Protein AF-0000000068983545 (afdb_homodimer)

Solvent-accessible surface area (backbone atoms only — not comparable to full-atom values): 36526 Å² total; per-residue (Å²): 129,88,73,66,53,85,77,29,48,27,36,32,33,24,54,62,22,40,26,53,46,62,66,61,53,50,48,46,52,51,36,38,73,74,39,61,88,53,20,64,62,54,41,47,52,56,40,59,76,41,30,84,49,82,64,51,75,20,60,44,31,59,41,52,52,15,48,52,49,57,41,72,75,52,76,88,57,71,78,86,77,64,56,52,56,44,44,44,33,41,38,34,57,45,46,62,81,61,39,44,25,58,54,44,35,37,57,75,68,63,49,90,61,84,44,73,45,60,49,59,64,56,70,58,44,64,53,44,53,75,66,64,33,35,34,39,39,25,57,46,62,67,55,39,44,49,26,38,59,63,66,60,41,24,45,27,33,43,51,88,45,85,49,80,60,82,76,56,63,56,78,37,34,33,41,32,32,29,39,66,54,29,37,29,30,50,62,65,52,49,40,29,75,73,61,30,65,68,53,30,37,51,51,30,48,76,37,32,88,50,63,68,56,69,17,64,32,31,65,41,50,41,54,50,40,55,53,48,71,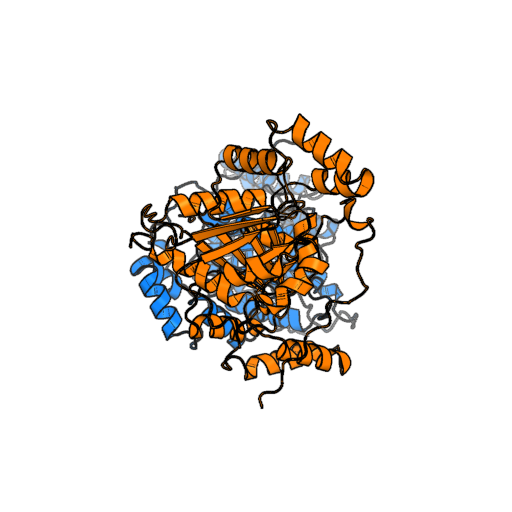73,42,77,74,47,80,94,43,46,76,68,24,48,60,41,39,33,41,49,27,56,47,20,56,56,33,45,54,19,53,48,50,28,36,47,74,66,69,35,81,53,39,26,36,36,25,44,54,42,50,75,63,46,50,56,43,48,68,70,53,32,46,33,33,41,33,55,47,67,69,58,41,65,58,28,25,70,64,31,42,35,27,42,33,69,69,42,83,83,40,71,67,78,75,46,84,58,90,55,74,79,70,63,87,65,77,73,76,77,76,73,75,128,124,70,63,65,54,86,79,28,50,27,37,32,35,26,53,61,20,39,25,52,48,62,67,61,53,51,47,48,52,52,36,37,73,74,38,63,88,52,22,61,62,54,44,47,52,55,43,58,78,42,29,84,49,83,63,51,73,19,60,44,32,56,39,52,52,15,48,50,49,57,42,71,78,50,74,88,56,68,80,88,78,59,56,51,59,44,44,45,32,41,39,35,60,44,35,48,76,61,40,44,26,58,54,44,37,38,55,76,69,65,49,89,58,36,30,41,36,17,44,30,65,50,67,59,43,66,53,45,56,52,66,64,34,37,34,38,40,25,58,48,62,66,53,36,41,48,24,36,58,64,66,61,41,24,44,26,33,44,51,90,46,84,50,80,60,84,77,57,60,55,77,37,33,34,41,33,32,28,37,65,54,28,36,28,29,50,62,64,53,48,41,30,74,74,61,30,66,66,51,32,38,51,51,30,48,75,36,33,89,51,63,68,56,70,18,64,34,31,66,40,49,41,54,49,38,54,52,50,70,72,40,79,74,47,82,94,44,55,90,70,24,48,60,42,38,33,41,50,28,53,47,28,87,55,33,45,55,18,55,54,47,27,35,49,74,64,68,35,80,68,74,40,75,42,65,44,57,70,53,78,63,45,64,60,45,48,72,69,53,30,47,32,34,41,34,55,45,65,70,59,41,66,59,28,27,73,66,32,43,36,26,40,34,68,69,42,83,83,39,72,68,78,76,45,84,59,89,54,71,81,70,64,87,65,78,77,74,77,79,73,76,129

Organism: NCBI:txid743974

Sequence (684 aa):
MAVDFSQTLIVAISATALFDLSEAEAKLIELTKKDEETAAKKFREYMHLRENESLNQGTGYPLIKALLNLNRYQDDKEYHDESPFVEVVIVSKSTPDMGIQVLNAIRTHELGITRSAFISGASVADYIKDFDVDLFLTTNREDAQKVADANICACAILDATPIDTSELDTEQLRIAFDGDAVLFDEAGELVFKQQGLQAFHHHEDEMADLPMEKGPYADFLIKLSKLQNKLPNETEDAVHNPIRIALVTARNAPADMRAIKTLREWGVSVDVAFFLGGLNKTKVLQTFAPHIFFDDSIKHIDAARNVVPSALVPYHSTSLLNDMPQHLDEQVFKPIKKRKKPMAVDFSQTLIVAISATALFDLSEAEAKLIELTKKDEETAAKKFREYMHLRENESLNQGTGYPLIKALLNLNRYQDDKEYHDESPFVEVVIVSKSTPDMGIQVLNAIRTHELGITRSAFISGASVADYIKDFDVDLFLTTNREDAQKVADANICACAILDATPIDTSELDTEQLRIAFDGDAVLFDEAGELVFKQQGLQAFHHHEDEMADLPMEKGPYADFLIKLSKLQNKLPNETEDAVHNPIRIALVTARNAPADMRAIKTLREWGVSVDVAFFLGGLNKTKVLQTFAPHIFFDDSIKHIDAARNVVPSALVPYHSTSLLNDMPQHLDEQVFKPIKKRKKP

Nearest PDB structures (foldseek):
  4xrp-assembly1_D  TM=3.306E-01  e=1.352E-02  Capnocytophaga gingivalis ATCC 33624
  3c1o-assembly1_A  TM=2.022E-01  e=6.470E+00  Clarkia breweri
  4xrp-assembly1_D  TM=3.207E-01  e=1.389E-02  Capnocytophaga gingivalis ATCC 33624
  1i9g-assembly1_A  TM=5.491E-01  e=2.578E+00  Mycobacterium tuberculosis
  5lw6-assembly1_A  TM=4.358E-01  e=5.394E+00  Dictyostelium discoideum

Radius of gyration: 29.24 Å; Cα contacts (8 Å, |Δi|>4): 1271; chains: 2; bounding box: 53×93×73 Å

InterPro domains:
  IPR010394 5-nucleotidase [PF06189] (1-318)
  IPR010394 5-nucleotidase [PTHR31367] (6-316)

Foldseek 3Di:
DPADCVLAAEEEEELVQFFPCVVLVVQLVVLCVVPVVCSLVVSLVVLLVCLQPETHGHLCNLQQLLQQLLQVQPPPDPVPHHHGNYAYEYEYLDDPSSCSSSVNNCVVVVRPHDHYYHNVRDQPLVVCLVVQHAEYEYQDPVNQQVNQQVLRHFYWHFAGFLDDCVPDDSQAAEEEEEQALTQFDPVLVCCCLPPNDVSSQVVLVVCLQPAGHGHRNNVVQLSVQVSQVVGDADPVPNVNRRYAYEYEYLADPPNVRNRCNNCVVSVHDHPYYDHDNPPQRQVVCLVSAHSEYEDQQPVNQVSNSNRHGYIHGHHNPPDPVVVRPSVPPPPPPPRPPRPPDD/DPADCPLAAEEEEELVQFFPCVVLVVQLVVLCVVPVVCSVVVSLVVLLVCLQPETHGHLCNLQQLLQQLLQVQDDPPDPPHHDGNYAYEYEYLQDPSSCSSSVNNCVVVVRPHDHYYHNNNDQPLVVCLVVQHAEYEYQDPVNQQVNQQVLRHFYWHFAGFPDDCPPDDSQAAEEEEEQALTQFDPVLVCCCLPPHDVSSQVVLVVCLQPAGHGHRNNVVQLSVQVSLVVGDADPVPNVNRRYAYEYEYLADPPNVSNRCNNCVVSVGDHRYYDHDNPDQRQVVCLVSQHSEYEDQQPVNQVSNSNRHGYIHGHHRPPDPVVVRPSVPPPPPPPRPDDPPDD

Structure (mmCIF, N/CA/C/O backbone):
data_AF-0000000068983545-model_v1
#
loop_
_entity.id
_entity.type
_entity.pdbx_description
1 polymer "5'-nucleotidase"
#
loop_
_atom_site.group_PDB
_atom_site.id
_atom_site.type_symbol
_atom_site.label_atom_id
_atom_site.label_alt_id
_atom_site.label_comp_id
_atom_site.label_asym_id
_atom_site.label_entity_id
_atom_site.label_seq_id
_atom_site.pdbx_PDB_ins_code
_atom_site.Cartn_x
_atom_site.Cartn_y
_atom_site.Cartn_z
_atom_site.occupancy
_atom_site.B_iso_or_equiv
_atom_site.auth_seq_id
_atom_site.auth_comp_id
_atom_site.auth_asym_id
_atom_site.auth_atom_id
_atom_site.pdbx_PDB_model_num
ATOM 1 N N . MET A 1 1 ? -18.078 30.234 30.547 1 37.91 1 MET A N 1
ATOM 2 C CA . MET A 1 1 ? -17.359 29.094 31.094 1 37.91 1 MET A CA 1
ATOM 3 C C . MET A 1 1 ? -16.25 28.641 30.141 1 37.91 1 MET A C 1
ATOM 5 O O . MET A 1 1 ? -16.375 28.797 28.922 1 37.91 1 MET A O 1
ATOM 9 N N . ALA A 1 2 ? -15.023 28.562 30.594 1 51.94 2 ALA A N 1
ATOM 10 C CA . ALA A 1 2 ? -13.852 28.203 29.812 1 51.94 2 ALA A CA 1
ATOM 11 C C . ALA A 1 2 ? -14.086 26.891 29.047 1 51.94 2 ALA A C 1
ATOM 13 O O . ALA A 1 2 ? -14.523 25.906 29.625 1 51.94 2 ALA A O 1
ATOM 14 N N . VAL A 1 3 ? -14.273 26.922 27.719 1 61.88 3 VAL A N 1
ATOM 15 C CA . VAL A 1 3 ? -14.469 25.75 26.875 1 61.88 3 VAL A CA 1
ATOM 16 C C . VAL A 1 3 ? -13.281 24.812 27 1 61.88 3 VAL A C 1
ATOM 18 O O . VAL A 1 3 ? -12.125 25.25 27.031 1 61.88 3 VAL A O 1
ATOM 21 N N . ASP A 1 4 ? -13.422 23.609 27.516 1 73.5 4 ASP A N 1
ATOM 22 C CA . ASP A 1 4 ? -12.391 22.594 27.625 1 73.5 4 ASP A CA 1
ATOM 23 C C . ASP A 1 4 ? -12.086 21.969 26.25 1 73.5 4 ASP A C 1
ATOM 25 O O . ASP A 1 4 ? -12.875 21.172 25.75 1 73.5 4 ASP A O 1
ATOM 29 N N . PHE A 1 5 ? -10.891 22.375 25.656 1 76.19 5 PHE A N 1
ATOM 30 C CA . PHE A 1 5 ? -10.516 21.906 24.328 1 76.19 5 PHE A CA 1
ATOM 31 C C . PHE A 1 5 ? -9.578 20.719 24.422 1 76.19 5 PHE A C 1
ATOM 33 O O . PHE A 1 5 ? -8.945 20.328 23.438 1 76.19 5 PHE A O 1
ATOM 40 N N . SER A 1 6 ? -9.555 20.094 25.562 1 79 6 SER A N 1
ATOM 41 C CA . SER A 1 6 ? -8.578 19.031 25.781 1 79 6 SER A CA 1
ATOM 42 C C . SER A 1 6 ? -8.789 17.875 24.812 1 79 6 SER A C 1
ATOM 44 O O . SER A 1 6 ? -7.836 17.203 24.406 1 79 6 SER A O 1
ATOM 46 N N . GLN A 1 7 ? -9.945 17.766 24.375 1 83.94 7 GLN A N 1
ATOM 47 C CA . GLN A 1 7 ? -10.234 16.641 23.5 1 83.94 7 GLN A CA 1
ATOM 48 C C . GLN A 1 7 ? -10.398 17.094 22.047 1 83.94 7 GLN A C 1
ATOM 50 O O . GLN A 1 7 ? -10.625 16.281 21.156 1 83.94 7 GLN A O 1
ATOM 55 N N . THR A 1 8 ? -10.359 18.406 21.906 1 93 8 THR A N 1
ATOM 56 C CA . THR A 1 8 ? -10.508 18.984 20.578 1 93 8 THR A CA 1
ATOM 57 C C . THR A 1 8 ? -9.188 18.922 19.812 1 93 8 THR A C 1
ATOM 59 O O . THR A 1 8 ? -8.133 19.219 20.375 1 93 8 THR A O 1
ATOM 62 N N . LEU A 1 9 ? -9.242 18.422 18.609 1 95.81 9 LEU A N 1
ATOM 63 C CA . LEU A 1 9 ? -8.094 18.531 17.719 1 95.81 9 LEU A CA 1
ATOM 64 C C . LEU A 1 9 ? -7.953 19.953 17.172 1 95.81 9 LEU A C 1
ATOM 66 O O . LEU A 1 9 ? -8.828 20.438 16.453 1 95.81 9 LEU A O 1
ATOM 70 N N . ILE A 1 10 ? -6.906 20.625 17.516 1 95.75 10 ILE A N 1
ATOM 71 C CA . ILE A 1 10 ? -6.723 22.031 17.125 1 95.75 10 ILE A CA 1
ATOM 72 C C . ILE A 1 10 ? -5.652 22.125 16.047 1 95.75 10 ILE A C 1
ATOM 74 O O . ILE A 1 10 ? -4.504 21.734 16.266 1 95.75 10 ILE A O 1
ATOM 78 N N . VAL A 1 11 ? -6.012 22.641 14.922 1 97.31 11 VAL A N 1
ATOM 79 C CA . VAL A 1 11 ? -5.105 22.812 13.789 1 97.31 11 VAL A CA 1
ATOM 80 C C . VAL A 1 11 ? -4.957 24.312 13.477 1 97.31 11 VAL A C 1
ATOM 82 O O . VAL A 1 11 ? -5.953 25.016 13.344 1 97.31 11 VAL A O 1
ATOM 85 N N . ALA A 1 12 ? -3.734 24.781 13.469 1 97 12 ALA A N 1
ATOM 86 C CA . ALA A 1 12 ? -3.455 26.141 13.023 1 97 12 ALA A CA 1
ATOM 87 C C . ALA A 1 12 ? -2.918 26.156 11.594 1 97 12 ALA A C 1
ATOM 89 O O . ALA A 1 12 ? -2.129 25.281 11.211 1 97 12 ALA A O 1
ATOM 90 N N . ILE A 1 13 ? -3.318 27.125 10.852 1 96.5 13 ILE A N 1
ATOM 91 C CA . ILE A 1 13 ? -2.879 27.219 9.469 1 96.5 13 ILE A CA 1
ATOM 92 C C . ILE A 1 13 ? -2.633 28.672 9.102 1 96.5 13 ILE A C 1
ATOM 94 O O . ILE A 1 13 ? -3.389 29.562 9.516 1 96.5 13 ILE A O 1
ATOM 98 N N . SER A 1 14 ? -1.564 28.922 8.422 1 95.06 14 SER A N 1
ATOM 99 C CA . SER A 1 14 ? -1.306 30.281 7.941 1 95.06 14 SER A CA 1
ATOM 100 C C . SER A 1 14 ? -2.256 30.656 6.812 1 95.06 14 SER A C 1
ATOM 102 O O . SER A 1 14 ? -2.732 29.797 6.078 1 95.06 14 SER A O 1
ATOM 104 N N . ALA A 1 15 ? -2.484 31.906 6.656 1 93.62 15 ALA A N 1
ATOM 105 C CA . ALA A 1 15 ? -3.371 32.406 5.609 1 93.62 15 ALA A CA 1
ATOM 106 C C . ALA A 1 15 ? -2.898 31.953 4.227 1 93.62 15 ALA A C 1
ATOM 108 O O . ALA A 1 15 ? -3.705 31.547 3.391 1 93.62 15 ALA A O 1
ATOM 109 N N . THR A 1 16 ? -1.625 31.938 3.975 1 92.31 16 THR A N 1
ATOM 110 C CA . THR A 1 16 ? -1.048 31.609 2.676 1 92.31 16 THR A CA 1
ATOM 111 C C . THR A 1 16 ? -1.151 30.109 2.4 1 92.31 16 THR A C 1
ATOM 113 O O . THR A 1 16 ? -1.031 29.672 1.253 1 92.31 16 THR A O 1
ATOM 116 N N . ALA A 1 17 ? -1.31 29.312 3.434 1 94.06 17 ALA A N 1
ATOM 117 C CA . ALA A 1 17 ? -1.498 27.875 3.246 1 94.06 17 ALA A CA 1
ATOM 118 C C . ALA A 1 17 ? -2.955 27.547 2.934 1 94.06 17 ALA A C 1
ATOM 120 O O . ALA A 1 17 ? -3.242 26.578 2.225 1 94.06 17 ALA A O 1
ATOM 121 N N . LEU A 1 18 ? -3.85 28.344 3.459 1 95 18 LEU A N 1
ATOM 122 C CA . LEU A 1 18 ? -5.277 28.109 3.293 1 95 18 LEU A CA 1
ATOM 123 C C . LEU A 1 18 ? -5.77 28.641 1.956 1 95 18 LEU A C 1
ATOM 125 O O . LEU A 1 18 ? -6.613 28.031 1.304 1 95 18 LEU A O 1
ATOM 129 N N . PHE A 1 19 ? -5.254 29.828 1.582 1 93.75 19 PHE A N 1
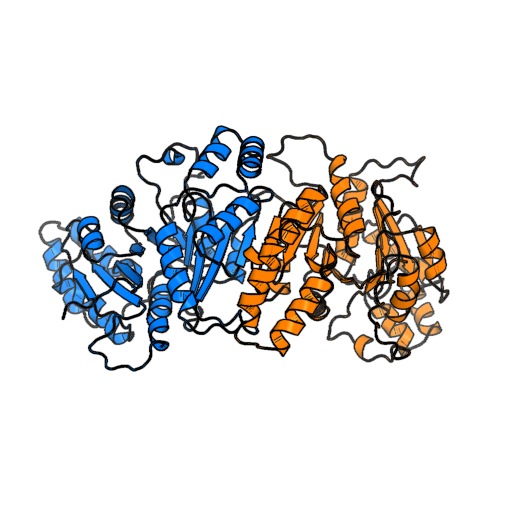ATOM 130 C CA . PHE A 1 19 ? -5.668 30.469 0.339 1 93.75 19 PHE A CA 1
ATOM 131 C C . PHE A 1 19 ? -4.453 30.859 -0.5 1 93.75 19 PHE A C 1
ATOM 133 O O . PHE A 1 19 ? -3.357 31.031 0.032 1 93.75 19 PHE A O 1
ATOM 140 N N . ASP A 1 20 ? -4.707 30.969 -1.796 1 91.75 20 ASP A N 1
ATOM 141 C CA . ASP A 1 20 ? -3.654 31.422 -2.699 1 91.75 20 ASP A CA 1
ATOM 142 C C . ASP A 1 20 ? -3.49 32.938 -2.625 1 91.75 20 ASP A C 1
ATOM 144 O O . ASP A 1 20 ? -4.246 33.688 -3.258 1 91.75 20 ASP A O 1
ATOM 148 N N . LEU A 1 21 ? -2.426 33.375 -1.979 1 91.88 21 LEU A N 1
ATOM 149 C CA . LEU A 1 21 ? -2.152 34.812 -1.837 1 91.88 21 LEU A CA 1
ATOM 150 C C . LEU A 1 21 ? -0.9 35.219 -2.613 1 91.88 21 LEU A C 1
ATOM 152 O O . LEU A 1 21 ? -0.225 36.188 -2.264 1 91.88 21 LEU A O 1
ATOM 156 N N . SER A 1 22 ? -0.613 34.438 -3.604 1 89.56 22 SER A N 1
ATOM 157 C CA . SER A 1 22 ? 0.61 34.656 -4.367 1 89.56 22 SER A CA 1
ATOM 158 C C . SER A 1 22 ? 0.619 36.031 -5.012 1 89.56 22 SER A C 1
ATOM 160 O O . SER A 1 22 ? 1.661 36.688 -5.074 1 89.56 22 SER A O 1
ATOM 162 N N . GLU A 1 23 ? -0.521 36.5 -5.48 1 91.25 23 GLU A N 1
ATOM 163 C CA . GLU A 1 23 ? -0.613 37.812 -6.098 1 91.25 23 GLU A CA 1
ATOM 164 C C . GLU A 1 23 ? -0.339 38.906 -5.082 1 91.25 23 GLU A C 1
ATOM 166 O O . GLU A 1 23 ? 0.363 39.875 -5.383 1 91.25 23 GLU A O 1
ATOM 171 N N . ALA A 1 24 ? -0.995 38.781 -3.963 1 90.81 24 ALA A N 1
ATOM 172 C CA . ALA A 1 24 ? -0.771 39.75 -2.904 1 90.81 24 ALA A CA 1
ATOM 173 C C . ALA A 1 24 ? 0.695 39.781 -2.482 1 90.81 24 ALA A C 1
ATOM 175 O O . ALA A 1 24 ? 1.271 40.844 -2.277 1 90.81 24 ALA A O 1
ATOM 176 N N . GLU A 1 25 ? 1.274 38.625 -2.348 1 88.5 25 GLU A N 1
ATOM 177 C CA . GLU A 1 25 ? 2.682 38.531 -1.968 1 88.5 25 GLU A CA 1
ATOM 178 C C . GLU A 1 25 ? 3.582 39.188 -3.016 1 88.5 25 GLU A C 1
ATOM 180 O O . GLU A 1 25 ? 4.531 39.906 -2.674 1 88.5 25 GLU A O 1
ATOM 185 N N . ALA A 1 26 ? 3.277 38.938 -4.211 1 92.12 26 ALA A N 1
ATOM 186 C CA . ALA A 1 26 ? 4.039 39.531 -5.305 1 92.12 26 ALA A CA 1
ATOM 187 C C . ALA A 1 26 ? 3.924 41.031 -5.289 1 92.12 26 ALA A C 1
ATOM 189 O O . ALA A 1 26 ? 4.902 41.75 -5.535 1 92.12 26 ALA A O 1
ATOM 190 N N . LYS A 1 27 ? 2.744 41.5 -5.098 1 93.81 27 LYS A N 1
ATOM 191 C CA . LYS A 1 27 ? 2.52 42.938 -5.043 1 93.81 27 LYS A CA 1
ATOM 192 C C . LYS A 1 27 ? 3.312 43.594 -3.906 1 93.81 27 LYS A C 1
ATOM 194 O O . LYS A 1 27 ? 3.875 44.656 -4.066 1 93.81 27 LYS A O 1
ATOM 199 N N . LEU A 1 28 ? 3.305 42.969 -2.773 1 90.75 28 LEU A N 1
ATOM 200 C CA . LEU A 1 28 ? 4.066 43.5 -1.639 1 90.75 28 LEU A CA 1
ATOM 201 C C . LEU A 1 28 ? 5.551 43.594 -1.98 1 90.75 28 LEU A C 1
ATOM 203 O O . LEU A 1 28 ? 6.203 44.562 -1.645 1 90.75 28 LEU A O 1
ATOM 207 N N . ILE A 1 29 ? 6.043 42.562 -2.592 1 91.38 29 ILE A N 1
ATOM 208 C CA . ILE A 1 29 ? 7.445 42.562 -2.984 1 91.38 29 ILE A CA 1
ATOM 209 C C . ILE A 1 29 ? 7.73 43.688 -3.953 1 91.38 29 ILE A C 1
ATOM 211 O O . ILE A 1 29 ? 8.734 44.406 -3.816 1 91.38 29 ILE A O 1
ATOM 215 N N . GLU A 1 30 ? 6.883 43.844 -4.887 1 95.38 30 GLU A N 1
ATOM 216 C CA . GLU A 1 30 ? 7.008 44.906 -5.879 1 95.38 30 GLU A CA 1
ATOM 217 C C . GLU A 1 30 ? 7.016 46.281 -5.219 1 95.38 30 GLU A C 1
ATOM 219 O O . GLU A 1 30 ? 7.859 47.125 -5.535 1 95.38 30 GLU A O 1
ATOM 224 N N . LEU A 1 31 ? 6.051 46.5 -4.352 1 94.5 31 LEU A N 1
ATOM 225 C CA . LEU A 1 31 ? 5.93 47.781 -3.672 1 94.5 31 LEU A CA 1
ATOM 226 C C . LEU A 1 31 ? 7.148 48.031 -2.795 1 94.5 31 LEU A C 1
ATOM 228 O O . LEU A 1 31 ? 7.609 49.188 -2.695 1 94.5 31 LEU A O 1
ATOM 232 N N . THR A 1 32 ? 7.652 47.031 -2.156 1 93.25 32 THR A N 1
ATOM 233 C CA . THR A 1 32 ? 8.812 47.188 -1.284 1 93.25 32 THR A CA 1
ATOM 234 C C . THR A 1 32 ? 10.062 47.531 -2.094 1 93.25 32 THR A C 1
ATOM 236 O O . THR A 1 32 ? 10.883 48.344 -1.67 1 93.25 32 THR A O 1
ATOM 239 N N . LYS A 1 33 ? 10.219 46.906 -3.234 1 94.94 33 LYS A N 1
ATOM 240 C CA . LYS A 1 33 ? 11.344 47.156 -4.125 1 94.94 33 LYS A CA 1
ATOM 241 C C . LYS A 1 33 ? 11.297 48.594 -4.656 1 94.94 33 LYS A C 1
ATOM 243 O O . LYS A 1 33 ? 12.336 49.219 -4.855 1 94.94 33 LYS A O 1
ATOM 248 N N . LYS A 1 34 ? 10.141 49.031 -4.949 1 94.62 34 LYS A N 1
ATOM 249 C CA . LYS A 1 34 ? 9.961 50.375 -5.496 1 94.62 34 LYS A CA 1
ATOM 250 C C . LYS A 1 34 ? 10.258 51.438 -4.449 1 94.62 34 LYS A C 1
ATOM 252 O O . LYS A 1 34 ? 10.977 52.406 -4.723 1 94.62 34 LYS A O 1
ATOM 257 N N . ASP A 1 35 ? 9.609 51.312 -3.258 1 94.44 35 ASP A N 1
ATOM 258 C CA . ASP A 1 35 ? 9.805 52.25 -2.162 1 94.44 35 ASP A CA 1
ATOM 259 C C . ASP A 1 35 ? 9.484 51.594 -0.815 1 94.44 35 ASP A C 1
ATOM 261 O O . ASP A 1 35 ? 8.32 51.531 -0.413 1 94.44 35 ASP A O 1
ATOM 265 N N . GLU A 1 36 ? 10.391 51.344 -0.046 1 91 36 GLU A N 1
ATOM 266 C CA . GLU A 1 36 ? 10.234 50.625 1.217 1 91 36 GLU A CA 1
ATOM 267 C C . GLU A 1 36 ? 9.445 51.438 2.227 1 91 36 GLU A C 1
ATOM 269 O O . GLU A 1 36 ? 8.68 50.906 3.023 1 91 36 GLU A O 1
ATOM 274 N N . GLU A 1 37 ? 9.625 52.688 2.209 1 91.62 37 GLU A N 1
ATOM 275 C CA . GLU A 1 37 ? 9.016 53.594 3.199 1 91.62 37 GLU A CA 1
ATOM 276 C C . GLU A 1 37 ? 7.504 53.656 3.01 1 91.62 37 GLU A C 1
ATOM 278 O O . GLU A 1 37 ? 6.754 53.75 3.984 1 91.62 37 GLU A O 1
ATOM 283 N N . THR A 1 38 ? 7.062 53.625 1.784 1 93.06 38 THR A N 1
ATOM 284 C CA . THR A 1 38 ? 5.637 53.781 1.521 1 93.06 38 THR A CA 1
ATOM 285 C C . THR A 1 38 ? 4.977 52.438 1.223 1 93.06 38 THR A C 1
ATOM 287 O O . THR A 1 38 ? 3.758 52.375 1.062 1 93.06 38 THR A O 1
ATOM 290 N N . ALA A 1 39 ? 5.758 51.469 1.126 1 92.12 39 ALA A N 1
ATOM 291 C CA . ALA A 1 39 ? 5.289 50.156 0.682 1 92.12 39 ALA A CA 1
ATOM 292 C C . ALA A 1 39 ? 4.141 49.656 1.552 1 92.12 39 ALA A C 1
ATOM 294 O O . ALA A 1 39 ? 3.125 49.188 1.037 1 92.12 39 ALA A O 1
ATOM 295 N N . ALA A 1 40 ? 4.227 49.75 2.814 1 87.69 40 ALA A N 1
ATOM 296 C CA . ALA A 1 40 ? 3.217 49.25 3.742 1 87.69 40 ALA A CA 1
ATOM 297 C C . ALA A 1 40 ? 1.877 49.969 3.525 1 87.69 40 ALA A C 1
ATOM 299 O O . ALA A 1 40 ? 0.832 49.312 3.48 1 87.69 40 ALA A O 1
ATOM 300 N N . LYS A 1 41 ? 1.976 51.219 3.438 1 91.75 41 LYS A N 1
ATOM 301 C CA . LYS A 1 41 ? 0.759 52 3.238 1 91.75 41 LYS A CA 1
ATOM 302 C C . LYS A 1 41 ? 0.102 51.688 1.902 1 91.75 41 LYS A C 1
ATOM 304 O O . LYS A 1 41 ? -1.114 51.5 1.833 1 91.75 41 LYS A O 1
ATOM 309 N N . LYS A 1 42 ? 0.854 51.625 0.891 1 94.19 42 LYS A N 1
ATOM 310 C CA . LYS A 1 42 ? 0.336 51.312 -0.439 1 94.19 42 LYS A CA 1
ATOM 311 C C . LYS A 1 42 ? -0.238 49.906 -0.493 1 94.19 42 LYS A C 1
ATOM 313 O O . LYS A 1 42 ? -1.237 49.656 -1.172 1 94.19 42 LYS A O 1
ATOM 318 N N . PHE A 1 43 ? 0.428 49.062 0.178 1 93 43 PHE A N 1
ATOM 319 C CA . PHE A 1 43 ? -0.061 47.688 0.216 1 93 43 PHE A CA 1
ATOM 320 C C . PHE A 1 43 ? -1.39 47.594 0.959 1 93 43 PHE A C 1
ATOM 322 O O . PHE A 1 43 ? -2.291 46.875 0.552 1 93 43 PHE A O 1
ATOM 329 N N . ARG A 1 44 ? -1.481 48.281 2.018 1 91.81 44 ARG A N 1
ATOM 330 C CA . ARG A 1 44 ? -2.74 48.344 2.756 1 91.81 44 ARG A CA 1
ATOM 331 C C . ARG A 1 44 ? -3.883 48.812 1.855 1 91.81 44 ARG A C 1
ATOM 333 O O . ARG A 1 44 ? -4.977 48.25 1.9 1 91.81 44 ARG A O 1
ATOM 340 N N . GLU A 1 45 ? -3.637 49.812 1.078 1 94 45 GLU A N 1
ATOM 341 C CA . GLU A 1 45 ? -4.633 50.312 0.133 1 94 45 GLU A CA 1
ATOM 342 C C . GLU A 1 45 ? -4.973 49.25 -0.914 1 94 45 GLU A C 1
ATOM 344 O O . GLU A 1 45 ? -6.141 49.062 -1.272 1 94 45 GLU A O 1
ATOM 349 N N . TYR A 1 46 ? -3.977 48.656 -1.364 1 94.44 46 TYR A N 1
ATOM 350 C CA . TYR A 1 46 ? -4.141 47.562 -2.34 1 94.44 46 TYR A CA 1
ATOM 351 C C . TYR A 1 46 ? -5.059 46.5 -1.803 1 94.44 46 TYR A C 1
ATOM 353 O O . TYR A 1 46 ? -5.977 46.031 -2.498 1 94.44 46 TYR A O 1
ATOM 361 N N . MET A 1 47 ? -4.785 46.094 -0.574 1 93.62 47 MET A N 1
ATOM 362 C CA . MET A 1 47 ? -5.566 45 0.053 1 93.62 47 MET A CA 1
ATOM 363 C C . MET A 1 47 ? -6.988 45.469 0.34 1 93.62 47 MET A C 1
ATOM 365 O O . MET A 1 47 ? -7.941 44.719 0.2 1 93.62 47 MET A O 1
ATOM 369 N N . HIS A 1 48 ? -7.117 46.719 0.724 1 93.12 48 HIS A N 1
ATOM 370 C CA . HIS A 1 48 ? -8.43 47.281 1.021 1 93.12 48 HIS A CA 1
ATOM 371 C C . HIS A 1 48 ? -9.336 47.25 -0.204 1 93.12 48 HIS A C 1
ATOM 373 O O . HIS A 1 48 ? -10.523 46.938 -0.096 1 93.12 48 HIS A O 1
ATOM 379 N N . LEU A 1 49 ? -8.797 47.531 -1.307 1 94.19 49 LEU A N 1
ATOM 380 C CA . LEU A 1 49 ? -9.562 47.594 -2.549 1 94.19 49 LEU A CA 1
ATOM 381 C C . LEU A 1 49 ? -10 46.219 -2.986 1 94.19 49 LEU A C 1
ATOM 383 O O . LEU A 1 49 ? -10.969 46.062 -3.742 1 94.19 49 LEU A O 1
ATOM 387 N N . ARG A 1 50 ? -9.367 45.219 -2.439 1 93.75 50 ARG A N 1
ATOM 388 C CA . ARG A 1 50 ? -9.602 43.875 -2.916 1 93.75 50 ARG A CA 1
ATOM 389 C C . ARG A 1 50 ? -10.227 43 -1.826 1 93.75 50 ARG A C 1
ATOM 391 O O . ARG A 1 50 ? -10.242 41.781 -1.929 1 93.75 50 ARG A O 1
ATOM 398 N N . GLU A 1 51 ? -10.734 43.562 -0.766 1 93.5 51 GLU A N 1
ATOM 399 C CA . GLU A 1 51 ? -11.211 42.844 0.412 1 93.5 51 GLU A CA 1
ATOM 400 C C . GLU A 1 51 ? -12.352 41.906 0.055 1 93.5 51 GLU A C 1
ATOM 402 O O . GLU A 1 51 ? -12.539 40.875 0.704 1 93.5 51 GLU A O 1
ATOM 407 N N . ASN A 1 52 ? -13.078 42.188 -1.021 1 93.31 52 ASN A N 1
ATOM 408 C CA . ASN A 1 52 ? -14.25 41.406 -1.363 1 93.31 52 ASN A CA 1
ATOM 409 C C . ASN A 1 52 ? -13.984 40.5 -2.564 1 93.31 52 ASN A C 1
ATOM 411 O O . ASN A 1 52 ? -14.883 39.781 -3.014 1 93.31 52 ASN A O 1
ATOM 415 N N . GLU A 1 53 ? -12.781 40.562 -3.045 1 94.19 53 GLU A N 1
ATOM 416 C CA . GLU A 1 53 ? -12.422 39.656 -4.137 1 94.19 53 GLU A CA 1
ATOM 417 C C . GLU A 1 53 ? -12.242 38.219 -3.629 1 94.19 53 GLU A C 1
ATOM 419 O O . GLU A 1 53 ? -11.695 38 -2.543 1 94.19 53 GLU A O 1
ATOM 424 N N . SER A 1 54 ? -12.672 37.344 -4.402 1 93.44 54 SER A N 1
ATOM 425 C CA . SER A 1 54 ? -12.57 35.938 -4.035 1 93.44 54 SER A CA 1
ATOM 426 C C . SER A 1 54 ? -11.117 35.469 -4.035 1 93.44 54 SER A C 1
ATOM 428 O O . SER A 1 54 ? -10.281 36 -4.75 1 93.44 54 SER A O 1
ATOM 430 N N . LEU A 1 55 ? -10.852 34.5 -3.209 1 93.75 55 LEU A N 1
ATOM 431 C CA . LEU A 1 55 ? -9.531 33.875 -3.15 1 93.75 55 LEU A CA 1
ATOM 432 C C . LEU A 1 55 ? -9.602 32.406 -3.566 1 93.75 55 LEU A C 1
ATOM 434 O O . LEU A 1 55 ? -10.547 31.703 -3.201 1 93.75 55 LEU A O 1
ATOM 438 N N . ASN A 1 56 ? -8.617 32.062 -4.34 1 91.44 56 ASN A N 1
ATOM 439 C CA . ASN A 1 56 ? -8.508 30.656 -4.703 1 91.44 56 ASN A CA 1
ATOM 440 C C . ASN A 1 56 ? -8.016 29.812 -3.533 1 91.44 56 ASN A C 1
ATOM 442 O O . ASN A 1 56 ? -7.375 30.328 -2.617 1 91.44 56 ASN A O 1
ATOM 446 N N . GLN A 1 57 ? -8.305 28.547 -3.631 1 91.62 57 GLN A N 1
ATOM 447 C CA . GLN A 1 57 ? -7.91 27.609 -2.592 1 91.62 57 GLN A CA 1
ATOM 448 C C . GLN A 1 57 ? -6.395 27.406 -2.572 1 91.62 57 GLN A C 1
ATOM 450 O O . GLN A 1 57 ? -5.758 27.359 -3.625 1 91.62 57 GLN A O 1
ATOM 455 N N . GLY A 1 58 ? -5.902 27.406 -1.388 1 91.25 58 GLY A N 1
ATOM 456 C CA . GLY A 1 58 ? -4.516 27 -1.216 1 91.25 58 GLY A CA 1
ATOM 457 C C . GLY A 1 58 ? -4.344 25.5 -1.047 1 91.25 58 GLY A C 1
ATOM 458 O O . GLY A 1 58 ? -5.324 24.75 -1.076 1 91.25 58 GLY A O 1
ATOM 459 N N . THR A 1 59 ? -3.104 25.047 -0.873 1 89.12 59 THR A N 1
ATOM 460 C CA . THR A 1 59 ? -2.76 23.641 -0.79 1 89.12 59 THR A CA 1
ATOM 461 C C . THR A 1 59 ? -3.385 23 0.449 1 89.12 59 THR A C 1
ATOM 463 O O . THR A 1 59 ? -3.732 21.812 0.438 1 89.12 59 THR A O 1
ATOM 466 N N . GLY A 1 60 ? -3.506 23.797 1.49 1 93.56 60 GLY A N 1
ATOM 467 C CA . GLY A 1 60 ? -4.016 23.25 2.74 1 93.56 60 GLY A CA 1
ATOM 468 C C . GLY A 1 60 ? -5.531 23.25 2.812 1 93.56 60 GLY A C 1
ATOM 469 O O . GLY A 1 60 ? -6.109 22.641 3.717 1 93.56 60 GLY A O 1
ATOM 470 N N . TYR A 1 61 ? -6.25 23.828 1.85 1 93.38 61 TYR A N 1
ATOM 471 C CA . TYR A 1 61 ? -7.688 24.062 1.895 1 93.38 61 TYR A CA 1
ATOM 472 C C . TYR A 1 61 ? -8.453 22.734 1.979 1 93.38 61 TYR A C 1
ATOM 474 O O . TYR A 1 61 ? -9.305 22.562 2.854 1 93.38 61 TYR A O 1
ATOM 482 N N . PRO A 1 62 ? -8.102 21.781 1.152 1 92.5 62 PRO A N 1
ATOM 483 C CA . PRO A 1 62 ? -8.867 20.531 1.204 1 92.5 62 PRO A CA 1
ATOM 484 C C . PRO A 1 62 ? -8.75 19.812 2.549 1 92.5 62 PRO A C 1
ATOM 486 O O . PRO A 1 62 ? -9.727 19.25 3.041 1 92.5 62 PRO A O 1
ATOM 489 N N . LEU A 1 63 ? -7.594 19.797 3.082 1 94.94 63 LEU A N 1
ATOM 490 C CA . LEU A 1 63 ? -7.398 19.172 4.391 1 94.94 63 LEU A CA 1
ATOM 491 C C . LEU A 1 63 ? -8.258 19.859 5.449 1 94.94 63 LEU A C 1
ATOM 493 O O . LEU A 1 63 ? -8.93 19.188 6.234 1 94.94 63 LEU A O 1
ATOM 497 N N . ILE A 1 64 ? -8.234 21.172 5.484 1 95.69 64 ILE A N 1
ATOM 498 C CA . ILE A 1 64 ? -8.961 21.953 6.48 1 95.69 64 ILE A CA 1
ATOM 499 C C . ILE A 1 64 ? -10.461 21.719 6.336 1 95.69 64 ILE A C 1
ATOM 501 O O . ILE A 1 64 ? -11.164 21.516 7.328 1 95.69 64 ILE A O 1
ATOM 505 N N . LYS A 1 65 ? -10.891 21.766 5.117 1 95.06 65 LYS A N 1
ATOM 506 C CA . LYS A 1 65 ? -12.305 21.516 4.875 1 95.06 65 LYS A CA 1
ATOM 507 C C . LYS A 1 65 ? -12.719 20.125 5.375 1 95.06 65 LYS A C 1
ATOM 509 O O . LYS A 1 65 ? -13.734 19.984 6.059 1 95.06 65 LYS A O 1
ATOM 514 N N . ALA A 1 66 ? -11.945 19.125 5.055 1 95.5 66 ALA A N 1
ATOM 515 C CA . ALA A 1 66 ? -12.234 17.766 5.492 1 95.5 66 ALA A CA 1
ATOM 516 C C . ALA A 1 66 ? -12.211 17.656 7.016 1 95.5 66 ALA A C 1
ATOM 518 O O . ALA A 1 66 ? -13.055 16.984 7.609 1 95.5 66 ALA A O 1
ATOM 519 N N . LEU A 1 67 ? -11.266 18.281 7.664 1 96.56 67 LEU A N 1
ATOM 520 C CA . LEU A 1 67 ? -11.156 18.297 9.117 1 96.56 67 LEU A CA 1
ATOM 521 C C . LEU A 1 67 ? -12.391 18.922 9.758 1 96.56 67 LEU A C 1
ATOM 523 O O . LEU A 1 67 ? -12.984 18.344 10.672 1 96.56 67 LEU A O 1
ATOM 527 N N . LEU A 1 68 ? -12.766 20.031 9.273 1 95.81 68 LEU A N 1
ATOM 528 C CA . LEU A 1 68 ? -13.906 20.75 9.828 1 95.81 68 LEU A CA 1
ATOM 529 C C . LEU A 1 68 ? -15.195 19.984 9.633 1 95.81 68 LEU A C 1
ATOM 531 O O . LEU A 1 68 ? -16.094 20.031 10.477 1 95.81 68 LEU A O 1
ATOM 535 N N . ASN A 1 69 ? -15.312 19.234 8.578 1 94.75 69 ASN A N 1
ATOM 536 C CA . ASN A 1 69 ? -16.5 18.453 8.281 1 94.75 69 ASN A CA 1
ATOM 537 C C . ASN A 1 69 ? -16.703 17.328 9.297 1 94.75 69 ASN A C 1
ATOM 539 O O . ASN A 1 69 ? -17.797 16.797 9.43 1 94.75 69 ASN A O 1
ATOM 543 N N . LEU A 1 70 ? -15.68 16.984 9.977 1 94.62 70 LEU A N 1
ATOM 544 C CA . LEU A 1 70 ? -15.797 15.945 11 1 94.62 70 LEU A CA 1
ATOM 545 C C . LEU A 1 70 ? -16.734 16.391 12.117 1 94.62 70 LEU A C 1
ATOM 547 O O . LEU A 1 70 ? -17.281 15.562 12.852 1 94.62 70 LEU A O 1
ATOM 551 N N . ASN A 1 71 ? -16.922 17.672 12.281 1 93.5 71 ASN A N 1
ATOM 552 C CA . ASN A 1 71 ? -17.766 18.219 13.344 1 93.5 71 ASN A CA 1
ATOM 553 C C . ASN A 1 71 ? -19.234 17.875 13.125 1 93.5 71 ASN A C 1
ATOM 555 O O . ASN A 1 71 ? -20.047 17.969 14.047 1 93.5 71 ASN A O 1
ATOM 559 N N . ARG A 1 72 ? -19.562 17.438 11.93 1 92.19 72 ARG A N 1
ATOM 560 C CA . ARG A 1 72 ? -20.938 17.078 11.625 1 92.19 72 ARG A CA 1
ATOM 561 C C . ARG A 1 72 ? -21.375 15.859 12.422 1 92.19 72 ARG A C 1
ATOM 563 O O . ARG A 1 72 ? -22.578 15.617 12.586 1 92.19 72 ARG A O 1
ATOM 570 N N . TYR A 1 73 ? -20.453 15.102 12.859 1 90.75 73 TYR A N 1
ATOM 571 C CA . TYR A 1 73 ? -20.766 13.875 13.586 1 90.75 73 TYR A CA 1
ATOM 572 C C . TYR A 1 73 ? -21.047 14.172 15.047 1 90.75 73 TYR A C 1
ATOM 574 O O . TYR A 1 73 ? -21.438 13.273 15.805 1 90.75 73 TYR A O 1
ATOM 582 N N . GLN A 1 74 ? -20.844 15.328 15.43 1 87.38 74 GLN A N 1
ATOM 583 C CA . GLN A 1 74 ? -21.125 15.711 16.812 1 87.38 74 GLN A CA 1
ATOM 584 C C . GLN A 1 74 ? -22.625 15.938 17.016 1 87.38 74 GLN A C 1
ATOM 586 O O . GLN A 1 74 ? -23.297 16.484 16.141 1 87.38 74 GLN A O 1
ATOM 591 N N . ASP A 1 75 ? -23.266 15.266 18.109 1 76.19 75 ASP A N 1
ATOM 592 C CA . ASP A 1 75 ? -24.672 15.453 18.453 1 76.19 75 ASP A CA 1
ATOM 593 C C . ASP A 1 75 ? -25 16.938 18.594 1 76.19 75 ASP A C 1
ATOM 595 O O . ASP A 1 75 ? -24.156 17.734 19.016 1 76.19 75 ASP A O 1
ATOM 599 N N . ASP A 1 76 ? -26.125 17.391 17.875 1 62.28 76 ASP A N 1
ATOM 600 C CA . ASP A 1 76 ? -26.609 18.766 17.969 1 62.28 76 ASP A CA 1
ATOM 601 C C . ASP A 1 76 ? -26.688 19.234 19.422 1 62.28 76 ASP A C 1
ATOM 603 O O . ASP A 1 76 ? -27.781 19.266 20 1 62.28 76 ASP A O 1
ATOM 607 N N . LYS A 1 77 ? -26.016 18.625 20.281 1 53.5 77 LYS A N 1
ATOM 608 C CA . LYS A 1 77 ? -26.312 19.188 21.594 1 53.5 77 LYS A CA 1
ATOM 609 C C . LYS A 1 77 ? -26.109 20.703 21.594 1 53.5 77 LYS A C 1
ATOM 611 O O . LYS A 1 77 ? -25.406 21.234 20.719 1 53.5 77 LYS A O 1
ATOM 616 N N . GLU A 1 78 ? -26.719 21.375 22.422 1 47.62 78 GLU A N 1
ATOM 617 C CA . GLU A 1 78 ? -26.781 22.828 22.562 1 47.62 78 GLU A CA 1
ATOM 618 C C . GLU A 1 78 ? -25.391 23.453 22.406 1 47.62 78 GLU A C 1
ATOM 620 O O . GLU A 1 78 ? -24.406 22.953 22.953 1 47.62 78 GLU A O 1
ATOM 625 N N . TYR A 1 79 ? -25.109 24.109 21.391 1 45.09 79 TYR A N 1
ATOM 626 C CA . TYR A 1 79 ? -23.953 24.891 20.938 1 45.09 79 TYR A CA 1
ATOM 627 C C . TYR A 1 79 ? -23.047 25.25 22.109 1 45.09 79 TYR A C 1
ATOM 629 O O . TYR A 1 79 ? -21.828 25.344 21.953 1 45.09 79 TYR A O 1
ATOM 637 N N . HIS A 1 80 ? -23.703 25.594 23.188 1 48.62 80 HIS A N 1
ATOM 638 C CA . HIS A 1 80 ? -23 26.453 24.141 1 48.62 80 HIS A CA 1
ATOM 639 C C . HIS A 1 80 ? -21.938 25.688 24.906 1 48.62 80 HIS A C 1
ATOM 641 O O . HIS A 1 80 ? -21.016 26.281 25.484 1 48.62 80 HIS A O 1
ATOM 647 N N . ASP A 1 81 ? -22.125 24.312 25.141 1 52.38 81 ASP A N 1
ATOM 648 C CA . ASP A 1 81 ? -21.281 23.812 26.219 1 52.38 81 ASP A CA 1
ATOM 649 C C . ASP A 1 81 ? -20.25 22.812 25.672 1 52.38 81 ASP A C 1
ATOM 651 O O . ASP A 1 81 ? -19.328 22.422 26.391 1 52.38 81 ASP A O 1
ATOM 655 N N . GLU A 1 82 ? -20.188 22.328 24.312 1 63.34 82 GLU A N 1
ATOM 656 C CA . GLU A 1 82 ? -19.203 21.281 24.094 1 63.34 82 GLU A CA 1
ATOM 657 C C . GLU A 1 82 ? -18.219 21.656 22.984 1 63.34 82 GLU A C 1
ATOM 659 O O . GLU A 1 82 ? -18.609 22.297 22 1 63.34 82 GLU A O 1
ATOM 664 N N . SER A 1 83 ? -16.922 21.547 23.312 1 83.94 83 SER A N 1
ATOM 665 C CA . SER A 1 83 ? -15.812 21.766 22.391 1 83.94 83 SER A CA 1
ATOM 666 C C . SER A 1 83 ? -15.938 20.891 21.156 1 83.94 83 SER A C 1
ATOM 668 O O . SER A 1 83 ? -16.328 19.719 21.25 1 83.94 83 SER A O 1
ATOM 670 N N . PRO A 1 84 ? -15.828 21.547 20.031 1 91.12 84 PRO A N 1
ATOM 671 C CA . PRO A 1 84 ? -15.906 20.781 18.797 1 91.12 84 PRO A CA 1
ATOM 672 C C . PRO A 1 84 ? -14.844 19.688 18.719 1 91.12 84 PRO A C 1
ATOM 674 O O . PRO A 1 84 ? -13.859 19.719 19.469 1 91.12 84 PRO A O 1
ATOM 677 N N . PHE A 1 85 ? -15.102 18.719 17.859 1 93.56 85 PHE A N 1
ATOM 678 C CA . PHE A 1 85 ? -14.094 17.703 17.625 1 93.56 85 PHE A CA 1
ATOM 679 C C . PHE A 1 85 ? -12.828 18.312 17.047 1 93.56 85 PHE A C 1
ATOM 681 O O . PHE A 1 85 ? -11.719 17.938 17.422 1 93.56 85 PHE A O 1
ATOM 688 N N . VAL A 1 86 ? -13.117 19.312 16.141 1 95.38 86 VAL A N 1
ATOM 689 C CA . VAL A 1 86 ? -12.008 19.938 15.445 1 95.38 86 VAL A CA 1
ATOM 690 C C . VAL A 1 86 ? -12.156 21.453 15.484 1 95.38 86 VAL A C 1
ATOM 692 O O . VAL A 1 86 ? -13.25 21.984 15.297 1 95.38 86 VAL A O 1
ATOM 695 N N . GLU A 1 87 ? -11.133 22.078 15.781 1 94.81 87 GLU A N 1
ATOM 696 C CA . GLU A 1 87 ? -11.031 23.531 15.727 1 94.81 87 GLU A CA 1
ATOM 697 C C . GLU A 1 87 ? -9.859 23.969 14.852 1 94.81 87 GLU A C 1
ATOM 699 O O . GLU A 1 87 ? -8.773 23.391 14.922 1 94.81 87 GLU A O 1
ATOM 704 N N . VAL A 1 88 ? -10.125 24.922 13.992 1 95.81 88 VAL A N 1
ATOM 705 C CA . VAL A 1 88 ? -9.078 25.469 13.125 1 95.81 88 VAL A CA 1
ATOM 706 C C . VAL A 1 88 ? -8.852 26.938 13.453 1 95.81 88 VAL A C 1
ATOM 708 O O . VAL A 1 88 ? -9.805 27.703 13.609 1 95.81 88 VAL A O 1
ATOM 711 N N . VAL A 1 89 ? -7.59 27.297 13.586 1 94.44 89 VAL A N 1
ATOM 712 C CA . VAL A 1 89 ? -7.199 28.672 13.844 1 94.44 89 VAL A CA 1
ATOM 713 C C . VAL A 1 89 ? -6.387 29.203 12.664 1 94.44 89 VAL A C 1
ATOM 715 O O . VAL A 1 89 ? -5.395 28.594 12.258 1 94.44 89 VAL A O 1
ATOM 718 N N . ILE A 1 90 ? -6.812 30.297 12.148 1 94.5 90 ILE A N 1
ATOM 719 C CA . ILE A 1 90 ? -6.02 30.953 11.102 1 94.5 90 ILE A CA 1
ATOM 720 C C . ILE A 1 90 ? -5.008 31.906 11.742 1 94.5 90 ILE A C 1
ATOM 722 O O . ILE A 1 90 ? -5.352 32.656 12.641 1 94.5 90 ILE A O 1
ATOM 726 N N . VAL A 1 91 ? -3.812 31.734 11.305 1 92.25 91 VAL A N 1
ATOM 727 C CA . VAL A 1 91 ? -2.744 32.594 11.797 1 92.25 91 VAL A CA 1
ATOM 728 C C . VAL A 1 91 ? -2.16 33.406 10.633 1 92.25 91 VAL A C 1
ATOM 730 O O . VAL A 1 91 ? -1.742 32.812 9.625 1 92.25 91 VAL A O 1
ATOM 733 N N . SER A 1 92 ? -2.154 34.688 10.805 1 90.5 92 SER A N 1
ATOM 734 C CA . SER A 1 92 ? -1.628 35.594 9.773 1 90.5 92 SER A CA 1
ATOM 735 C C . SER A 1 92 ? -0.599 36.562 10.344 1 90.5 92 SER A C 1
ATOM 737 O O . SER A 1 92 ? -0.784 37.094 11.445 1 90.5 92 SER A O 1
ATOM 739 N N . LYS A 1 93 ? 0.418 36.688 9.617 1 86.44 93 LYS A N 1
ATOM 740 C CA . LYS A 1 93 ? 1.458 37.625 10.039 1 86.44 93 LYS A CA 1
ATOM 741 C C . LYS A 1 93 ? 1.123 39.062 9.602 1 86.44 93 LYS A C 1
ATOM 743 O O . LYS A 1 93 ? 1.857 40 9.914 1 86.44 93 LYS A O 1
ATOM 748 N N . SER A 1 94 ? 0.048 39.188 8.922 1 82.56 94 SER A N 1
ATOM 749 C CA . SER A 1 94 ? -0.372 40.5 8.484 1 82.56 94 SER A CA 1
ATOM 750 C C . SER A 1 94 ? -1.136 41.25 9.578 1 82.56 94 SER A C 1
ATOM 752 O O . SER A 1 94 ? -1.49 40.656 10.602 1 82.56 94 SER A O 1
ATOM 754 N N . THR A 1 95 ? -1.356 42.531 9.32 1 83.81 95 THR A N 1
ATOM 755 C CA . THR A 1 95 ? -2.234 43.312 10.203 1 83.81 95 THR A CA 1
ATOM 756 C C . THR A 1 95 ? -3.691 42.906 9.992 1 83.81 95 THR A C 1
ATOM 758 O O . THR A 1 95 ? -4.055 42.375 8.938 1 83.81 95 THR A O 1
ATOM 761 N N . PRO A 1 96 ? -4.492 43.094 11.055 1 84.88 96 PRO A N 1
ATOM 762 C CA . PRO A 1 96 ? -5.902 42.719 10.945 1 84.88 96 PRO A CA 1
ATOM 763 C C . PRO A 1 96 ? -6.602 43.344 9.75 1 84.88 96 PRO A C 1
ATOM 765 O O . PRO A 1 96 ? -7.395 42.688 9.07 1 84.88 96 PRO A O 1
ATOM 768 N N . ASP A 1 97 ? -6.324 44.562 9.492 1 85.06 97 ASP A N 1
ATOM 769 C CA . ASP A 1 97 ? -6.992 45.281 8.406 1 85.06 97 ASP A CA 1
ATOM 770 C C . ASP A 1 97 ? -6.691 44.625 7.055 1 85.06 97 ASP A C 1
ATOM 772 O O . ASP A 1 97 ? -7.539 44.656 6.16 1 85.06 97 ASP A O 1
ATOM 776 N N . MET A 1 98 ? -5.52 43.969 6.922 1 82.38 98 MET A N 1
ATOM 777 C CA . MET A 1 98 ? -5.121 43.344 5.676 1 82.38 98 MET A CA 1
ATOM 778 C C . MET A 1 98 ? -5.668 41.906 5.609 1 82.38 98 MET A C 1
ATOM 780 O O . MET A 1 98 ? -5.645 41.281 4.551 1 82.38 98 MET A O 1
ATOM 784 N N . GLY A 1 99 ? -6.16 41.531 6.727 1 89.06 99 GLY A N 1
ATOM 785 C CA . GLY A 1 99 ? -6.633 40.156 6.809 1 89.06 99 GLY A CA 1
ATOM 786 C C . GLY A 1 99 ? -8.102 40 6.445 1 89.06 99 GLY A C 1
ATOM 787 O O . GLY A 1 99 ? -8.617 38.875 6.379 1 89.06 99 GLY A O 1
ATOM 788 N N . ILE A 1 100 ? -8.773 41.125 6.148 1 91.56 100 ILE A N 1
ATOM 789 C CA . ILE A 1 100 ? -10.211 41.094 5.91 1 91.56 100 ILE A CA 1
ATOM 790 C C . ILE A 1 100 ? -10.539 40.25 4.695 1 91.56 100 ILE A C 1
ATOM 792 O O . ILE A 1 100 ? -11.539 39.531 4.688 1 91.56 100 ILE A O 1
ATOM 796 N N . GLN A 1 101 ? -9.695 40.344 3.689 1 93.88 101 GLN A N 1
ATOM 797 C CA . GLN A 1 101 ? -9.93 39.531 2.502 1 93.88 101 GLN A CA 1
ATOM 798 C C . GLN A 1 101 ? -9.969 38.031 2.85 1 93.88 101 GLN A C 1
ATOM 800 O O . GLN A 1 101 ? -10.82 37.312 2.344 1 93.88 101 GLN A O 1
ATOM 805 N N . VAL A 1 102 ? -9.07 37.625 3.654 1 94.25 102 VAL A N 1
ATOM 806 C CA . VAL A 1 102 ? -8.992 36.219 4.086 1 94.25 102 VAL A CA 1
ATOM 807 C C . VAL A 1 102 ? -10.242 35.875 4.887 1 94.25 102 VAL A C 1
ATOM 809 O O . VAL A 1 102 ? -10.828 34.812 4.68 1 94.25 102 VAL A O 1
ATOM 812 N N . LEU A 1 103 ? -10.641 36.719 5.809 1 94 103 LEU A N 1
ATOM 813 C CA . LEU A 1 103 ? -11.828 36.469 6.617 1 94 103 LEU A CA 1
ATOM 814 C C . LEU A 1 103 ? -13.07 36.406 5.742 1 94 103 LEU A C 1
ATOM 816 O O . LEU A 1 103 ? -13.938 35.531 5.957 1 94 103 LEU A O 1
ATOM 820 N N . ASN A 1 104 ? -13.141 37.281 4.758 1 94.56 104 ASN A N 1
ATOM 821 C CA . ASN A 1 104 ? -14.25 37.219 3.807 1 94.56 104 ASN A CA 1
ATOM 822 C C . ASN A 1 104 ? -14.25 35.938 3.027 1 94.56 104 ASN A C 1
ATOM 824 O O . ASN A 1 104 ? -15.312 35.344 2.773 1 94.56 104 ASN A O 1
ATOM 828 N N . ALA A 1 105 ? -13.078 35.531 2.631 1 94.62 105 ALA A N 1
ATOM 829 C CA . ALA A 1 105 ? -12.953 34.281 1.889 1 94.62 105 ALA A CA 1
ATOM 830 C C . ALA A 1 105 ? -13.445 33.094 2.723 1 94.62 105 ALA A C 1
ATOM 832 O O . ALA A 1 105 ? -14.133 32.219 2.211 1 94.62 105 ALA A O 1
ATOM 833 N N . ILE A 1 106 ? -13.102 33.031 3.98 1 95.06 106 ILE A N 1
ATOM 834 C CA . ILE A 1 106 ? -13.523 31.984 4.891 1 95.06 106 ILE A CA 1
ATOM 835 C C . ILE A 1 106 ? -15.055 31.938 4.938 1 95.06 106 ILE A C 1
ATOM 837 O O . ILE A 1 106 ? -15.641 30.844 4.875 1 95.06 106 ILE A O 1
ATOM 841 N N . ARG A 1 107 ? -15.664 33.094 5.008 1 93.62 107 ARG A N 1
ATOM 842 C CA . ARG A 1 107 ? -17.109 33.188 5.059 1 93.62 107 ARG A CA 1
ATOM 843 C C . ARG A 1 107 ? -17.734 32.75 3.738 1 93.62 107 ARG A C 1
ATOM 845 O O . ARG A 1 107 ? -18.703 31.984 3.727 1 93.62 107 ARG A O 1
ATOM 852 N N . THR A 1 108 ? -17.188 33.25 2.684 1 94.12 108 THR A N 1
ATOM 853 C CA . THR A 1 108 ? -17.734 32.969 1.362 1 94.12 108 THR A CA 1
ATOM 854 C C . THR A 1 108 ? -17.641 31.453 1.067 1 94.12 108 THR A C 1
ATOM 856 O O . THR A 1 108 ? -18.531 30.891 0.426 1 94.12 108 THR A O 1
ATOM 859 N N . HIS A 1 109 ? -16.578 30.844 1.511 1 93.62 109 HIS A N 1
ATOM 860 C CA . HIS A 1 109 ? -16.391 29.422 1.3 1 93.62 109 HIS A CA 1
ATOM 861 C C . HIS A 1 109 ? -17.141 28.594 2.348 1 93.62 109 HIS A C 1
ATOM 863 O O . HIS A 1 109 ? -17.062 27.375 2.348 1 93.62 109 HIS A O 1
ATOM 869 N N . GLU A 1 110 ? -17.672 29.25 3.348 1 93.44 110 GLU A N 1
ATOM 870 C CA . GLU A 1 110 ? -18.453 28.625 4.41 1 93.44 110 GLU A CA 1
ATOM 871 C C . GLU A 1 110 ? -17.609 27.656 5.23 1 93.44 110 GLU A C 1
ATOM 873 O O . GLU A 1 110 ? -18.031 26.531 5.504 1 93.44 110 GLU A O 1
ATOM 878 N N . LEU A 1 111 ? -16.422 28.062 5.41 1 94.19 111 LEU A N 1
ATOM 879 C CA . LEU A 1 111 ? -15.562 27.281 6.293 1 94.19 111 LEU A CA 1
ATOM 880 C C . LEU A 1 111 ? -15.875 27.562 7.754 1 94.19 111 LEU A C 1
ATOM 882 O O . LEU A 1 111 ? -15.977 28.734 8.156 1 94.19 111 LEU A O 1
ATOM 886 N N . GLY A 1 112 ? -16.047 26.594 8.578 1 92.69 112 GLY A N 1
ATOM 887 C CA . GLY A 1 112 ? -16.375 26.734 9.992 1 92.69 112 GLY A CA 1
ATOM 888 C C . GLY A 1 112 ? -15.18 27.141 10.836 1 92.69 112 GLY A C 1
ATOM 889 O O . GLY A 1 112 ? -14.953 26.578 11.906 1 92.69 112 GLY A O 1
ATOM 890 N N . ILE A 1 113 ? -14.391 28.016 10.32 1 93.31 113 ILE A N 1
ATOM 891 C CA . ILE A 1 113 ? -13.273 28.547 11.086 1 93.31 113 ILE A CA 1
ATOM 892 C C . ILE A 1 113 ? -13.742 29.734 11.93 1 93.31 113 ILE A C 1
ATOM 894 O O . ILE A 1 113 ? -14.203 30.75 11.391 1 93.31 113 ILE A O 1
ATOM 898 N N . THR A 1 114 ? -13.555 29.656 13.273 1 85.25 114 THR A N 1
ATOM 899 C CA . THR A 1 114 ? -14.141 30.688 14.141 1 85.25 114 THR A CA 1
ATOM 900 C C . THR A 1 114 ? -13.055 31.406 14.93 1 85.25 114 THR A C 1
ATOM 902 O O . THR A 1 114 ? -13.336 32.375 15.648 1 85.25 114 THR A O 1
ATOM 905 N N . ARG A 1 115 ? -11.867 30.969 14.82 1 88.12 115 ARG A N 1
ATOM 906 C CA . ARG A 1 115 ? -10.766 31.578 15.555 1 88.12 115 ARG A CA 1
ATOM 907 C C . ARG A 1 115 ? -9.656 32.031 14.609 1 88.12 115 ARG A C 1
ATOM 909 O O . ARG A 1 115 ? -9.359 31.344 13.633 1 88.12 115 ARG A O 1
ATOM 916 N N . SER A 1 116 ? -9.125 33.188 14.875 1 90.94 116 SER A N 1
ATOM 917 C CA . SER A 1 116 ? -8.055 33.75 14.062 1 90.94 116 SER A CA 1
ATOM 918 C C . SER A 1 116 ? -7.074 34.562 14.914 1 90.94 116 SER A C 1
ATOM 920 O O . SER A 1 116 ? -7.434 35.031 15.984 1 90.94 116 SER A O 1
ATOM 922 N N . ALA A 1 117 ? -5.898 34.594 14.461 1 89.38 117 ALA A N 1
ATOM 923 C CA . ALA A 1 117 ? -4.848 35.375 15.078 1 89.38 117 ALA A CA 1
ATOM 924 C C . ALA A 1 117 ? -4.086 36.188 14.023 1 89.38 117 ALA A C 1
ATOM 926 O O . ALA A 1 117 ? -3.477 35.625 13.117 1 89.38 117 ALA A O 1
ATOM 927 N N . PHE A 1 118 ? -4.203 37.469 14.031 1 89.69 118 PHE A N 1
ATOM 928 C CA . PHE A 1 118 ? -3.383 38.375 13.25 1 89.69 118 PHE A CA 1
ATOM 929 C C . PHE A 1 118 ? -2.275 39 14.102 1 89.69 118 PHE A C 1
ATOM 931 O O . PHE A 1 118 ? -2.543 39.812 14.992 1 89.69 118 PHE A O 1
ATOM 938 N N . ILE A 1 119 ? -1.044 38.688 13.805 1 86.56 119 ILE A N 1
ATOM 939 C CA . ILE A 1 119 ? -0.018 38.906 14.812 1 86.56 119 ILE A CA 1
ATOM 940 C C . ILE A 1 119 ? 0.969 39.969 14.328 1 86.56 119 ILE A C 1
ATOM 942 O O . ILE A 1 119 ? 1.968 40.25 14.992 1 86.56 119 ILE A O 1
ATOM 946 N N . SER A 1 120 ? 0.732 40.656 13.234 1 82.31 120 SER A N 1
ATOM 947 C CA . SER A 1 120 ? 1.45 41.812 12.695 1 82.31 120 SER A CA 1
ATOM 948 C C . SER A 1 120 ? 2.959 41.625 12.789 1 82.31 120 SER A C 1
ATOM 950 O O . SER A 1 120 ? 3.67 42.469 13.328 1 82.31 120 SER A O 1
ATOM 952 N N . GLY A 1 121 ? 3.445 40.469 12.422 1 77.62 121 GLY A N 1
ATOM 953 C CA . GLY A 1 121 ? 4.879 40.219 12.32 1 77.62 121 GLY A CA 1
ATOM 954 C C . GLY A 1 121 ? 5.477 39.625 13.57 1 77.62 121 GLY A C 1
ATOM 955 O O . GLY A 1 121 ? 6.648 39.25 13.578 1 77.62 121 GLY A O 1
ATOM 956 N N . ALA A 1 122 ? 4.75 39.438 14.648 1 83.19 122 ALA A N 1
ATOM 957 C CA . ALA A 1 122 ? 5.246 38.781 15.867 1 83.19 122 ALA A CA 1
ATOM 958 C C . ALA A 1 122 ? 5.613 37.344 15.617 1 83.19 122 ALA A C 1
ATOM 960 O O . ALA A 1 122 ? 5.449 36.812 14.508 1 83.19 122 ALA A O 1
ATOM 961 N N . SER A 1 123 ? 6.254 36.781 16.656 1 86.5 123 SER A N 1
ATOM 962 C CA . SER A 1 123 ? 6.703 35.406 16.531 1 86.5 123 SER A CA 1
ATOM 963 C C . SER A 1 123 ? 5.523 34.438 16.484 1 86.5 123 SER A C 1
ATOM 965 O O . SER A 1 123 ? 4.754 34.344 17.438 1 86.5 123 SER A O 1
ATOM 967 N N . VAL A 1 124 ? 5.406 33.688 15.461 1 88.69 124 VAL A N 1
ATOM 968 C CA . VAL A 1 124 ? 4.316 32.75 15.234 1 88.69 124 VAL A CA 1
ATOM 969 C C . VAL A 1 124 ? 4.359 31.625 16.281 1 88.69 124 VAL A C 1
ATOM 971 O O . VAL A 1 124 ? 3.324 31.234 16.828 1 88.69 124 VAL A O 1
ATOM 974 N N . ALA A 1 125 ? 5.531 31.156 16.656 1 90.44 125 ALA A N 1
ATOM 975 C CA . ALA A 1 125 ? 5.723 30.031 17.562 1 90.44 125 ALA A CA 1
ATOM 976 C C . ALA A 1 125 ? 5.078 30.312 18.922 1 90.44 125 ALA A C 1
ATOM 978 O O . ALA A 1 125 ? 4.445 29.438 19.5 1 90.44 125 ALA A O 1
ATOM 979 N N . ASP A 1 126 ? 5.207 31.531 19.406 1 87.44 126 ASP A N 1
ATOM 980 C CA . ASP A 1 126 ? 4.668 31.891 20.719 1 87.44 126 ASP A CA 1
ATOM 981 C C . ASP A 1 126 ? 3.143 31.797 20.734 1 87.44 126 ASP A C 1
ATOM 983 O O . ASP A 1 126 ? 2.559 31.297 21.688 1 87.44 126 ASP A O 1
ATOM 987 N N . TYR A 1 127 ? 2.578 32.156 19.703 1 85.25 127 TYR A N 1
ATOM 988 C CA . TYR A 1 127 ? 1.121 32.156 19.656 1 85.25 127 TYR A CA 1
ATOM 989 C C . TYR A 1 127 ? 0.574 30.766 19.375 1 85.25 127 TYR A C 1
ATOM 991 O O . TYR A 1 127 ? -0.507 30.422 19.859 1 85.25 127 TYR A O 1
ATOM 999 N N . ILE A 1 128 ? 1.268 30.016 18.594 1 90 128 ILE A N 1
ATOM 1000 C CA . ILE A 1 128 ? 0.865 28.625 18.359 1 90 128 ILE A CA 1
ATOM 1001 C C . ILE A 1 128 ? 0.809 27.875 19.688 1 90 128 ILE A C 1
ATOM 10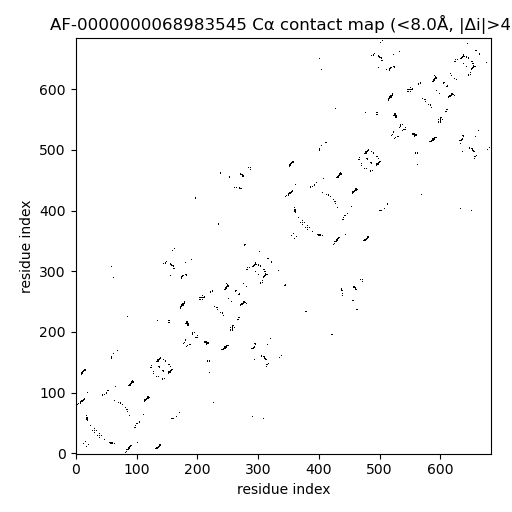03 O O . ILE A 1 128 ? -0.124 27.109 19.922 1 90 128 ILE A O 1
ATOM 1007 N N . LYS A 1 129 ? 1.783 28.078 20.484 1 89 129 LYS A N 1
ATOM 1008 C CA . LYS A 1 129 ? 1.825 27.453 21.8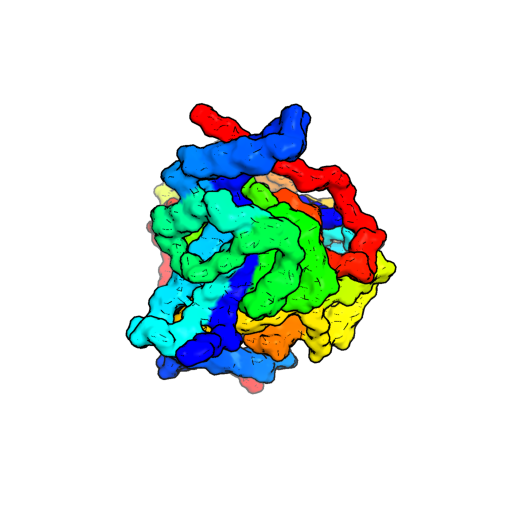12 1 89 129 LYS A CA 1
ATOM 1009 C C . LYS A 1 129 ? 0.605 27.844 22.641 1 89 129 LYS A C 1
ATOM 1011 O O . LYS A 1 129 ? 0.007 27 23.312 1 89 129 LYS A O 1
ATOM 1016 N N . ASP A 1 130 ? 0.152 29.109 22.562 1 85.75 130 ASP A N 1
ATOM 1017 C CA . ASP A 1 130 ? -0.949 29.656 23.359 1 85.75 130 ASP A CA 1
ATOM 1018 C C . ASP A 1 130 ? -2.273 29 22.984 1 85.75 130 ASP A C 1
ATOM 1020 O O . ASP A 1 130 ? -3.162 28.859 23.828 1 85.75 130 ASP A O 1
ATOM 1024 N N . PHE A 1 131 ? -2.385 28.5 21.781 1 86.12 131 PHE A N 1
ATOM 1025 C CA . PHE A 1 131 ? -3.641 27.938 21.297 1 86.12 131 PHE A CA 1
ATOM 1026 C C . PHE A 1 131 ? -3.67 26.422 21.5 1 86.12 131 PHE A C 1
ATOM 1028 O O . PHE A 1 131 ? -4.609 25.75 21.062 1 86.12 131 PHE A O 1
ATOM 1035 N N . ASP A 1 132 ? -2.613 25.781 22.109 1 90.12 132 ASP A N 1
ATOM 1036 C CA . ASP A 1 132 ? -2.512 24.344 22.312 1 90.12 132 ASP A CA 1
ATOM 1037 C C . ASP A 1 132 ? -2.732 23.578 21.016 1 90.12 132 ASP A C 1
ATOM 1039 O O . ASP A 1 132 ? -3.555 22.656 20.953 1 90.12 132 ASP A O 1
ATOM 1043 N N . VAL A 1 133 ? -2.086 24.078 20.031 1 94.62 133 VAL A N 1
ATOM 1044 C CA . VAL A 1 133 ? -2.227 23.578 18.672 1 94.62 133 VAL A CA 1
ATOM 1045 C C . VAL A 1 133 ? -1.602 22.188 18.578 1 94.62 133 VAL A C 1
ATOM 1047 O O . VAL A 1 133 ? -0.537 21.938 19.141 1 94.62 133 VAL A O 1
ATOM 1050 N N . ASP A 1 134 ? -2.285 21.312 17.844 1 96.88 134 ASP A N 1
ATOM 1051 C CA . ASP A 1 134 ? -1.781 19.969 17.641 1 96.88 134 ASP A CA 1
ATOM 1052 C C . ASP A 1 134 ? -0.997 19.859 16.328 1 96.88 134 ASP A C 1
ATOM 1054 O O . ASP A 1 134 ? -0.072 19.062 16.203 1 96.88 134 ASP A O 1
ATOM 1058 N N . LEU A 1 135 ? -1.382 20.625 15.375 1 98.06 135 LEU A N 1
ATOM 1059 C CA . LEU A 1 135 ? -0.762 20.641 14.055 1 98.06 135 LEU A CA 1
ATOM 1060 C C . LEU A 1 135 ? -0.739 22.047 13.477 1 98.06 135 LEU A C 1
ATOM 1062 O O . LEU A 1 135 ? -1.763 22.734 13.469 1 98.06 135 LEU A O 1
ATOM 1066 N N . PHE A 1 136 ? 0.407 22.516 13.078 1 97.88 136 PHE A N 1
ATOM 1067 C CA . PHE A 1 136 ? 0.562 23.812 12.438 1 97.88 136 PHE A CA 1
ATOM 1068 C C . PHE A 1 136 ? 0.976 23.656 10.984 1 97.88 136 PHE A C 1
ATOM 1070 O O . PHE A 1 136 ? 1.967 22.984 10.68 1 97.88 136 PHE A O 1
ATOM 1077 N N . LEU A 1 137 ? 0.235 24.219 10.07 1 97.38 137 LEU A N 1
ATOM 1078 C CA . LEU A 1 137 ? 0.51 24.188 8.641 1 97.38 137 LEU A CA 1
ATOM 1079 C C . LEU A 1 137 ? 0.853 25.594 8.133 1 97.38 137 LEU A C 1
ATOM 1081 O O . LEU A 1 137 ? 0.128 26.547 8.398 1 97.38 137 LEU A O 1
ATOM 1085 N N . THR A 1 138 ? 1.93 25.703 7.391 1 96.19 138 THR A N 1
ATOM 1086 C CA . THR A 1 138 ? 2.352 27.016 6.902 1 96.19 138 THR A CA 1
ATOM 1087 C C . THR A 1 138 ? 3.143 26.875 5.605 1 96.19 138 THR A C 1
ATOM 1089 O O . THR A 1 138 ? 3.635 25.797 5.281 1 96.19 138 THR A O 1
ATOM 1092 N N . THR A 1 139 ? 3.203 27.938 4.832 1 93.25 139 THR A N 1
ATOM 1093 C CA . THR A 1 139 ? 4.07 28 3.66 1 93.25 139 THR A CA 1
ATOM 1094 C C . THR A 1 139 ? 5.402 28.656 4.008 1 93.25 139 THR A C 1
ATOM 1096 O O . THR A 1 139 ? 6.316 28.688 3.182 1 93.25 139 THR A O 1
ATOM 1099 N N . ASN A 1 140 ? 5.52 29.125 5.168 1 92.06 140 ASN A N 1
ATOM 1100 C CA . ASN A 1 140 ? 6.723 29.812 5.605 1 92.06 140 ASN A CA 1
ATOM 1101 C C . ASN A 1 140 ? 7.691 28.875 6.32 1 92.06 140 ASN A C 1
ATOM 1103 O O . ASN A 1 140 ? 7.426 28.438 7.438 1 92.06 140 ASN A O 1
ATOM 1107 N N . ARG A 1 141 ? 8.805 28.766 5.785 1 93.62 141 ARG A N 1
ATOM 1108 C CA . ARG A 1 141 ? 9.789 27.797 6.289 1 93.62 141 ARG A CA 1
ATOM 1109 C C . ARG A 1 141 ? 10.336 28.25 7.645 1 93.62 141 ARG A C 1
ATOM 1111 O O . ARG A 1 141 ? 10.547 27.422 8.531 1 93.62 141 ARG A O 1
ATOM 1118 N N . GLU A 1 142 ? 10.594 29.453 7.777 1 93.69 142 GLU A N 1
ATOM 1119 C CA . GLU A 1 142 ? 11.156 29.984 9.023 1 93.69 142 GLU A CA 1
ATOM 1120 C C . GLU A 1 142 ? 10.195 29.781 10.188 1 93.69 142 GLU A C 1
ATOM 1122 O O . GLU A 1 142 ? 10.609 29.375 11.281 1 93.69 142 GLU A O 1
ATOM 1127 N N . ASP A 1 143 ? 8.953 30.094 9.93 1 94.06 143 ASP A N 1
ATOM 1128 C CA . ASP A 1 143 ? 7.949 29.906 10.969 1 94.06 143 ASP A CA 1
ATOM 1129 C C . ASP A 1 143 ? 7.859 28.438 11.367 1 94.06 143 ASP A C 1
ATOM 1131 O O . ASP A 1 143 ? 7.809 28.109 12.562 1 94.06 143 ASP A O 1
ATOM 1135 N N . ALA A 1 144 ? 7.844 27.594 10.383 1 95.5 144 ALA A N 1
ATOM 1136 C CA . ALA A 1 144 ? 7.785 26.156 10.656 1 95.5 144 ALA A CA 1
ATOM 1137 C C . ALA A 1 144 ? 8.992 25.703 11.477 1 95.5 144 ALA A C 1
ATOM 1139 O O . ALA A 1 144 ? 8.844 24.938 12.43 1 95.5 144 ALA A O 1
ATOM 1140 N N . GLN A 1 145 ? 10.148 26.234 11.109 1 95.81 145 GLN A N 1
ATOM 1141 C CA . GLN A 1 145 ? 11.375 25.844 11.797 1 95.81 145 GLN A CA 1
ATOM 1142 C C . GLN A 1 145 ? 11.344 26.281 13.258 1 95.81 145 GLN A C 1
ATOM 1144 O O . GLN A 1 145 ? 11.773 25.531 14.141 1 95.81 145 GLN A O 1
ATOM 1149 N N . LYS A 1 146 ? 10.859 27.469 13.516 1 95.38 146 LYS A N 1
ATOM 1150 C CA . LYS A 1 146 ? 10.758 27.969 14.883 1 95.38 146 LYS A CA 1
ATOM 1151 C C . LYS A 1 146 ? 9.836 27.094 15.727 1 95.38 146 LYS A C 1
ATOM 1153 O O . LYS A 1 146 ? 10.148 26.797 16.891 1 95.38 146 LYS A O 1
ATOM 1158 N N . VAL A 1 147 ? 8.758 26.719 15.148 1 96 147 VAL A N 1
ATOM 1159 C CA . VAL A 1 147 ? 7.801 25.875 15.852 1 96 147 VAL A CA 1
ATOM 1160 C C . VAL A 1 147 ? 8.43 24.516 16.125 1 96 147 VAL A C 1
ATOM 1162 O O . VAL A 1 147 ? 8.297 23.969 17.234 1 96 147 VAL A O 1
ATOM 1165 N N . ALA A 1 148 ? 9.109 23.938 15.125 1 95.94 148 ALA A N 1
ATOM 1166 C CA . ALA A 1 148 ? 9.781 22.656 15.266 1 95.94 148 ALA A CA 1
ATOM 1167 C C . ALA A 1 148 ? 10.867 22.719 16.344 1 95.94 148 ALA A C 1
ATOM 1169 O O . ALA A 1 148 ? 10.969 21.828 17.188 1 95.94 1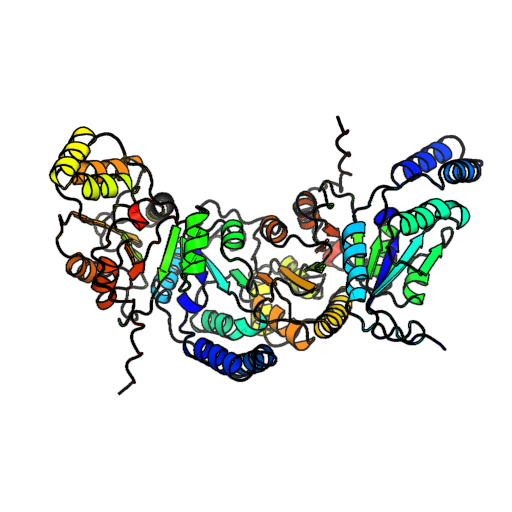48 ALA A O 1
ATOM 1170 N N . ASP A 1 149 ? 11.617 23.797 16.359 1 95.94 149 ASP A N 1
ATOM 1171 C CA . ASP A 1 149 ? 12.734 23.953 17.281 1 95.94 149 ASP A CA 1
ATOM 1172 C C . ASP A 1 149 ? 12.234 24.125 18.719 1 95.94 149 ASP A C 1
ATOM 1174 O O . ASP A 1 149 ? 12.922 23.734 19.656 1 95.94 149 ASP A O 1
ATOM 1178 N N . ALA A 1 150 ? 11.094 24.672 18.859 1 94.62 150 ALA A N 1
ATOM 1179 C CA . ALA A 1 150 ? 10.516 24.875 20.188 1 94.62 150 ALA A CA 1
ATOM 1180 C C . ALA A 1 150 ? 9.727 23.641 20.641 1 94.62 150 ALA A C 1
ATOM 1182 O O . ALA A 1 150 ? 9.211 23.609 21.766 1 94.62 150 ALA A O 1
ATOM 1183 N N . ASN A 1 151 ? 9.625 22.609 19.812 1 94.31 151 ASN A N 1
ATOM 1184 C CA . ASN A 1 151 ? 8.898 21.375 20.094 1 94.31 151 ASN A CA 1
ATOM 1185 C C . ASN A 1 151 ? 7.48 21.656 20.578 1 94.31 151 ASN A C 1
ATOM 1187 O O . ASN A 1 151 ? 7.051 21.125 21.609 1 94.31 151 ASN A O 1
ATOM 1191 N N . ILE A 1 152 ? 6.816 22.547 19.938 1 94.38 152 ILE A N 1
ATOM 1192 C CA . ILE A 1 152 ? 5.492 23 20.359 1 94.38 152 ILE A CA 1
ATOM 1193 C C . ILE A 1 152 ? 4.441 21.984 19.906 1 94.38 152 ILE A C 1
ATOM 1195 O O . ILE A 1 152 ? 3.635 21.516 20.703 1 94.38 152 ILE A O 1
ATOM 1199 N N . CYS A 1 153 ? 4.441 21.641 18.625 1 95.94 153 CYS A N 1
ATOM 1200 C CA . CYS A 1 153 ? 3.488 20.719 18.016 1 95.94 153 CYS A CA 1
ATOM 1201 C C . CYS A 1 153 ? 4.004 20.203 16.672 1 95.94 153 CYS A C 1
ATOM 1203 O O . CYS A 1 153 ? 5.086 20.594 16.234 1 95.94 153 CYS A O 1
ATOM 1205 N N . ALA A 1 154 ? 3.285 19.281 16.109 1 96.75 154 ALA A N 1
ATOM 1206 C CA . ALA A 1 154 ? 3.588 18.891 14.742 1 96.75 154 ALA A CA 1
ATOM 1207 C C . ALA A 1 154 ? 3.477 20.078 13.797 1 96.75 154 ALA A C 1
ATOM 1209 O O . ALA A 1 154 ? 2.576 20.906 13.938 1 96.75 154 ALA A O 1
ATOM 1210 N N . CYS A 1 155 ? 4.359 20.203 12.891 1 96.06 155 CYS A N 1
ATOM 1211 C CA . CYS A 1 155 ? 4.336 21.312 11.953 1 96.06 155 CYS A CA 1
ATOM 1212 C C . CYS A 1 155 ? 4.848 20.891 10.586 1 96.06 155 CYS A C 1
ATOM 1214 O O . CYS A 1 155 ? 5.695 20 10.484 1 96.06 155 CYS A O 1
ATOM 1216 N N . ALA A 1 156 ? 4.289 21.469 9.586 1 95.38 156 ALA A N 1
ATOM 1217 C CA . ALA A 1 156 ? 4.695 21.094 8.234 1 95.38 156 ALA A CA 1
ATOM 1218 C C . ALA A 1 156 ? 4.668 22.297 7.301 1 95.38 156 ALA A C 1
ATOM 1220 O O . ALA A 1 156 ? 3.939 23.266 7.543 1 95.38 156 ALA A O 1
ATOM 1221 N N . ILE A 1 157 ? 5.477 22.219 6.359 1 95.19 157 ILE A N 1
ATOM 1222 C CA . ILE A 1 157 ? 5.598 23.234 5.316 1 95.19 157 ILE A CA 1
ATOM 1223 C C . ILE A 1 157 ? 4.859 22.766 4.059 1 95.19 157 ILE A C 1
ATOM 1225 O O . ILE A 1 157 ? 5.156 21.703 3.516 1 95.19 157 ILE A O 1
ATOM 1229 N N . LEU A 1 158 ? 3.949 23.531 3.734 1 92.31 158 LEU A N 1
ATOM 1230 C CA . LEU A 1 158 ? 3.188 23.25 2.521 1 92.31 158 LEU A CA 1
ATOM 1231 C C . LEU A 1 158 ? 3.742 24.031 1.339 1 92.31 158 LEU A C 1
ATOM 1233 O O . LEU A 1 158 ? 4.195 25.172 1.502 1 92.31 158 LEU A O 1
ATOM 1237 N N . ASP A 1 159 ? 3.887 23.312 0.247 1 79.81 159 ASP A N 1
ATOM 1238 C CA . ASP A 1 159 ? 4.215 24.016 -0.99 1 79.81 159 ASP A CA 1
ATOM 1239 C C . ASP A 1 159 ? 3.07 23.922 -1.997 1 79.81 159 ASP A C 1
ATOM 1241 O O . ASP A 1 159 ? 2.141 23.125 -1.812 1 79.81 159 ASP A O 1
ATOM 1245 N N . ALA A 1 160 ? 3.162 24.906 -2.906 1 68.94 160 ALA A N 1
ATOM 1246 C CA . ALA A 1 160 ? 2.152 24.875 -3.961 1 68.94 160 ALA A CA 1
ATOM 1247 C C . ALA A 1 160 ? 2.141 23.531 -4.676 1 68.94 160 ALA A C 1
ATOM 1249 O O . ALA A 1 160 ? 3.191 22.906 -4.871 1 68.94 160 ALA A O 1
ATOM 1250 N N . THR A 1 161 ? 1.007 22.969 -4.699 1 67.62 161 THR A N 1
ATOM 1251 C CA . THR A 1 161 ? 0.886 21.719 -5.438 1 67.62 161 THR A CA 1
ATOM 1252 C C . THR A 1 161 ? 0.243 21.953 -6.801 1 67.62 161 THR A C 1
ATOM 1254 O O . THR A 1 161 ? -0.748 22.688 -6.91 1 67.62 161 THR A O 1
ATOM 1257 N N . PRO A 1 162 ? 0.802 21.344 -7.734 1 68.56 162 PRO A N 1
ATOM 1258 C CA . PRO A 1 162 ? 0.238 21.484 -9.078 1 68.56 162 PRO A CA 1
ATOM 1259 C C . PRO A 1 162 ? -1.046 20.672 -9.266 1 68.56 162 PRO A C 1
ATOM 1261 O O . PRO A 1 162 ? -1.729 20.812 -10.281 1 68.56 162 PRO A O 1
ATOM 1264 N N . ILE A 1 163 ? -1.316 19.891 -8.32 1 72.06 163 ILE A N 1
ATOM 1265 C CA . ILE A 1 163 ? -2.436 18.969 -8.5 1 72.06 163 ILE A CA 1
ATOM 1266 C C . ILE A 1 163 ? -3.748 19.688 -8.195 1 72.06 163 ILE A C 1
ATOM 1268 O O . ILE A 1 163 ? -3.783 20.609 -7.379 1 72.06 163 ILE A O 1
ATOM 1272 N N . ASP A 1 164 ? -4.691 19.281 -8.977 1 73.62 164 ASP A N 1
ATOM 1273 C CA . ASP A 1 164 ? -6.043 19.75 -8.688 1 73.62 164 ASP A CA 1
ATOM 1274 C C . ASP A 1 164 ? -6.629 19.031 -7.473 1 73.62 164 ASP A C 1
ATOM 1276 O O . ASP A 1 164 ? -6.875 17.828 -7.52 1 73.62 164 ASP A O 1
ATOM 1280 N N . THR A 1 165 ? -6.805 19.719 -6.473 1 72.25 165 THR A N 1
ATOM 1281 C CA . THR A 1 165 ? -7.27 19.141 -5.215 1 72.25 165 THR A CA 1
ATOM 1282 C C . THR A 1 165 ? -8.789 19.234 -5.105 1 72.25 165 THR A C 1
ATOM 1284 O O . THR A 1 165 ? -9.367 18.797 -4.102 1 72.25 165 THR A O 1
ATOM 1287 N N . SER A 1 166 ? -9.375 19.734 -6.078 1 69.69 166 SER A N 1
ATOM 1288 C CA . SER A 1 166 ? -10.82 19.922 -6.027 1 69.69 166 SER A CA 1
ATOM 1289 C C . SER A 1 166 ? -11.555 18.578 -6.016 1 69.69 166 SER A C 1
ATOM 1291 O O . SER A 1 166 ? -12.703 18.5 -5.574 1 69.69 166 SER A O 1
ATOM 1293 N N . GLU A 1 167 ? -10.867 17.547 -6.32 1 73.62 167 GLU A N 1
ATOM 1294 C CA . GLU A 1 167 ? -11.531 16.266 -6.461 1 73.62 167 GLU A CA 1
ATOM 1295 C C . GLU A 1 167 ? -11.375 15.414 -5.199 1 73.62 167 GLU A C 1
ATOM 1297 O O . GLU A 1 167 ? -11.969 14.344 -5.086 1 73.62 167 GLU A O 1
ATOM 1302 N N . LEU A 1 168 ? -10.766 16 -4.277 1 80.31 168 LEU A N 1
ATOM 1303 C CA . LEU A 1 168 ? -10.57 15.219 -3.064 1 80.31 168 LEU A CA 1
ATOM 1304 C C . LEU A 1 168 ? -11.875 15.109 -2.271 1 80.31 168 LEU A C 1
ATOM 1306 O O . LEU A 1 168 ? -12.688 16.031 -2.277 1 80.31 168 LEU A O 1
ATOM 1310 N N . ASP A 1 169 ? -11.969 13.969 -1.619 1 79.69 169 ASP A N 1
ATOM 1311 C CA . ASP A 1 169 ? -13.164 13.648 -0.849 1 79.69 169 ASP A CA 1
ATOM 1312 C C . ASP A 1 169 ? -13.336 14.609 0.324 1 79.69 169 ASP A C 1
ATOM 1314 O O . ASP A 1 169 ? -12.414 14.797 1.12 1 79.69 169 ASP A O 1
ATOM 1318 N N . THR A 1 170 ? -14.477 15.188 0.451 1 78.19 170 THR A N 1
ATOM 1319 C CA . THR A 1 170 ? -14.711 16.094 1.564 1 78.19 170 THR A CA 1
ATOM 1320 C C . THR A 1 170 ? -15.461 15.398 2.689 1 78.19 170 THR A C 1
ATOM 1322 O O . THR A 1 170 ? -15.562 15.922 3.799 1 78.19 170 THR A O 1
ATOM 1325 N N . GLU A 1 171 ? -15.844 14.203 2.412 1 85.69 171 GLU A N 1
ATOM 1326 C CA . GLU A 1 171 ? -16.641 13.5 3.41 1 85.69 171 GLU A CA 1
ATOM 1327 C C . GLU A 1 171 ? -15.781 12.539 4.23 1 85.69 171 GLU A C 1
ATOM 1329 O O . GLU A 1 171 ? -16.203 12.07 5.289 1 85.69 171 GLU A O 1
ATOM 1334 N N . GLN A 1 172 ? -14.656 12.312 3.736 1 93.19 172 GLN A N 1
ATOM 1335 C CA . GLN A 1 172 ? -13.688 11.469 4.43 1 93.19 172 GLN A CA 1
ATOM 1336 C C . GLN A 1 172 ? -12.328 12.156 4.527 1 93.19 172 GLN A C 1
ATOM 1338 O O . GLN A 1 172 ? -11.867 12.766 3.562 1 93.19 172 GLN A O 1
ATOM 1343 N N . LEU A 1 173 ? -11.805 12.141 5.707 1 96.19 173 LEU A N 1
ATOM 1344 C CA . LEU A 1 173 ? -10.453 12.656 5.91 1 96.19 173 LEU A CA 1
ATOM 1345 C C . LEU A 1 173 ? -9.422 11.547 5.734 1 96.19 173 LEU A C 1
ATOM 1347 O O . LEU A 1 173 ? -9.477 10.523 6.422 1 96.19 173 LEU A O 1
ATOM 1351 N N . ARG A 1 174 ? -8.531 11.719 4.828 1 96.19 174 ARG A N 1
ATOM 1352 C CA . ARG A 1 174 ? -7.426 10.789 4.625 1 96.19 174 ARG A CA 1
ATOM 1353 C C . ARG A 1 174 ? -6.082 11.477 4.848 1 96.19 174 ARG A C 1
ATOM 1355 O O . ARG A 1 174 ? -5.777 12.477 4.207 1 96.19 174 ARG A O 1
ATOM 1362 N N . ILE A 1 175 ? -5.312 10.93 5.723 1 97.31 175 ILE A N 1
ATOM 1363 C CA . ILE A 1 175 ? -3.98 11.461 6 1 97.31 175 ILE A CA 1
ATOM 1364 C C . ILE A 1 175 ? -2.949 10.336 5.879 1 97.31 175 ILE A C 1
ATOM 1366 O O . ILE A 1 175 ? -3.168 9.227 6.363 1 97.31 175 ILE A O 1
ATOM 1370 N N . ALA A 1 176 ? -1.859 10.594 5.211 1 98 176 ALA A N 1
ATOM 1371 C CA . ALA A 1 176 ? -0.745 9.656 5.098 1 98 176 ALA A CA 1
ATOM 1372 C C . ALA A 1 176 ? 0.502 10.203 5.789 1 98 176 ALA A C 1
ATOM 1374 O O . ALA A 1 176 ? 0.824 11.383 5.664 1 98 176 ALA A O 1
ATOM 1375 N N . PHE A 1 177 ? 1.186 9.312 6.535 1 98.56 177 PHE A N 1
ATOM 1376 C CA . PHE A 1 177 ? 2.385 9.688 7.273 1 98.56 177 PHE A CA 1
ATOM 1377 C C . PHE A 1 177 ? 3.57 8.828 6.855 1 98.56 177 PHE A C 1
ATOM 1379 O O . PHE A 1 177 ? 3.428 7.621 6.648 1 98.56 177 PHE A O 1
ATOM 1386 N N . ASP A 1 178 ? 4.699 9.469 6.738 1 97.31 178 ASP A N 1
ATOM 1387 C CA . ASP A 1 178 ? 5.957 8.734 6.777 1 97.31 178 ASP A CA 1
ATOM 1388 C C . ASP A 1 178 ? 6.25 8.219 8.188 1 97.31 178 ASP A C 1
ATOM 1390 O O . ASP A 1 178 ? 5.613 8.641 9.148 1 97.31 178 ASP A O 1
ATOM 1394 N N . GLY A 1 179 ? 7.121 7.234 8.297 1 97 179 GLY A N 1
ATOM 1395 C CA . GLY A 1 179 ? 7.438 6.625 9.578 1 97 179 GLY A CA 1
ATOM 1396 C C . GLY A 1 179 ? 8.562 7.332 10.312 1 97 179 GLY A C 1
ATOM 1397 O O . GLY A 1 179 ? 8.312 8.148 11.203 1 97 179 GLY A O 1
ATOM 1398 N N . ASP A 1 180 ? 9.789 7.199 9.836 1 94.19 180 ASP A N 1
ATOM 1399 C CA . ASP A 1 180 ? 10.992 7.66 10.523 1 94.19 180 ASP A CA 1
ATOM 1400 C C . ASP A 1 180 ? 11.141 9.18 10.422 1 94.19 180 ASP A C 1
ATOM 1402 O O . ASP A 1 180 ? 11 9.742 9.336 1 94.19 180 ASP A O 1
ATOM 1406 N N . ALA A 1 181 ? 11.398 9.781 11.586 1 94.81 181 ALA A N 1
ATOM 1407 C CA . ALA A 1 181 ? 11.602 11.219 11.727 1 94.81 181 ALA A CA 1
ATOM 1408 C C . ALA A 1 181 ? 10.297 11.984 11.547 1 94.81 181 ALA A C 1
ATOM 1410 O O . ALA A 1 181 ? 10.297 13.211 11.445 1 94.81 181 ALA A O 1
ATOM 1411 N N . VAL A 1 182 ? 9.195 11.297 11.422 1 97.62 182 VAL A N 1
ATOM 1412 C CA . VAL A 1 182 ? 7.863 11.898 11.398 1 97.62 182 VAL A CA 1
ATOM 1413 C C . VAL A 1 182 ? 7.02 11.336 12.539 1 97.62 182 VAL A C 1
ATOM 1415 O O . VAL A 1 182 ? 6.902 11.953 13.602 1 97.62 182 VAL A O 1
ATOM 1418 N N . LEU A 1 183 ? 6.523 10.07 12.359 1 98.19 183 LEU A N 1
ATOM 1419 C CA . LEU A 1 183 ? 5.789 9.445 13.453 1 98.19 183 LEU A CA 1
ATOM 1420 C C . LEU A 1 183 ? 6.746 8.969 14.547 1 98.19 183 LEU A C 1
ATOM 1422 O O . LEU A 1 183 ? 6.5 9.188 15.734 1 98.19 183 LEU A O 1
ATOM 1426 N N . PHE A 1 184 ? 7.809 8.258 14.094 1 97.69 184 PHE A N 1
ATOM 1427 C CA . PHE A 1 184 ? 8.836 7.746 14.992 1 97.69 184 PHE A CA 1
ATOM 1428 C C . PHE A 1 184 ? 10.016 8.703 15.07 1 97.69 184 PHE A C 1
ATOM 1430 O O . PHE A 1 184 ? 10.203 9.539 14.18 1 97.69 184 PHE A O 1
ATOM 1437 N N . ASP A 1 185 ? 10.781 8.578 16.109 1 95.5 185 ASP A N 1
ATOM 1438 C CA . ASP A 1 185 ? 11.938 9.461 16.234 1 95.5 185 ASP A CA 1
ATOM 1439 C C . ASP A 1 185 ? 12.969 9.18 15.133 1 95.5 185 ASP A C 1
ATOM 1441 O O . ASP A 1 185 ? 12.734 8.344 14.266 1 95.5 185 ASP A O 1
ATOM 1445 N N . GLU A 1 186 ? 14.078 9.875 15.211 1 93.38 186 GLU A N 1
ATOM 1446 C CA . GLU A 1 186 ? 15.039 9.812 14.117 1 93.38 186 GLU A CA 1
ATOM 1447 C C . GLU A 1 186 ? 16.078 8.711 14.344 1 93.38 186 GLU A C 1
ATOM 1449 O O . GLU A 1 186 ? 16.953 8.5 13.516 1 93.38 186 GLU A O 1
ATOM 1454 N N . ALA A 1 187 ? 16.016 7.973 15.398 1 91.31 187 ALA A N 1
ATOM 1455 C CA . ALA A 1 187 ? 17.031 6.988 15.766 1 91.31 187 ALA A CA 1
ATOM 1456 C C . ALA A 1 187 ? 17.188 5.938 14.664 1 91.31 187 ALA A C 1
ATOM 1458 O O . ALA A 1 187 ? 18.312 5.598 14.289 1 91.31 187 ALA A O 1
ATOM 1459 N N . GLY A 1 188 ? 16.031 5.43 14.227 1 88.31 188 GLY A N 1
ATOM 1460 C CA . GLY A 1 188 ? 16.094 4.438 13.164 1 88.31 188 GLY A CA 1
ATOM 1461 C C . GLY A 1 188 ? 16.797 4.945 11.914 1 88.31 188 GLY A C 1
ATOM 1462 O O . GLY A 1 188 ? 17.594 4.234 11.312 1 88.31 188 GLY A O 1
ATOM 1463 N N . GLU A 1 189 ? 16.484 6.152 11.539 1 88.69 189 GLU A N 1
ATOM 1464 C CA . GLU A 1 189 ? 17.094 6.77 10.359 1 88.69 189 GLU A CA 1
ATOM 1465 C C . GLU A 1 189 ? 18.594 6.977 10.555 1 88.69 189 GLU A C 1
ATOM 1467 O O . GLU A 1 189 ? 19.375 6.785 9.625 1 88.69 189 GLU A O 1
ATOM 1472 N N . LEU A 1 190 ? 18.984 7.348 11.719 1 90.06 190 LEU A N 1
ATOM 1473 C CA . LEU A 1 190 ? 20.391 7.574 12.031 1 90.06 190 LEU A CA 1
ATOM 1474 C C . LEU A 1 190 ? 21.172 6.27 11.969 1 90.06 190 LEU A C 1
ATOM 1476 O O . LEU A 1 190 ? 22.281 6.227 11.414 1 90.06 190 LEU A O 1
ATOM 1480 N N . VAL A 1 191 ? 20.625 5.188 12.516 1 89.5 191 VAL A N 1
ATOM 1481 C CA . VAL A 1 191 ? 21.266 3.883 12.453 1 89.5 191 VAL A CA 1
ATOM 1482 C C . VAL A 1 191 ? 21.438 3.459 10.992 1 89.5 191 VAL A C 1
ATOM 1484 O O . VAL A 1 191 ? 22.516 2.998 10.594 1 89.5 191 VAL A O 1
ATOM 1487 N N . PHE A 1 192 ? 20.438 3.617 10.234 1 86.62 192 PHE A N 1
ATOM 1488 C CA . PHE A 1 192 ? 20.484 3.254 8.82 1 86.62 192 PHE A CA 1
ATOM 1489 C C . PHE A 1 192 ? 21.547 4.043 8.086 1 86.62 192 PHE A C 1
ATOM 1491 O O . PHE A 1 192 ? 22.375 3.463 7.371 1 86.62 192 PHE A O 1
ATOM 1498 N N . LYS A 1 193 ? 21.609 5.359 8.242 1 84.56 193 LYS A N 1
ATOM 1499 C CA . LYS A 1 193 ? 22.531 6.234 7.512 1 84.56 193 LYS A CA 1
ATOM 1500 C C . LYS A 1 193 ? 23.969 6.035 7.973 1 84.56 193 LYS A C 1
ATOM 1502 O O . LYS A 1 193 ? 24.906 6.117 7.168 1 84.56 193 LYS A O 1
ATOM 1507 N N . GLN A 1 194 ? 24.141 5.734 9.234 1 87.19 194 GLN A N 1
ATOM 1508 C CA . GLN A 1 194 ? 25.484 5.664 9.805 1 87.19 194 GLN A CA 1
ATOM 1509 C C . GLN A 1 194 ? 26.047 4.25 9.695 1 87.19 194 GLN A C 1
ATOM 1511 O O . GLN A 1 194 ? 27.25 4.074 9.492 1 87.19 194 GLN A O 1
ATOM 1516 N N . GLN A 1 195 ? 25.172 3.256 9.797 1 89.88 195 GLN A N 1
ATOM 1517 C CA . GLN A 1 195 ? 25.688 1.898 9.938 1 89.88 195 GLN A CA 1
ATOM 1518 C C . GLN A 1 195 ? 25.203 1.004 8.805 1 89.88 195 GLN A C 1
ATOM 1520 O O . GLN A 1 195 ? 25.641 -0.142 8.68 1 89.88 195 GLN A O 1
ATOM 1525 N N . GLY A 1 196 ? 24.266 1.45 8.07 1 86.56 196 GLY A N 1
ATOM 1526 C CA . GLY A 1 196 ? 23.828 0.702 6.906 1 86.56 196 GLY A CA 1
ATOM 1527 C C . GLY A 1 196 ? 22.562 -0.088 7.156 1 86.56 196 GLY A C 1
ATOM 1528 O O . GLY A 1 196 ? 22.062 -0.148 8.289 1 86.56 196 GLY A O 1
ATOM 1529 N N . LEU A 1 197 ? 22.062 -0.666 6.156 1 84.31 197 LEU A N 1
ATOM 1530 C CA . LEU A 1 197 ? 20.766 -1.34 6.152 1 84.31 197 LEU A CA 1
ATOM 1531 C C . LEU A 1 197 ? 20.797 -2.59 7.027 1 84.31 197 LEU A C 1
ATOM 1533 O O . LEU A 1 197 ? 19.859 -2.855 7.777 1 84.31 197 LEU A O 1
ATOM 1537 N N . GLN A 1 198 ? 21.844 -3.385 6.949 1 85.81 198 GLN A N 1
ATOM 1538 C CA . GLN A 1 198 ? 21.938 -4.621 7.719 1 85.81 198 GLN A CA 1
ATOM 1539 C C . GLN A 1 198 ? 21.922 -4.336 9.219 1 85.81 198 GLN A C 1
ATOM 1541 O O . GLN A 1 198 ? 21.234 -5.016 9.977 1 85.81 198 GLN A O 1
ATOM 1546 N N . ALA A 1 199 ? 22.734 -3.326 9.594 1 88.75 199 ALA A N 1
ATOM 1547 C CA . ALA A 1 199 ? 22.766 -2.941 11 1 88.75 199 ALA A CA 1
ATOM 1548 C C . ALA A 1 199 ? 21.391 -2.467 11.469 1 88.75 199 ALA A C 1
ATOM 1550 O O . ALA A 1 199 ? 20.953 -2.799 12.578 1 88.75 199 ALA A O 1
ATOM 1551 N N . PHE A 1 200 ? 20.75 -1.726 10.633 1 90.81 200 PHE A N 1
ATOM 1552 C CA . PHE A 1 200 ? 19.406 -1.256 10.93 1 90.81 200 PHE A CA 1
ATOM 1553 C C . PHE A 1 200 ? 18.453 -2.43 11.141 1 90.81 200 PHE A C 1
ATOM 1555 O O . PHE A 1 200 ? 17.719 -2.467 12.125 1 90.81 200 PHE A O 1
ATOM 1562 N N . HIS A 1 201 ? 18.453 -3.385 10.242 1 89.88 201 HIS A N 1
ATOM 1563 C CA . HIS A 1 201 ? 17.562 -4.539 10.32 1 89.88 201 HIS A CA 1
ATOM 1564 C C . HIS A 1 201 ? 17.844 -5.359 11.578 1 89.88 201 HIS A C 1
ATOM 1566 O O . HIS A 1 201 ? 16.906 -5.801 12.25 1 89.88 201 HIS A O 1
ATOM 1572 N N . HIS A 1 202 ? 19.094 -5.547 11.891 1 91.19 202 HIS A N 1
ATOM 1573 C CA . HIS A 1 202 ? 19.453 -6.285 13.094 1 91.19 202 HIS A CA 1
ATOM 1574 C C . HIS A 1 202 ? 18.938 -5.586 14.344 1 91.19 202 HIS A C 1
ATOM 1576 O O . HIS A 1 202 ? 18.344 -6.227 15.219 1 91.19 202 HIS A O 1
ATOM 1582 N N . HIS A 1 203 ? 19.156 -4.32 14.375 1 91.94 203 HIS A N 1
ATOM 1583 C CA . HIS A 1 203 ? 18.703 -3.518 15.508 1 91.94 203 HIS A CA 1
ATOM 1584 C C . HIS A 1 203 ? 17.188 -3.604 15.672 1 91.94 203 HIS A C 1
ATOM 1586 O O . HIS A 1 203 ? 16.688 -3.842 16.781 1 91.94 203 HIS A O 1
ATOM 1592 N N . GLU A 1 204 ? 16.5 -3.418 14.578 1 93.69 204 GLU A N 1
ATOM 1593 C CA . GLU A 1 204 ? 15.039 -3.416 14.617 1 93.69 204 GLU A CA 1
ATOM 1594 C C . GLU A 1 204 ? 14.492 -4.797 14.961 1 93.69 204 GLU A C 1
ATOM 1596 O O . GLU A 1 204 ? 13.453 -4.914 15.617 1 93.69 204 GLU A O 1
ATOM 1601 N N . ASP A 1 205 ? 15.156 -5.781 14.523 1 91.62 205 ASP A N 1
ATOM 1602 C CA . ASP A 1 205 ? 14.742 -7.145 14.844 1 91.62 205 ASP A CA 1
ATOM 1603 C C . ASP A 1 205 ? 14.914 -7.434 16.328 1 91.62 205 ASP A C 1
ATOM 1605 O O . ASP A 1 205 ? 14.016 -7.98 16.969 1 91.62 205 ASP A O 1
ATOM 1609 N N . GLU A 1 206 ? 16.016 -7.043 16.906 1 92.56 206 GLU A N 1
ATOM 1610 C CA . GLU A 1 206 ? 16.328 -7.277 18.312 1 92.56 206 GLU A CA 1
ATOM 1611 C C . GLU A 1 206 ? 15.375 -6.496 19.219 1 92.56 206 GLU A C 1
ATOM 1613 O O . GLU A 1 206 ? 15.008 -6.969 20.297 1 92.56 206 GLU A O 1
ATOM 1618 N N . MET A 1 207 ? 14.992 -5.359 18.719 1 93.69 207 MET A N 1
ATOM 1619 C CA . MET A 1 207 ? 14.18 -4.473 19.547 1 93.69 207 MET A CA 1
ATOM 1620 C C . MET A 1 207 ? 12.711 -4.551 19.156 1 93.69 207 MET A C 1
ATOM 1622 O O . MET A 1 207 ? 11.93 -3.654 19.469 1 93.69 207 MET A O 1
ATOM 1626 N N . ALA A 1 208 ? 12.352 -5.566 18.438 1 91.75 208 ALA A N 1
ATOM 1627 C CA . ALA A 1 208 ? 11.023 -5.676 17.844 1 91.75 208 ALA A CA 1
ATOM 1628 C C . ALA A 1 208 ? 9.93 -5.473 18.891 1 91.75 208 ALA A C 1
ATOM 1630 O O . ALA A 1 208 ? 8.844 -4.973 18.562 1 91.75 208 ALA A O 1
ATOM 1631 N N . ASP A 1 209 ? 10.172 -5.754 20.156 1 93.12 209 ASP A N 1
ATOM 1632 C CA . ASP A 1 209 ? 9.133 -5.699 21.188 1 93.12 209 ASP A CA 1
ATOM 1633 C C . ASP A 1 209 ? 9.289 -4.453 22.062 1 93.12 209 ASP A C 1
ATOM 1635 O O . ASP A 1 209 ? 8.539 -4.262 23.016 1 93.12 209 ASP A O 1
ATOM 1639 N N . LEU A 1 210 ? 10.266 -3.605 21.766 1 95.31 210 LEU A N 1
ATOM 1640 C CA . LEU A 1 210 ? 10.445 -2.34 22.469 1 95.31 210 LEU A CA 1
ATOM 1641 C C . LEU A 1 210 ? 9.945 -1.172 21.625 1 95.31 210 LEU A C 1
ATOM 1643 O O . LEU A 1 210 ? 10.477 -0.91 20.547 1 95.31 210 LEU A O 1
ATOM 1647 N N . PRO A 1 211 ? 9.008 -0.502 22.125 1 96.56 211 PRO A N 1
ATOM 1648 C CA . PRO A 1 211 ? 8.445 0.602 21.344 1 96.56 211 PRO A CA 1
ATOM 1649 C C . PRO A 1 211 ? 9.477 1.672 21 1 96.56 211 PRO A C 1
ATOM 1651 O O . PRO A 1 211 ? 10.375 1.944 21.812 1 96.56 211 PRO A O 1
ATOM 1654 N N . MET A 1 212 ? 9.367 2.205 19.891 1 97.44 212 MET A N 1
ATOM 1655 C CA . MET A 1 212 ? 10.203 3.33 19.484 1 97.44 212 MET A CA 1
ATOM 1656 C C . MET A 1 212 ? 9.789 4.605 20.203 1 97.44 212 MET A C 1
ATOM 1658 O O . MET A 1 212 ? 8.672 4.707 20.703 1 97.44 212 MET A O 1
ATOM 1662 N N . GLU A 1 213 ? 10.703 5.5 20.188 1 97 213 GLU A N 1
ATOM 1663 C CA . GLU A 1 213 ? 10.391 6.809 20.766 1 97 213 GLU A CA 1
ATOM 1664 C C . GLU A 1 213 ? 9.531 7.637 19.812 1 97 213 GLU A C 1
ATOM 1666 O O . GLU A 1 213 ? 9.562 7.422 18.594 1 97 213 GLU A O 1
ATOM 1671 N N . LYS A 1 214 ? 8.836 8.617 20.375 1 97.81 214 LYS A N 1
ATOM 1672 C CA . LYS A 1 214 ? 7.91 9.461 19.625 1 97.81 214 LYS A CA 1
ATOM 1673 C C . LYS A 1 214 ? 8.664 10.422 18.703 1 97.81 214 LYS A C 1
ATOM 1675 O O . LYS A 1 214 ? 9.656 11.023 19.109 1 97.81 214 LYS A O 1
ATOM 1680 N N . GLY A 1 215 ? 8.219 10.453 17.5 1 97.69 215 GLY A N 1
ATOM 1681 C CA . GLY A 1 215 ? 8.617 11.547 16.641 1 97.69 215 GLY A CA 1
ATOM 1682 C C . GLY A 1 215 ? 7.754 12.789 16.797 1 97.69 215 GLY A C 1
ATOM 1683 O O . GLY A 1 215 ? 6.883 12.836 17.656 1 97.69 215 GLY A O 1
ATOM 1684 N N . PRO A 1 216 ? 8.039 13.742 15.969 1 97.38 216 PRO A N 1
ATOM 1685 C CA . PRO A 1 216 ? 7.355 15.031 16.109 1 97.38 216 PRO A CA 1
ATOM 1686 C C . PRO A 1 216 ? 5.848 14.922 15.891 1 97.38 216 PRO A C 1
ATOM 1688 O O . PRO A 1 216 ? 5.086 15.773 16.359 1 97.38 216 PRO A O 1
ATOM 1691 N N . TYR A 1 217 ? 5.34 13.898 15.18 1 98.38 217 TYR A N 1
ATOM 1692 C CA . TYR A 1 217 ? 3.924 13.812 14.836 1 98.38 217 TYR A CA 1
ATOM 1693 C C . TYR A 1 217 ? 3.215 12.766 15.688 1 98.38 217 TYR A C 1
ATOM 1695 O O . TYR A 1 217 ? 2.012 12.539 15.531 1 98.38 217 TYR A O 1
ATOM 1703 N N . ALA A 1 218 ? 3.902 12.102 16.578 1 98.12 218 ALA A N 1
ATOM 1704 C CA . ALA A 1 218 ? 3.324 11.016 17.359 1 98.12 218 ALA A CA 1
ATOM 1705 C C . ALA A 1 218 ? 2.109 11.492 18.156 1 98.12 218 ALA A C 1
ATOM 1707 O O . ALA A 1 218 ? 1.046 10.875 18.109 1 98.12 218 ALA A O 1
ATOM 1708 N N . ASP A 1 219 ? 2.242 12.609 18.844 1 97 219 ASP A N 1
ATOM 1709 C CA . ASP A 1 219 ? 1.147 13.109 19.672 1 97 219 ASP A CA 1
ATOM 1710 C C . ASP A 1 219 ? -0.048 13.516 18.812 1 97 219 ASP A C 1
ATOM 1712 O O . ASP A 1 219 ? -1.199 13.32 19.219 1 97 219 ASP A O 1
ATOM 1716 N N . PHE A 1 220 ? 0.218 14.164 17.703 1 97.62 220 PHE A N 1
ATOM 1717 C CA . PHE A 1 220 ? -0.851 14.5 16.781 1 97.62 220 PHE A CA 1
ATOM 1718 C C . PHE A 1 220 ? -1.593 13.242 16.328 1 97.62 220 PHE A C 1
ATOM 1720 O O . PHE A 1 220 ? -2.824 13.219 16.312 1 97.62 220 PHE A O 1
ATOM 1727 N N . LEU A 1 221 ? -0.846 12.195 15.93 1 98.19 221 LEU A N 1
ATOM 1728 C CA . LEU A 1 221 ? -1.443 10.945 15.477 1 98.19 221 LEU A CA 1
ATOM 1729 C C . LEU A 1 221 ? -2.293 10.32 16.578 1 98.19 221 LEU A C 1
ATOM 1731 O O . LEU A 1 221 ? -3.389 9.82 16.312 1 98.19 221 LEU A O 1
ATOM 1735 N N . ILE A 1 222 ? -1.783 10.281 17.812 1 97.31 222 ILE A N 1
ATOM 1736 C CA . ILE A 1 222 ? -2.496 9.703 18.938 1 97.31 222 ILE A CA 1
ATOM 1737 C C . ILE A 1 222 ? -3.826 10.43 19.141 1 97.31 222 ILE A C 1
ATOM 1739 O O . ILE A 1 222 ? -4.871 9.789 19.281 1 97.31 222 ILE A O 1
ATOM 1743 N N . LYS A 1 223 ? -3.807 11.742 19.125 1 96.44 223 LYS A N 1
ATOM 1744 C CA . LYS A 1 223 ? -5.031 12.516 19.297 1 96.44 223 LYS A CA 1
ATOM 1745 C C . LYS A 1 223 ? -5.988 12.289 18.125 1 96.44 223 LYS A C 1
ATOM 1747 O O . LYS A 1 223 ? -7.199 12.188 18.328 1 96.44 223 LYS A O 1
ATOM 1752 N N . LEU A 1 224 ? -5.453 12.242 16.938 1 96.5 224 LEU A N 1
ATOM 1753 C CA . LEU A 1 224 ? -6.254 11.945 15.75 1 96.5 224 LEU A CA 1
ATOM 1754 C C . LEU A 1 224 ? -6.93 10.586 15.883 1 96.5 224 LEU A C 1
ATOM 1756 O O . LEU A 1 224 ? -8.102 10.438 15.531 1 96.5 224 LEU A O 1
ATOM 1760 N N . SER A 1 225 ? -6.18 9.648 16.297 1 94.44 225 SER A N 1
ATOM 1761 C CA . SER A 1 225 ? -6.707 8.297 16.484 1 94.44 225 SER A CA 1
ATOM 1762 C C . SER A 1 225 ? -7.816 8.281 17.531 1 94.44 225 SER A C 1
ATOM 1764 O O . SER A 1 225 ? -8.805 7.559 17.391 1 94.44 225 SER A O 1
ATOM 1766 N N . LYS A 1 226 ? -7.672 9.023 18.625 1 93.81 226 LYS A N 1
ATOM 1767 C CA . LYS A 1 226 ? -8.727 9.148 19.625 1 93.81 226 LYS A CA 1
ATOM 1768 C C . LYS A 1 226 ? -10 9.727 19 1 93.81 226 LYS A C 1
ATOM 1770 O O . LYS A 1 226 ? -11.102 9.258 19.297 1 93.81 226 LYS A O 1
ATOM 1775 N N . LEU A 1 227 ? -9.805 10.727 18.203 1 94 227 LEU A N 1
ATOM 1776 C CA . LEU A 1 227 ? -10.945 11.297 17.5 1 94 227 LEU A CA 1
ATOM 1777 C C . LEU A 1 227 ? -11.586 10.258 16.578 1 94 227 LEU A C 1
ATOM 1779 O O . LEU A 1 227 ? -12.812 10.148 16.531 1 94 227 LEU A O 1
ATOM 1783 N N . GLN A 1 228 ? -10.758 9.516 15.852 1 91.88 228 GLN A N 1
ATOM 1784 C CA . GLN A 1 228 ? -11.219 8.445 14.969 1 91.88 228 GLN A CA 1
ATOM 1785 C C . GLN A 1 228 ? -12.117 7.469 15.727 1 91.88 228 GLN A C 1
ATOM 1787 O O . GLN A 1 228 ? -13.156 7.047 15.211 1 91.88 228 GLN A O 1
ATOM 1792 N N . ASN A 1 229 ? -11.781 7.133 16.906 1 88.56 229 ASN A N 1
ATOM 1793 C CA . ASN A 1 229 ? -12.5 6.152 17.719 1 88.56 229 ASN A CA 1
ATOM 1794 C C . ASN A 1 229 ? -13.844 6.695 18.203 1 88.56 229 ASN A C 1
ATOM 1796 O O . ASN A 1 229 ? -14.719 5.926 18.594 1 88.56 229 ASN A O 1
ATOM 1800 N N . LYS A 1 230 ? -13.992 8.016 18.203 1 88.25 230 LYS A N 1
ATOM 1801 C CA . LYS A 1 230 ? -15.242 8.641 18.609 1 88.25 230 LYS A CA 1
ATOM 1802 C C . LYS A 1 230 ? -16.234 8.695 17.469 1 88.25 230 LYS A C 1
ATOM 1804 O O . LYS A 1 230 ? -17.422 8.945 17.688 1 88.25 230 LYS A O 1
ATOM 1809 N N . LEU A 1 231 ? -15.758 8.461 16.312 1 90.94 231 LEU A N 1
ATOM 1810 C CA . LEU A 1 231 ? -16.594 8.586 15.117 1 90.94 231 LEU A CA 1
ATOM 1811 C C . LEU A 1 231 ? -17.219 7.238 14.75 1 90.94 231 LEU A C 1
ATOM 1813 O O . LEU A 1 231 ? -16.719 6.188 15.172 1 90.94 231 LEU A O 1
ATOM 1817 N N . PRO A 1 232 ? -18.312 7.293 13.984 1 83.38 232 PRO A N 1
ATOM 1818 C CA . PRO A 1 232 ? -18.891 6.02 13.555 1 83.38 232 PRO A CA 1
ATOM 1819 C C . PRO A 1 232 ? -17.922 5.16 12.758 1 83.38 232 PRO A C 1
ATOM 1821 O O . PRO A 1 232 ? -17.141 5.688 11.945 1 83.38 232 PRO A O 1
ATOM 1824 N N . ASN A 1 233 ? -17.828 3.936 13.211 1 76.06 233 ASN A N 1
ATOM 1825 C CA . ASN A 1 233 ? -16.969 2.979 12.523 1 76.06 233 ASN A CA 1
ATOM 1826 C C . ASN A 1 233 ? -17.703 1.682 12.211 1 76.06 233 ASN A C 1
ATOM 1828 O O . ASN A 1 233 ? -18.328 1.088 13.094 1 76.06 233 ASN A O 1
ATOM 1832 N N . GLU A 1 234 ? -17.859 1.465 10.875 1 65.44 234 GLU A N 1
ATOM 1833 C CA . GLU A 1 234 ? -18.5 0.221 10.445 1 65.44 234 GLU A CA 1
ATOM 1834 C C . GLU A 1 234 ? -17.469 -0.762 9.898 1 65.44 234 GLU A C 1
ATOM 1836 O O . GLU A 1 234 ? -16.797 -0.481 8.906 1 65.44 234 GLU A O 1
ATOM 1841 N N . THR A 1 235 ? -17.297 -1.862 10.438 1 62.16 235 THR A N 1
ATOM 1842 C CA . THR A 1 235 ? -16.297 -2.861 10.07 1 62.16 235 THR A CA 1
ATOM 1843 C C . THR A 1 235 ? -16.484 -3.312 8.625 1 62.16 235 THR A C 1
ATOM 1845 O O . THR A 1 235 ? -15.508 -3.48 7.895 1 62.16 235 THR A O 1
ATOM 1848 N N . GLU A 1 236 ? -17.656 -3.512 8.242 1 56.88 236 GLU A N 1
ATOM 1849 C CA . GLU A 1 236 ? -17.938 -4.012 6.902 1 56.88 236 GLU A CA 1
ATOM 1850 C C . GLU A 1 236 ? -17.703 -2.932 5.852 1 56.88 236 GLU A C 1
ATOM 1852 O O . GLU A 1 236 ? -17.562 -3.234 4.668 1 56.88 236 GLU A O 1
ATOM 1857 N N . ASP A 1 237 ? -17.594 -1.8 6.426 1 66.25 237 ASP A N 1
ATOM 1858 C CA . ASP A 1 237 ? -17.422 -0.696 5.484 1 66.25 237 ASP A CA 1
ATOM 1859 C C . ASP A 1 237 ? -16.281 0.22 5.906 1 66.25 237 ASP A C 1
ATOM 1861 O O . ASP A 1 237 ? -16.422 1.444 5.898 1 66.25 237 ASP A O 1
ATOM 1865 N N . ALA A 1 238 ? -15.242 -0.384 6.25 1 74.94 238 ALA A N 1
ATOM 1866 C CA . ALA A 1 238 ? -14.094 0.336 6.809 1 74.94 238 ALA A CA 1
ATOM 1867 C C . ALA A 1 238 ? -13.586 1.395 5.836 1 74.94 238 ALA A C 1
ATOM 1869 O O . ALA A 1 238 ? -13.094 2.445 6.258 1 74.94 238 ALA A O 1
ATOM 1870 N N . VAL A 1 239 ? -13.836 1.173 4.574 1 79.69 239 VAL A N 1
ATOM 1871 C CA . VAL A 1 239 ? -13.289 2.068 3.557 1 79.69 239 VAL A CA 1
ATOM 1872 C C . VAL A 1 239 ? -14.039 3.398 3.584 1 79.69 239 VAL A C 1
ATOM 1874 O O . VAL A 1 239 ? -13.547 4.406 3.074 1 79.69 239 VAL A O 1
ATOM 1877 N N . HIS A 1 240 ? -15.148 3.434 4.348 1 81.5 240 HIS A N 1
ATOM 1878 C CA . HIS A 1 240 ? -15.945 4.652 4.359 1 81.5 240 HIS A CA 1
ATOM 1879 C C . HIS A 1 240 ? -15.922 5.312 5.734 1 81.5 240 HIS A C 1
ATOM 1881 O O . HIS A 1 240 ? -16.703 6.23 6.004 1 81.5 240 HIS A O 1
ATOM 1887 N N . ASN A 1 241 ? -15.07 4.805 6.539 1 89.06 241 ASN A N 1
ATOM 1888 C CA . ASN A 1 241 ? -14.898 5.484 7.816 1 89.06 241 ASN A CA 1
ATOM 1889 C C . ASN A 1 241 ? -14.516 6.949 7.625 1 89.06 241 ASN A C 1
ATOM 1891 O O . ASN A 1 241 ? -13.781 7.289 6.695 1 89.06 241 ASN A O 1
ATOM 1895 N N . PRO A 1 242 ? -14.977 7.82 8.5 1 93.38 242 PRO A N 1
ATOM 1896 C CA . PRO A 1 242 ? -14.781 9.266 8.336 1 93.38 242 PRO A CA 1
ATOM 1897 C C . PRO A 1 242 ? -13.305 9.664 8.328 1 93.38 242 PRO A C 1
ATOM 1899 O O . PRO A 1 242 ? -12.945 10.688 7.738 1 93.38 242 PRO A O 1
ATOM 1902 N N . ILE A 1 243 ? -12.477 8.93 9.008 1 95.06 243 ILE A N 1
ATOM 1903 C CA . ILE A 1 243 ? -11.039 9.195 9.031 1 95.06 243 ILE A CA 1
ATOM 1904 C C . ILE A 1 243 ? -10.281 7.941 8.594 1 95.06 243 ILE A C 1
ATOM 1906 O O . ILE A 1 243 ? -10.531 6.844 9.094 1 95.06 243 ILE A O 1
ATOM 1910 N N . ARG A 1 244 ? -9.438 8.062 7.656 1 94.75 244 ARG A N 1
ATOM 1911 C CA . ARG A 1 244 ? -8.516 7.008 7.254 1 94.75 244 ARG A CA 1
ATOM 1912 C C . ARG A 1 244 ? -7.07 7.461 7.402 1 94.75 244 ARG A C 1
ATOM 1914 O O . ARG A 1 244 ? -6.691 8.523 6.91 1 94.75 244 ARG A O 1
ATOM 1921 N N . ILE A 1 245 ? -6.328 6.691 8.078 1 96.38 245 ILE A N 1
ATOM 1922 C CA . ILE A 1 245 ? -4.934 7.008 8.367 1 96.38 245 ILE A CA 1
ATOM 1923 C C . ILE A 1 245 ? -4.023 5.973 7.711 1 96.38 245 ILE A C 1
ATOM 1925 O O . ILE A 1 245 ? -4.258 4.766 7.828 1 96.38 245 ILE A O 1
ATOM 1929 N N . ALA A 1 246 ? -2.988 6.406 7.02 1 97.12 246 ALA A N 1
ATOM 1930 C CA . ALA A 1 246 ? -2.047 5.508 6.355 1 97.12 246 ALA A CA 1
ATOM 1931 C C . ALA A 1 246 ? -0.625 5.734 6.863 1 97.12 246 ALA A C 1
ATOM 1933 O O . ALA A 1 246 ? -0.208 6.875 7.074 1 97.12 246 ALA A O 1
ATOM 1934 N N . LEU A 1 247 ? 0.066 4.645 7.105 1 97.94 247 LEU A N 1
ATOM 1935 C CA . LEU A 1 247 ? 1.514 4.645 7.285 1 97.94 247 LEU A CA 1
ATOM 1936 C C . LEU A 1 247 ? 2.221 4.215 6.004 1 97.94 247 LEU A C 1
ATOM 1938 O O . LEU A 1 247 ? 2.016 3.102 5.52 1 97.94 247 LEU A O 1
ATOM 1942 N N . VAL A 1 248 ? 2.965 5.066 5.402 1 97.44 248 VAL A N 1
ATOM 1943 C CA . VAL A 1 248 ? 3.744 4.789 4.203 1 97.44 248 VAL A CA 1
ATOM 1944 C C . VAL A 1 248 ? 5.234 4.949 4.504 1 97.44 248 VAL A C 1
ATOM 1946 O O . VAL A 1 248 ? 5.73 6.07 4.613 1 97.44 248 VAL A O 1
ATOM 1949 N N . THR A 1 249 ? 5.988 3.852 4.57 1 95.94 249 THR A N 1
ATOM 1950 C CA . THR A 1 249 ? 7.344 3.943 5.102 1 95.94 249 THR A CA 1
ATOM 1951 C C . THR A 1 249 ? 8.305 3.094 4.281 1 95.94 249 THR A C 1
ATOM 1953 O O . THR A 1 249 ? 7.902 2.113 3.654 1 95.94 249 THR A O 1
ATOM 1956 N N . ALA A 1 250 ? 9.531 3.498 4.281 1 90.69 250 ALA A N 1
ATOM 1957 C CA . ALA A 1 250 ? 10.602 2.742 3.637 1 90.69 250 ALA A CA 1
ATOM 1958 C C . ALA A 1 250 ? 10.992 1.523 4.469 1 90.69 250 ALA A C 1
ATOM 1960 O O . ALA A 1 250 ? 11.695 0.633 3.986 1 90.69 250 ALA A O 1
ATOM 1961 N N . ARG A 1 251 ? 10.5 1.481 5.719 1 90.69 251 ARG A N 1
ATOM 1962 C CA . ARG A 1 251 ? 10.75 0.287 6.52 1 90.69 251 ARG A CA 1
ATOM 1963 C C . ARG A 1 251 ? 10.242 -0.963 5.812 1 90.69 251 ARG A C 1
ATOM 1965 O O . ARG A 1 251 ? 9.219 -0.92 5.129 1 90.69 251 ARG A O 1
ATOM 1972 N N . ASN A 1 252 ? 10.977 -1.969 5.918 1 89.12 252 ASN A N 1
ATOM 1973 C CA . ASN A 1 252 ? 10.555 -3.297 5.48 1 89.12 252 ASN A CA 1
ATOM 1974 C C . ASN A 1 252 ? 10.938 -4.367 6.5 1 89.12 252 ASN A C 1
ATOM 1976 O O . ASN A 1 252 ? 11.562 -4.066 7.516 1 89.12 252 ASN A O 1
ATOM 1980 N N . ALA A 1 253 ? 10.43 -5.609 6.23 1 87.88 253 ALA A N 1
ATOM 1981 C CA . ALA A 1 253 ? 10.758 -6.684 7.16 1 87.88 253 ALA A CA 1
ATOM 1982 C C . ALA A 1 253 ? 12.273 -6.816 7.324 1 87.88 253 ALA A C 1
ATOM 1984 O O . ALA A 1 253 ? 13.023 -6.719 6.352 1 87.88 253 ALA A O 1
ATOM 1985 N N . PRO A 1 254 ? 12.711 -6.93 8.633 1 90.44 254 PRO A N 1
ATOM 1986 C CA . PRO A 1 254 ? 11.93 -7.215 9.844 1 90.44 254 PRO A CA 1
ATOM 1987 C C . PRO A 1 254 ? 11.562 -5.957 10.625 1 90.44 254 PRO A C 1
ATOM 1989 O O . PRO A 1 254 ? 11.023 -6.047 11.727 1 90.44 254 PRO A O 1
ATOM 1992 N N . ALA A 1 255 ? 11.797 -4.812 10.062 1 92 255 ALA A N 1
ATOM 1993 C CA . ALA A 1 255 ? 11.602 -3.564 10.797 1 92 255 ALA A CA 1
ATOM 1994 C C . ALA A 1 255 ? 10.133 -3.178 10.852 1 92 255 ALA A C 1
ATOM 1996 O O . ALA A 1 255 ? 9.742 -2.277 11.602 1 92 255 ALA A O 1
ATOM 1997 N N . ASP A 1 256 ? 9.305 -3.838 10.078 1 93.62 256 ASP A N 1
ATOM 1998 C CA . ASP A 1 256 ? 7.875 -3.562 10.047 1 93.62 256 ASP A CA 1
ATOM 1999 C C . ASP A 1 256 ? 7.223 -3.889 11.391 1 93.62 256 ASP A C 1
ATOM 2001 O O . ASP A 1 256 ? 6.383 -3.133 11.875 1 93.62 256 ASP A O 1
ATOM 2005 N N . MET A 1 257 ? 7.73 -4.926 12.047 1 93.44 257 MET A N 1
ATOM 2006 C CA . MET A 1 257 ? 7.129 -5.43 13.273 1 93.44 257 MET A CA 1
ATOM 2007 C C . MET A 1 257 ? 7.203 -4.387 14.383 1 93.44 257 MET A C 1
ATOM 2009 O O . MET A 1 257 ? 6.203 -4.102 15.039 1 93.44 257 MET A O 1
ATOM 2013 N N . ARG A 1 258 ? 8.328 -3.848 14.594 1 95.44 258 ARG A N 1
ATOM 2014 C CA . ARG A 1 258 ? 8.492 -2.869 15.664 1 95.44 258 ARG A CA 1
ATOM 2015 C C . ARG A 1 258 ? 7.617 -1.645 15.43 1 95.44 258 ARG A C 1
ATOM 2017 O O . ARG A 1 258 ? 7.094 -1.057 16.375 1 95.44 258 ARG A O 1
ATOM 2024 N N . ALA A 1 259 ? 7.508 -1.243 14.164 1 96.56 259 ALA A N 1
ATOM 2025 C CA . ALA A 1 259 ? 6.652 -0.107 13.828 1 96.56 259 ALA A CA 1
ATOM 2026 C C . ALA A 1 259 ? 5.203 -0.376 14.227 1 96.56 259 ALA A C 1
ATOM 2028 O O . ALA A 1 259 ? 4.57 0.448 14.891 1 96.56 259 ALA A O 1
ATOM 2029 N N . ILE A 1 260 ? 4.68 -1.524 13.844 1 95.44 260 ILE A N 1
ATOM 2030 C CA . ILE A 1 260 ? 3.295 -1.89 14.109 1 95.44 260 ILE A CA 1
ATOM 2031 C C . ILE A 1 260 ? 3.068 -1.987 15.617 1 95.44 260 ILE A C 1
ATOM 2033 O O . ILE A 1 260 ? 2.084 -1.46 16.141 1 95.44 260 ILE A O 1
ATOM 2037 N N . LYS A 1 261 ? 3.973 -2.604 16.297 1 95 261 LYS A N 1
ATOM 2038 C CA . LYS A 1 261 ? 3.838 -2.785 17.734 1 95 261 LYS A CA 1
ATOM 2039 C C . LYS A 1 261 ? 3.924 -1.45 18.469 1 95 261 LYS A C 1
ATOM 2041 O O . LYS A 1 261 ? 3.268 -1.256 19.5 1 95 261 LYS A O 1
ATOM 2046 N N . THR A 1 262 ? 4.77 -0.569 18.047 1 97.38 262 THR A N 1
ATOM 2047 C CA . THR A 1 262 ? 4.863 0.765 18.625 1 97.38 262 THR A CA 1
ATOM 2048 C C . THR A 1 262 ? 3.529 1.496 18.516 1 97.38 262 THR A C 1
ATOM 2050 O O . THR A 1 262 ? 3.039 2.049 19.516 1 97.38 262 THR A O 1
ATOM 2053 N N . LEU A 1 263 ? 2.939 1.477 17.328 1 97 263 LEU A N 1
ATOM 2054 C CA . LEU A 1 263 ? 1.647 2.127 17.141 1 97 263 LEU A CA 1
ATOM 2055 C C . LEU A 1 263 ? 0.591 1.524 18.062 1 97 263 LEU A C 1
ATOM 2057 O O . LEU A 1 263 ? -0.203 2.252 18.656 1 97 263 LEU A O 1
ATOM 2061 N N . ARG A 1 264 ? 0.601 0.256 18.156 1 93.38 264 ARG A N 1
ATOM 2062 C CA . ARG A 1 264 ? -0.337 -0.426 19.047 1 93.38 264 ARG A CA 1
ATOM 2063 C C . ARG A 1 264 ? -0.158 0.032 20.484 1 93.38 264 ARG A C 1
ATOM 2065 O O . ARG A 1 264 ? -1.139 0.273 21.188 1 93.38 264 ARG A O 1
ATOM 2072 N N . GLU A 1 265 ? 1.07 0.082 20.922 1 94.44 265 GLU A N 1
ATOM 2073 C CA . GLU A 1 265 ? 1.374 0.538 22.266 1 94.44 265 GLU A CA 1
ATOM 2074 C C . GLU A 1 265 ? 0.85 1.951 22.5 1 94.44 265 GLU A C 1
ATOM 2076 O O . GLU A 1 265 ? 0.433 2.287 23.625 1 94.44 265 GLU A O 1
ATOM 2081 N N . TRP A 1 266 ? 0.904 2.758 21.5 1 96.31 266 TRP A N 1
ATOM 2082 C CA . TRP A 1 266 ? 0.413 4.129 21.594 1 96.31 266 TRP A CA 1
ATOM 2083 C C . TRP A 1 266 ? -1.111 4.164 21.562 1 96.31 266 TRP A C 1
ATOM 2085 O O . TRP A 1 266 ? -1.717 5.227 21.719 1 96.31 266 TRP A O 1
ATOM 2095 N N . GLY A 1 267 ? -1.737 3.016 21.312 1 91.88 267 GLY A N 1
ATOM 2096 C CA . GLY A 1 267 ? -3.184 2.951 21.188 1 91.88 267 GLY A CA 1
ATOM 2097 C C . GLY A 1 267 ? -3.678 3.395 19.812 1 91.88 267 GLY A C 1
ATOM 2098 O O . GLY A 1 267 ? -4.812 3.859 19.688 1 91.88 267 GLY A O 1
ATOM 2099 N N . VAL A 1 268 ? -2.805 3.316 18.844 1 93 268 VAL A N 1
ATOM 2100 C CA . VAL A 1 268 ? -3.115 3.789 17.5 1 93 268 VAL A CA 1
ATOM 2101 C C . VAL A 1 268 ? -3.266 2.598 16.562 1 93 268 VAL A C 1
ATOM 2103 O O . VAL A 1 268 ? -2.439 1.683 16.562 1 93 268 VAL A O 1
ATOM 2106 N N . SER A 1 269 ? -4.332 2.553 15.836 1 84.31 269 SER A N 1
ATOM 2107 C CA . SER A 1 269 ? -4.496 1.607 14.734 1 84.31 269 SER A CA 1
ATOM 2108 C C . SER A 1 269 ? -4.629 2.33 13.398 1 84.31 269 SER A C 1
ATOM 2110 O O . SER A 1 269 ? -5.617 3.025 13.156 1 84.31 269 SER A O 1
ATOM 2112 N N . VAL A 1 270 ? -3.682 2.197 12.594 1 91.56 270 VAL A N 1
ATOM 2113 C CA . VAL A 1 270 ? -3.768 2.797 11.266 1 91.56 270 VAL A CA 1
ATOM 2114 C C . VAL A 1 270 ? -4.613 1.914 10.352 1 91.56 270 VAL A C 1
ATOM 2116 O O . VAL A 1 270 ? -4.672 0.696 10.539 1 91.56 270 VAL A O 1
ATOM 2119 N N . ASP A 1 271 ? -5.219 2.488 9.43 1 92.19 271 ASP A N 1
ATOM 2120 C CA . ASP A 1 271 ? -6.09 1.767 8.508 1 92.19 271 ASP A CA 1
ATOM 2121 C C . ASP A 1 271 ? -5.277 1.02 7.453 1 92.19 271 ASP A C 1
ATOM 2123 O O . ASP A 1 271 ? -5.598 -0.12 7.109 1 92.19 271 ASP A O 1
ATOM 2127 N N . VAL A 1 272 ? -4.277 1.707 6.969 1 93.69 272 VAL A N 1
ATOM 2128 C CA . VAL A 1 272 ? -3.443 1.111 5.926 1 93.69 272 VAL A CA 1
ATOM 2129 C C . VAL A 1 272 ? -1.969 1.316 6.266 1 93.69 272 VAL A C 1
ATOM 2131 O O . VAL A 1 272 ? -1.599 2.324 6.871 1 93.69 272 VAL A O 1
ATOM 2134 N N . ALA A 1 273 ? -1.222 0.35 5.961 1 95.88 273 ALA A N 1
ATOM 2135 C CA . ALA A 1 273 ? 0.223 0.441 6.156 1 95.88 273 ALA A CA 1
ATOM 2136 C C . ALA A 1 273 ? 0.976 -0.168 4.977 1 95.88 273 ALA A C 1
ATOM 2138 O O . ALA A 1 273 ? 0.639 -1.261 4.516 1 95.88 273 ALA A O 1
ATOM 2139 N N . PHE A 1 274 ? 1.92 0.538 4.488 1 95.69 274 PHE A N 1
ATOM 2140 C CA . PHE A 1 274 ? 2.783 0.092 3.4 1 95.69 274 PHE A CA 1
ATOM 2141 C C . PHE A 1 274 ? 4.238 0.052 3.848 1 95.69 274 PHE A C 1
ATOM 2143 O O . PHE A 1 274 ? 4.84 1.093 4.125 1 95.69 274 PHE A O 1
ATOM 2150 N N . PHE A 1 275 ? 4.766 -1.097 3.924 1 94.62 275 PHE A N 1
ATOM 2151 C CA . PHE A 1 275 ? 6.188 -1.3 4.16 1 94.62 275 PHE A CA 1
ATOM 2152 C C . PHE A 1 275 ? 6.922 -1.573 2.854 1 94.62 275 PHE A C 1
ATOM 2154 O O . PHE A 1 275 ? 6.984 -2.717 2.4 1 94.62 275 PHE A O 1
ATOM 2161 N N . LEU A 1 276 ? 7.551 -0.572 2.342 1 90.25 276 LEU A N 1
ATOM 2162 C CA . LEU A 1 276 ? 7.895 -0.55 0.924 1 90.25 276 LEU A CA 1
ATOM 2163 C C . LEU A 1 276 ? 9.352 -0.938 0.713 1 90.25 276 LEU A C 1
ATOM 2165 O O . LEU A 1 276 ? 9.758 -1.283 -0.401 1 90.25 276 LEU A O 1
ATOM 2169 N N . GLY A 1 277 ? 10.18 -0.885 1.635 1 84.62 277 GLY A N 1
ATOM 2170 C CA . GLY A 1 277 ? 11.57 -1.273 1.49 1 84.62 277 GLY A CA 1
ATOM 2171 C C . GLY A 1 277 ? 12.281 -0.55 0.359 1 84.62 277 GLY A C 1
ATOM 2172 O O . GLY A 1 277 ? 12.906 -1.182 -0.491 1 84.62 277 GLY A O 1
ATOM 2173 N N . GLY A 1 278 ? 12.047 0.732 0.245 1 77.06 278 GLY A N 1
ATOM 2174 C CA . GLY A 1 278 ? 12.766 1.488 -0.766 1 77.06 278 GLY A CA 1
ATOM 2175 C C . GLY A 1 278 ? 11.961 1.714 -2.031 1 77.06 278 GLY A C 1
ATOM 2176 O O . GLY A 1 278 ? 12.352 2.506 -2.891 1 77.06 278 GLY A O 1
ATOM 2177 N N . LEU A 1 279 ? 10.875 0.965 -2.258 1 81.5 279 LEU A N 1
ATOM 2178 C CA . LEU A 1 279 ? 9.992 1.266 -3.379 1 81.5 279 LEU A CA 1
ATOM 2179 C C . LEU A 1 279 ? 9.453 2.686 -3.277 1 81.5 279 LEU A C 1
ATOM 2181 O O . LEU A 1 279 ? 9.352 3.24 -2.18 1 81.5 279 LEU A O 1
ATOM 2185 N N . ASN A 1 280 ? 9.188 3.227 -4.469 1 86.38 280 ASN A N 1
ATOM 2186 C CA . ASN A 1 280 ? 8.648 4.582 -4.527 1 86.38 280 ASN A CA 1
ATOM 2187 C C . ASN A 1 280 ? 7.289 4.672 -3.844 1 86.38 280 ASN A C 1
ATOM 2189 O O . ASN A 1 280 ? 6.434 3.805 -4.035 1 86.38 280 ASN A O 1
ATOM 2193 N N . LYS A 1 281 ? 7.117 5.793 -3.121 1 93.25 281 LYS A N 1
ATOM 2194 C CA . LYS A 1 281 ? 5.895 5.98 -2.348 1 93.25 281 LYS A CA 1
ATOM 2195 C C . LYS A 1 281 ? 4.758 6.5 -3.227 1 93.25 281 LYS A C 1
ATOM 2197 O O . LYS A 1 281 ? 3.588 6.414 -2.854 1 93.25 281 LYS A O 1
ATOM 2202 N N . THR A 1 282 ? 5.039 7.051 -4.348 1 93.19 282 THR A N 1
ATOM 2203 C CA . THR A 1 282 ? 4.117 7.859 -5.141 1 93.19 282 THR A CA 1
ATOM 2204 C C . THR A 1 282 ? 2.926 7.02 -5.598 1 93.19 282 THR A C 1
ATOM 2206 O O . THR A 1 282 ? 1.778 7.469 -5.52 1 93.19 282 THR A O 1
ATOM 2209 N N . LYS A 1 283 ? 3.135 5.805 -6.008 1 91.94 283 LYS A N 1
ATOM 2210 C CA . LYS A 1 283 ? 2.057 4.992 -6.562 1 91.94 283 LYS A CA 1
ATOM 2211 C C . LYS A 1 283 ? 1.014 4.664 -5.496 1 91.94 283 LYS A C 1
ATOM 2213 O O . LYS A 1 283 ? -0.185 4.84 -5.719 1 91.94 283 LYS A O 1
ATOM 2218 N N . VAL A 1 284 ? 1.467 4.246 -4.34 1 93.94 284 VAL A N 1
ATOM 2219 C CA . VAL A 1 284 ? 0.528 3.879 -3.285 1 93.94 284 VAL A CA 1
ATOM 2220 C C . VAL A 1 284 ? -0.183 5.129 -2.77 1 93.94 284 VAL A C 1
ATOM 2222 O O . VAL A 1 284 ? -1.358 5.074 -2.4 1 93.94 284 VAL A O 1
ATOM 2225 N N . LEU A 1 285 ? 0.505 6.262 -2.754 1 95.69 285 LEU A N 1
ATOM 2226 C CA . LEU A 1 285 ? -0.093 7.523 -2.332 1 95.69 285 LEU A CA 1
ATOM 2227 C C . LEU A 1 285 ? -1.184 7.961 -3.305 1 95.69 285 LEU A C 1
ATOM 2229 O O . LEU A 1 285 ? -2.242 8.43 -2.885 1 95.69 285 LEU A O 1
ATOM 2233 N N . GLN A 1 286 ? -0.88 7.82 -4.551 1 93.25 286 GLN A N 1
ATOM 2234 C CA . GLN A 1 286 ? -1.878 8.172 -5.559 1 93.25 286 GLN A CA 1
ATOM 2235 C C . GLN A 1 286 ? -3.156 7.359 -5.371 1 93.25 286 GLN A C 1
ATOM 2237 O O . GLN A 1 286 ? -4.262 7.895 -5.484 1 93.25 286 GLN A O 1
ATOM 2242 N N . THR A 1 287 ? -2.977 6.121 -5.117 1 92.5 287 THR A N 1
ATOM 2243 C CA . THR A 1 287 ? -4.117 5.234 -4.93 1 92.5 287 THR A CA 1
ATOM 2244 C C . THR A 1 287 ? -4.867 5.578 -3.648 1 92.5 287 THR A C 1
ATOM 2246 O O . THR A 1 287 ? -6.098 5.688 -3.652 1 92.5 287 THR A O 1
ATOM 2249 N N . PHE A 1 288 ? -4.215 5.777 -2.537 1 93.75 288 PHE A N 1
ATOM 2250 C CA . PHE A 1 288 ? -4.836 6.109 -1.262 1 93.75 288 PHE A CA 1
ATOM 2251 C C . PHE A 1 288 ? -5.504 7.48 -1.325 1 93.75 288 PHE A C 1
ATOM 2253 O O . PHE A 1 288 ? -6.5 7.723 -0.643 1 93.75 288 PHE A O 1
ATOM 2260 N N . ALA A 1 289 ? -4.859 8.414 -2.041 1 93.5 289 ALA A N 1
ATOM 2261 C CA . ALA A 1 289 ? -5.387 9.742 -2.32 1 93.5 289 ALA A CA 1
ATOM 2262 C C . ALA A 1 289 ? -5.613 10.523 -1.029 1 93.5 289 ALA A C 1
ATOM 2264 O O . ALA A 1 289 ? -6.719 11.023 -0.783 1 93.5 289 ALA A O 1
ATOM 2265 N N . PRO A 1 290 ? -4.57 10.711 -0.224 1 95.38 290 PRO A N 1
ATOM 2266 C CA . PRO A 1 290 ? -4.719 11.484 1.012 1 95.38 290 PRO A CA 1
ATOM 2267 C C . PRO A 1 290 ? -4.934 12.977 0.755 1 95.38 290 PRO A C 1
ATOM 2269 O O . PRO A 1 290 ? -4.574 13.477 -0.313 1 95.38 290 PRO A O 1
ATOM 2272 N N . HIS A 1 291 ? -5.531 13.648 1.702 1 95.38 291 HIS A N 1
ATOM 2273 C CA . HIS A 1 291 ? -5.625 15.102 1.673 1 95.38 291 HIS A CA 1
ATOM 2274 C C . HIS A 1 291 ? -4.262 15.75 1.911 1 95.38 291 HIS A C 1
ATOM 2276 O O . HIS A 1 291 ? -4.043 16.906 1.531 1 95.38 291 HIS A O 1
ATOM 2282 N N . ILE A 1 292 ? -3.447 14.945 2.543 1 95.56 292 ILE A N 1
ATOM 2283 C CA . ILE A 1 292 ? -2.09 15.43 2.768 1 95.56 292 ILE A CA 1
ATOM 2284 C C . ILE A 1 292 ? -1.17 14.25 3.084 1 95.56 292 ILE A C 1
ATOM 2286 O O . ILE A 1 292 ? -1.576 13.305 3.76 1 95.56 292 ILE A O 1
ATOM 2290 N N . PHE A 1 293 ? -0.013 14.305 2.537 1 96.75 293 PHE A N 1
ATOM 2291 C CA . PHE A 1 293 ? 1.071 13.383 2.855 1 96.75 293 PHE A CA 1
ATOM 2292 C C . PHE A 1 293 ? 2.193 14.102 3.594 1 96.75 293 PHE A C 1
ATOM 2294 O O . PHE A 1 293 ? 2.74 15.086 3.096 1 96.75 293 PHE A O 1
ATOM 2301 N N . PHE A 1 294 ? 2.545 13.625 4.824 1 98 294 PHE A N 1
ATOM 2302 C CA . PHE A 1 294 ? 3.625 14.203 5.617 1 98 294 PHE A CA 1
ATOM 2303 C C . PHE A 1 294 ? 4.891 13.359 5.496 1 98 294 PHE A C 1
ATOM 2305 O O . PHE A 1 294 ? 4.875 12.164 5.77 1 98 294 PHE A O 1
ATOM 2312 N N . ASP A 1 295 ? 5.949 13.945 5.113 1 96.94 295 ASP A N 1
ATOM 2313 C CA . ASP A 1 295 ? 7.246 13.297 4.965 1 96.94 295 ASP A CA 1
ATOM 2314 C C . ASP A 1 295 ? 8.383 14.258 5.293 1 96.94 295 ASP A C 1
ATOM 2316 O O . ASP A 1 295 ? 8.258 15.469 5.105 1 96.94 295 ASP A O 1
ATOM 2320 N N . ASP A 1 296 ? 9.469 13.711 5.754 1 95.25 296 ASP A N 1
ATOM 2321 C CA . ASP A 1 296 ? 10.586 14.562 6.141 1 95.25 296 ASP A CA 1
ATOM 2322 C C . ASP A 1 296 ? 11.609 14.68 5.008 1 95.25 296 ASP A C 1
ATOM 2324 O O . ASP A 1 296 ? 12.5 15.523 5.051 1 95.25 296 ASP A O 1
ATOM 2328 N N . SER A 1 297 ? 11.516 13.828 4.008 1 92.38 297 SER A N 1
ATOM 2329 C CA . SER A 1 297 ? 12.469 13.797 2.91 1 92.38 297 SER A CA 1
ATOM 2330 C C . SER A 1 297 ? 12.016 14.688 1.753 1 92.38 297 SER A C 1
ATOM 2332 O O . SER A 1 297 ? 10.953 14.453 1.168 1 92.38 297 SER A O 1
ATOM 2334 N N . ILE A 1 298 ? 12.836 15.602 1.379 1 91.25 298 ILE A N 1
ATOM 2335 C CA . ILE A 1 298 ? 12.531 16.5 0.263 1 91.25 298 ILE A CA 1
ATOM 2336 C C . ILE A 1 298 ? 12.352 15.68 -1.014 1 91.25 298 ILE A C 1
ATOM 2338 O O . ILE A 1 298 ? 11.477 15.992 -1.833 1 91.25 298 ILE A O 1
ATOM 2342 N N . LYS A 1 299 ? 13.141 14.641 -1.148 1 90 299 LYS A N 1
ATOM 2343 C CA . LYS A 1 299 ? 13.039 13.773 -2.318 1 90 299 LYS A CA 1
ATOM 2344 C C . LYS A 1 299 ? 11.656 13.133 -2.408 1 90 299 LYS A C 1
ATOM 2346 O O . LYS A 1 299 ? 11.055 13.102 -3.48 1 90 299 LYS A O 1
ATOM 2351 N N . HIS A 1 300 ? 11.219 12.656 -1.275 1 92.31 300 HIS A N 1
ATOM 2352 C CA . HIS A 1 300 ? 9.898 12.039 -1.254 1 92.31 300 HIS A CA 1
ATOM 2353 C C . HIS A 1 300 ? 8.812 13.062 -1.547 1 92.31 300 HIS A C 1
ATOM 2355 O O . HIS A 1 300 ? 7.859 12.773 -2.275 1 92.31 300 HIS A O 1
ATOM 2361 N N . ILE A 1 301 ? 8.977 14.25 -1.011 1 92.88 301 ILE A N 1
ATOM 2362 C CA . ILE A 1 301 ? 7.988 15.312 -1.205 1 92.88 301 ILE A CA 1
ATOM 2363 C C . ILE A 1 301 ? 7.957 15.719 -2.676 1 92.88 301 ILE A C 1
ATOM 2365 O O . ILE A 1 301 ? 6.883 15.875 -3.262 1 92.88 301 ILE A O 1
ATOM 2369 N N . ASP A 1 302 ? 9.07 15.859 -3.27 1 90.94 302 ASP A N 1
ATOM 2370 C CA . ASP A 1 302 ? 9.156 16.25 -4.672 1 90.94 302 ASP A CA 1
ATOM 2371 C C . ASP A 1 302 ? 8.477 15.227 -5.578 1 90.94 302 ASP A C 1
ATOM 2373 O O . ASP A 1 302 ? 7.832 15.594 -6.562 1 90.94 302 ASP A O 1
ATOM 2377 N N . ALA A 1 303 ? 8.656 14.031 -5.215 1 90.62 303 ALA A N 1
ATOM 2378 C CA . ALA A 1 303 ? 8.023 12.969 -5.996 1 90.62 303 ALA A CA 1
ATOM 2379 C C . ALA A 1 303 ? 6.516 12.93 -5.746 1 90.62 303 ALA A C 1
ATOM 2381 O O . ALA A 1 303 ? 5.727 12.805 -6.688 1 90.62 303 ALA A O 1
ATOM 2382 N N . ALA A 1 304 ? 6.109 13.102 -4.566 1 92.62 304 ALA A N 1
ATOM 2383 C CA . ALA A 1 304 ? 4.719 12.922 -4.152 1 92.62 304 ALA A CA 1
ATOM 2384 C C . ALA A 1 304 ? 3.871 14.125 -4.551 1 92.62 304 ALA A C 1
ATOM 2386 O O . ALA A 1 304 ? 2.688 13.977 -4.863 1 92.62 304 ALA A O 1
ATOM 2387 N N . ARG A 1 305 ? 4.395 15.305 -4.559 1 90.25 305 ARG A N 1
ATOM 2388 C CA . ARG A 1 305 ? 3.646 16.547 -4.738 1 90.25 305 ARG A CA 1
ATOM 2389 C C . ARG A 1 305 ? 2.977 16.578 -6.109 1 90.25 305 ARG A C 1
ATOM 2391 O O . ARG A 1 305 ? 2.055 17.375 -6.332 1 90.25 305 ARG A O 1
ATOM 2398 N N . ASN A 1 306 ? 3.395 15.742 -7.023 1 88.19 306 ASN A N 1
ATOM 2399 C CA . ASN A 1 306 ? 2.812 15.695 -8.359 1 88.19 306 ASN A CA 1
ATOM 2400 C C . ASN A 1 306 ? 1.538 14.859 -8.391 1 88.19 306 ASN A C 1
ATOM 2402 O O . ASN A 1 306 ? 0.77 14.922 -9.352 1 88.19 306 ASN A O 1
ATOM 2406 N N . VAL A 1 307 ? 1.318 14.164 -7.281 1 90.75 307 VAL A N 1
ATOM 2407 C CA . VAL A 1 307 ? 0.179 13.25 -7.355 1 90.75 307 VAL A CA 1
ATOM 2408 C C . VAL A 1 307 ? -0.748 13.484 -6.164 1 90.75 307 VAL A C 1
ATOM 2410 O O . VAL A 1 307 ? -1.946 13.203 -6.238 1 90.75 307 VAL A O 1
ATOM 2413 N N . VAL A 1 308 ? -0.263 13.945 -5.051 1 92.75 308 VAL A N 1
ATOM 2414 C CA . VAL A 1 308 ? -1.074 14.227 -3.871 1 92.75 308 VAL A CA 1
ATOM 2415 C C . VAL A 1 308 ? -0.535 15.469 -3.154 1 92.75 308 VAL A C 1
ATOM 2417 O O . VAL A 1 308 ? 0.656 15.773 -3.246 1 92.75 308 VAL A O 1
ATOM 2420 N N . PRO A 1 309 ? -1.433 16.219 -2.398 1 92.94 309 PRO A N 1
ATOM 2421 C CA . PRO A 1 309 ? -0.874 17.266 -1.551 1 92.94 309 PRO A CA 1
ATOM 2422 C C . PRO A 1 309 ? 0.161 16.75 -0.56 1 92.94 309 PRO A C 1
ATOM 2424 O O . PRO A 1 309 ? -0.051 15.703 0.067 1 92.94 309 PRO A O 1
ATOM 2427 N N . SER A 1 310 ? 1.259 17.391 -0.5 1 94.5 310 SER A N 1
ATOM 2428 C CA . SER A 1 310 ? 2.365 16.922 0.329 1 94.5 310 SER A CA 1
ATOM 2429 C C . SER A 1 310 ? 2.953 18.062 1.159 1 94.5 310 SER A C 1
ATOM 2431 O O . SER A 1 310 ? 2.953 19.219 0.728 1 94.5 310 SER A O 1
ATOM 2433 N N . ALA A 1 311 ? 3.361 17.75 2.348 1 96.12 311 ALA A N 1
ATOM 2434 C CA . ALA A 1 311 ? 3.924 18.734 3.268 1 96.12 311 ALA A CA 1
ATOM 2435 C C . ALA A 1 311 ? 5.227 18.234 3.881 1 96.12 311 ALA A C 1
ATOM 2437 O O . ALA A 1 311 ? 5.32 17.078 4.293 1 96.12 311 ALA A O 1
ATOM 2438 N N . LEU A 1 312 ? 6.184 19.062 3.926 1 96.75 312 LEU A N 1
ATOM 2439 C CA . LEU A 1 312 ? 7.512 18.719 4.43 1 96.75 312 LEU A CA 1
ATOM 2440 C C . LEU A 1 312 ? 7.578 18.891 5.945 1 96.75 312 LEU A C 1
ATOM 2442 O O . LEU A 1 312 ? 7.223 19.953 6.469 1 96.75 312 LEU A O 1
ATOM 2446 N N . VAL A 1 313 ? 7.973 17.891 6.613 1 97.31 313 VAL A N 1
ATOM 2447 C CA . VAL A 1 313 ? 8.211 17.922 8.055 1 97.31 313 VAL A CA 1
ATOM 2448 C C . VAL A 1 313 ? 9.648 18.359 8.328 1 97.31 313 VAL A C 1
ATOM 2450 O O . VAL A 1 313 ? 10.594 17.641 7.988 1 97.31 313 VAL A O 1
ATOM 2453 N N . PRO A 1 314 ? 9.836 19.5 8.922 1 96.06 314 PRO A N 1
ATOM 2454 C CA . PRO A 1 314 ? 11.211 19.953 9.18 1 96.06 314 PRO A CA 1
ATOM 2455 C C . PRO A 1 314 ? 11.867 19.203 10.336 1 96.06 314 PRO A C 1
ATOM 2457 O O . PRO A 1 314 ? 11.203 18.859 11.312 1 96.06 314 PRO A O 1
ATOM 2460 N N . TYR A 1 315 ? 13.164 19.031 10.219 1 94.06 315 TYR A N 1
ATOM 2461 C CA . TYR A 1 315 ? 13.938 18.531 11.344 1 94.06 315 TYR A CA 1
ATOM 2462 C C . TYR A 1 315 ? 14.164 19.609 12.391 1 94.06 315 TYR A C 1
ATOM 2464 O O . TYR A 1 315 ? 14.25 20.797 12.055 1 94.06 315 TYR A O 1
ATOM 2472 N N . HIS A 1 316 ? 14.211 19.094 13.625 1 94.88 316 HIS A N 1
ATOM 2473 C CA . HIS A 1 316 ? 14.789 20.016 14.602 1 94.88 316 HIS A CA 1
ATOM 2474 C C . HIS A 1 316 ? 16.172 20.484 14.172 1 94.88 316 HIS A C 1
ATOM 2476 O O . HIS A 1 316 ? 16.953 19.703 13.625 1 94.88 316 HIS A O 1
ATOM 2482 N N . SER A 1 317 ? 16.469 21.734 14.438 1 93.75 317 SER A N 1
ATOM 2483 C CA . SER A 1 317 ? 17.719 22.328 13.961 1 93.75 317 SER A CA 1
ATOM 2484 C C . SER A 1 317 ? 18.938 21.578 14.516 1 93.75 317 SER A C 1
ATOM 2486 O O . SER A 1 317 ? 19.984 21.547 13.883 1 93.75 317 SER A O 1
ATOM 2488 N N . THR A 1 318 ? 18.797 20.922 15.656 1 92.81 318 THR A N 1
ATOM 2489 C CA . THR A 1 318 ? 19.906 20.234 16.281 1 92.81 318 THR A CA 1
ATOM 2490 C C . THR A 1 318 ? 19.953 18.766 15.867 1 92.81 318 THR A C 1
ATOM 2492 O O . THR A 1 318 ? 20.812 18.016 16.328 1 92.81 318 THR A O 1
ATOM 2495 N N . SER A 1 319 ? 19 18.406 15.062 1 93.31 319 SER A N 1
ATOM 2496 C CA . SER A 1 319 ? 18.984 17.016 14.625 1 93.31 319 SER A CA 1
ATOM 2497 C C . SER A 1 319 ? 20.234 16.672 13.836 1 93.31 319 SER A C 1
ATOM 2499 O O . SER A 1 319 ? 20.688 17.438 12.992 1 93.31 319 SER A O 1
ATOM 2501 N N . LEU A 1 320 ? 20.781 15.477 14.023 1 90.5 320 LEU A N 1
ATOM 2502 C CA . LEU A 1 320 ? 21.953 15 13.305 1 90.5 320 LEU A CA 1
ATOM 2503 C C . LEU A 1 320 ? 21.609 14.711 11.844 1 90.5 320 LEU A C 1
ATOM 2505 O O . LEU A 1 320 ? 22.5 14.594 11 1 90.5 320 LEU A O 1
ATOM 2509 N N . LEU A 1 321 ? 20.391 14.633 11.555 1 90.12 321 LEU A N 1
ATOM 2510 C CA . LEU A 1 321 ? 19.938 14.328 10.203 1 90.12 321 LEU A CA 1
ATOM 2511 C C . LEU A 1 321 ? 20.203 15.508 9.266 1 90.12 321 LEU A C 1
ATOM 2513 O O . LEU A 1 321 ? 20.25 15.336 8.047 1 90.12 321 LEU A O 1
ATOM 2517 N N . ASN A 1 322 ? 20.266 16.719 9.812 1 89 322 ASN A N 1
ATOM 2518 C CA . ASN A 1 322 ? 20.547 17.891 8.992 1 89 322 ASN A CA 1
ATOM 2519 C C . ASN A 1 322 ? 21.906 17.781 8.297 1 89 322 ASN A C 1
ATOM 2521 O O . ASN A 1 322 ? 22.109 18.375 7.234 1 89 322 ASN A O 1
ATOM 2525 N N . ASP A 1 323 ? 22.828 17 8.844 1 81.38 323 ASP A N 1
ATOM 2526 C CA . ASP A 1 323 ? 24.203 16.906 8.352 1 81.38 323 ASP A CA 1
ATOM 2527 C C . ASP A 1 323 ? 24.359 15.703 7.41 1 81.38 323 ASP A C 1
ATOM 2529 O O . ASP A 1 323 ? 25.453 15.461 6.895 1 81.38 323 ASP A O 1
ATOM 2533 N N . MET A 1 324 ? 23.422 14.945 7.293 1 75.94 324 MET A N 1
ATOM 2534 C CA . MET A 1 324 ? 23.562 13.742 6.473 1 75.94 324 MET A CA 1
ATOM 2535 C C . MET A 1 324 ? 23.156 14.023 5.027 1 75.94 324 MET A C 1
ATOM 2537 O O . MET A 1 324 ? 22.25 14.82 4.77 1 75.94 324 MET A O 1
ATOM 2541 N N . PRO A 1 325 ? 24.219 13.633 4.039 1 56.84 325 PRO A N 1
ATOM 2542 C CA . PRO A 1 325 ? 23.922 13.914 2.633 1 56.84 325 PRO A CA 1
ATOM 2543 C C . PRO A 1 325 ? 22.5 13.508 2.23 1 56.84 325 PRO A C 1
ATOM 2545 O O . PRO A 1 325 ? 22.062 12.406 2.549 1 56.84 325 PRO A O 1
ATOM 2548 N N . GLN A 1 326 ? 21.656 14.328 2.273 1 53.5 326 GLN A N 1
ATOM 2549 C CA . GLN A 1 326 ? 20.422 14.008 1.579 1 53.5 326 GLN A CA 1
ATOM 2550 C C . GLN A 1 326 ? 20.672 13.758 0.094 1 53.5 326 GLN A C 1
ATOM 2552 O O . GLN A 1 326 ? 21.453 14.469 -0.535 1 53.5 326 GLN A O 1
ATOM 2557 N N . HIS A 1 327 ? 21.047 12.641 -0.375 1 39.5 327 HIS A N 1
ATOM 2558 C CA . HIS A 1 327 ? 21.25 12.656 -1.819 1 39.5 327 HIS A CA 1
ATOM 2559 C C . HIS A 1 327 ? 20.359 13.695 -2.49 1 39.5 327 HIS A C 1
ATOM 2561 O O . HIS A 1 327 ? 19.219 13.398 -2.857 1 39.5 327 HIS A O 1
ATOM 2567 N N . LEU A 1 328 ? 20.234 14.789 -1.981 1 35.03 328 LEU A N 1
ATOM 2568 C CA . LEU A 1 328 ? 19.562 15.977 -2.494 1 35.03 328 LEU A CA 1
ATOM 2569 C C . LEU A 1 328 ? 20.094 16.344 -3.877 1 35.03 328 LEU A C 1
ATOM 2571 O O . LEU A 1 328 ? 21.25 16.734 -4.016 1 35.03 328 LEU A O 1
ATOM 2575 N N . ASP A 1 329 ? 19.969 15.688 -4.934 1 31.34 329 ASP A N 1
ATOM 2576 C CA . ASP A 1 329 ? 20.109 16.672 -6 1 31.34 329 ASP A CA 1
ATOM 2577 C C . ASP A 1 329 ? 19.453 18 -5.609 1 31.34 329 ASP A C 1
ATOM 2579 O O . ASP A 1 329 ? 18.359 18.016 -5.035 1 31.34 329 ASP A O 1
ATOM 2583 N N . GLU A 1 330 ? 20.188 19.031 -5.242 1 31.66 330 GLU A N 1
ATOM 2584 C CA . GLU A 1 330 ? 19.891 20.453 -5.027 1 31.66 330 GLU A CA 1
ATOM 2585 C C . GLU A 1 330 ? 18.594 20.859 -5.746 1 31.66 330 GLU A C 1
ATOM 2587 O O . GLU A 1 330 ? 18.547 21.906 -6.391 1 31.66 330 GLU A O 1
ATOM 2592 N N . GLN A 1 331 ? 17.766 20.062 -6.254 1 28.8 331 GLN A N 1
ATOM 2593 C CA . GLN A 1 331 ? 16.688 20.812 -6.906 1 28.8 331 GLN A CA 1
ATOM 2594 C C . GLN A 1 331 ? 15.805 21.5 -5.879 1 28.8 331 GLN A C 1
ATOM 2596 O O . GLN A 1 331 ? 15.242 20.859 -4.996 1 28.8 331 GLN A O 1
ATOM 2601 N N . VAL A 1 332 ? 16.156 22.656 -5.395 1 30.33 332 VAL A N 1
ATOM 2602 C CA . VAL A 1 332 ? 15.32 23.656 -4.746 1 30.33 332 VAL A CA 1
ATOM 2603 C C . VAL A 1 332 ? 13.859 23.422 -5.105 1 30.33 332 VAL A C 1
ATOM 2605 O O . VAL A 1 332 ? 13.547 23.031 -6.234 1 30.33 332 VAL A O 1
ATOM 2608 N N . PHE A 1 333 ? 13.031 23.156 -4.137 1 31.16 333 PHE A N 1
ATOM 2609 C CA . PHE A 1 333 ? 11.594 23.281 -4.336 1 31.16 333 PHE A CA 1
ATOM 2610 C C . PHE A 1 333 ? 11.273 24.297 -5.414 1 31.16 333 PHE A C 1
ATOM 2612 O O . PHE A 1 333 ? 11.422 25.5 -5.195 1 31.16 333 PHE A O 1
ATOM 2619 N N . LYS A 1 334 ? 11.602 24.062 -6.695 1 35.12 334 LYS A N 1
ATOM 2620 C CA . LYS A 1 334 ? 11.156 25.047 -7.688 1 35.12 334 LYS A CA 1
ATOM 2621 C C . LYS A 1 334 ? 9.648 25.266 -7.598 1 35.12 334 LYS A C 1
ATOM 2623 O O . LYS A 1 334 ? 8.867 24.312 -7.695 1 35.12 334 LYS A O 1
ATOM 2628 N N . PRO A 1 335 ? 9.297 26.422 -7.156 1 32.03 335 PRO A N 1
ATOM 2629 C CA . PRO A 1 335 ? 7.863 26.734 -7.203 1 32.03 335 PRO A CA 1
ATOM 2630 C C . PRO A 1 335 ? 7.223 26.344 -8.531 1 32.03 335 PRO A C 1
ATOM 2632 O O . PRO A 1 335 ? 7.805 26.578 -9.594 1 32.03 335 PRO A O 1
ATOM 2635 N N . ILE A 1 336 ? 6.512 25.328 -8.656 1 35.28 336 ILE A N 1
ATOM 2636 C CA . ILE A 1 336 ? 5.855 24.953 -9.898 1 35.28 336 ILE A CA 1
ATOM 2637 C C . ILE A 1 336 ? 5.078 26.156 -10.453 1 35.28 336 ILE A C 1
ATOM 2639 O O . ILE A 1 336 ? 4.25 26.734 -9.758 1 35.28 336 ILE A O 1
ATOM 2643 N N . LYS A 1 337 ? 5.578 26.719 -11.578 1 39.59 337 LYS A N 1
ATOM 2644 C CA . LYS A 1 337 ? 4.836 27.75 -12.281 1 39.59 337 LYS A CA 1
ATOM 2645 C C . LYS A 1 337 ? 3.422 27.281 -12.617 1 39.59 337 LYS A C 1
ATOM 2647 O O . LYS A 1 337 ? 3.236 26.172 -13.133 1 39.59 337 LYS A O 1
ATOM 2652 N N . LYS A 1 338 ? 2.424 27.969 -12.055 1 34.94 338 LYS A N 1
ATOM 2653 C CA . LYS A 1 338 ? 1.025 27.734 -12.406 1 34.94 338 LYS A CA 1
ATOM 2654 C C . LYS A 1 338 ? 0.838 27.672 -13.922 1 34.94 338 LYS A C 1
ATOM 2656 O O . LYS A 1 338 ? 1.3 28.562 -14.641 1 34.94 338 LYS A O 1
ATOM 2661 N N . ARG A 1 339 ? 0.616 26.516 -14.516 1 34.16 339 ARG A N 1
ATOM 2662 C CA . ARG A 1 339 ? 0.26 26.531 -15.93 1 34.16 339 ARG A CA 1
ATOM 2663 C C . ARG A 1 339 ? -0.855 27.531 -16.203 1 34.16 339 ARG A C 1
ATOM 2665 O O . ARG A 1 339 ? -1.87 27.547 -15.508 1 34.16 339 ARG A O 1
ATOM 2672 N N . LYS A 1 340 ? -0.553 28.625 -17.031 1 33 340 LYS A N 1
ATOM 2673 C CA . LYS A 1 340 ? -1.509 29.578 -17.562 1 33 340 LYS A CA 1
ATOM 2674 C C . LYS A 1 340 ? -2.748 28.891 -18.109 1 33 340 LYS A C 1
ATOM 2676 O O . LYS A 1 340 ? -2.637 27.891 -18.812 1 33 340 LYS A O 1
ATOM 2681 N N . LYS A 1 341 ? -3.801 29.016 -17.344 1 30.83 341 LYS A N 1
ATOM 2682 C CA . LYS A 1 341 ? -5.023 28.688 -18.078 1 30.83 341 LYS A CA 1
ATOM 2683 C C . LYS A 1 341 ? -4.945 29.156 -19.531 1 30.83 341 LYS A C 1
ATOM 2685 O O . LYS A 1 341 ? -4.547 30.297 -19.797 1 30.83 341 LYS A O 1
ATOM 2690 N N . PRO A 1 342 ? -5.184 28.141 -20.469 1 27.77 342 PRO A N 1
ATOM 2691 C CA . PRO A 1 342 ? -5.391 28.812 -21.766 1 27.77 342 PRO A CA 1
ATOM 2692 C C . PRO A 1 342 ? -6.453 29.906 -21.688 1 27.77 342 PRO A C 1
ATOM 2694 O O . PRO A 1 342 ? -7.367 29.828 -20.859 1 27.77 342 PRO A O 1
ATOM 2697 N N . MET B 1 1 ? 18.609 5.613 -3.293 1 42.44 1 MET B N 1
ATOM 2698 C CA . MET B 1 1 ? 18.141 5.469 -4.668 1 42.44 1 MET B CA 1
ATOM 2699 C C . MET B 1 1 ? 16.984 4.484 -4.746 1 42.44 1 MET B C 1
ATOM 2701 O O . MET B 1 1 ? 16.906 3.549 -3.951 1 42.44 1 MET B O 1
ATOM 2705 N N . ALA B 1 2 ? 15.914 4.918 -5.32 1 56 2 ALA B N 1
ATOM 2706 C CA . ALA B 1 2 ? 14.812 3.988 -5.562 1 56 2 ALA B CA 1
ATOM 2707 C C . ALA B 1 2 ? 15.312 2.715 -6.238 1 56 2 ALA B C 1
ATOM 2709 O O . ALA B 1 2 ? 16.125 2.775 -7.168 1 56 2 ALA B O 1
ATOM 2710 N N . VAL B 1 3 ? 15.164 1.568 -5.57 1 64.44 3 VAL B N 1
ATOM 2711 C CA . VAL B 1 3 ? 15.555 0.273 -6.117 1 64.44 3 VAL B CA 1
ATOM 2712 C C . VAL B 1 3 ? 14.82 0.028 -7.434 1 64.44 3 VAL B C 1
ATOM 2714 O O . VAL B 1 3 ? 13.648 0.391 -7.574 1 64.44 3 VAL B O 1
ATOM 2717 N N . ASP B 1 4 ? 15.562 -0.271 -8.516 1 72.69 4 ASP B N 1
ATOM 2718 C CA . ASP B 1 4 ? 14.992 -0.59 -9.82 1 72.69 4 ASP B CA 1
ATOM 2719 C C . ASP B 1 4 ? 14.523 -2.045 -9.875 1 72.69 4 ASP B C 1
ATOM 2721 O O . ASP B 1 4 ? 15.352 -2.959 -9.969 1 72.69 4 ASP B O 1
ATOM 2725 N N . PHE B 1 5 ? 13.234 -2.252 -9.922 1 77.69 5 PHE B N 1
ATOM 2726 C CA . PHE B 1 5 ? 12.672 -3.598 -9.883 1 77.69 5 PHE B CA 1
ATOM 2727 C C . PHE B 1 5 ? 12.258 -4.047 -11.281 1 77.69 5 PHE B C 1
ATOM 2729 O O . PHE B 1 5 ? 11.539 -5.039 -11.43 1 77.69 5 PHE B O 1
ATOM 2736 N N . SER B 1 6 ? 12.781 -3.453 -12.289 1 79.06 6 SER B N 1
ATOM 2737 C CA . SER B 1 6 ? 12.32 -3.74 -13.641 1 79.06 6 SER B CA 1
ATOM 2738 C C . SER B 1 6 ? 12.641 -5.176 -14.039 1 79.06 6 SER B C 1
ATOM 2740 O O . SER B 1 6 ? 11.906 -5.793 -14.812 1 79.06 6 SER B O 1
ATOM 2742 N N . GLN B 1 7 ? 13.648 -5.707 -13.5 1 83.69 7 GLN B N 1
ATOM 2743 C CA . GLN B 1 7 ? 14.039 -7.059 -13.883 1 83.69 7 GLN B CA 1
ATOM 2744 C C . GLN B 1 7 ? 13.656 -8.07 -12.805 1 83.69 7 GLN B C 1
ATOM 2746 O O . GLN B 1 7 ? 13.922 -9.266 -12.945 1 83.69 7 GLN B O 1
ATOM 2751 N N . THR B 1 8 ? 13.125 -7.531 -11.75 1 92.25 8 THR B N 1
ATOM 2752 C CA . THR B 1 8 ? 12.711 -8.383 -10.641 1 92.25 8 THR B CA 1
ATOM 2753 C C . THR B 1 8 ? 11.328 -8.984 -10.906 1 92.25 8 THR B C 1
ATOM 2755 O O . THR B 1 8 ? 10.414 -8.281 -11.344 1 92.25 8 THR B O 1
ATOM 2758 N N . LEU B 1 9 ? 11.219 -10.328 -10.812 1 95.81 9 LEU B N 1
ATOM 2759 C CA . LEU B 1 9 ? 9.898 -10.961 -10.812 1 95.81 9 LEU B CA 1
ATOM 2760 C C . LEU B 1 9 ? 9.164 -10.672 -9.508 1 95.81 9 LEU B C 1
ATOM 2762 O O . LEU B 1 9 ? 9.586 -11.102 -8.438 1 95.81 9 LEU B O 1
ATOM 2766 N N . ILE B 1 10 ? 8.094 -9.953 -9.57 1 95.12 10 ILE B N 1
ATOM 2767 C CA . ILE B 1 10 ? 7.363 -9.547 -8.375 1 95.12 10 ILE B CA 1
ATOM 2768 C C . ILE B 1 10 ? 6.074 -10.359 -8.258 1 95.12 10 ILE B C 1
ATOM 2770 O O . ILE B 1 10 ? 5.223 -10.312 -9.148 1 95.12 10 ILE B O 1
ATOM 2774 N N . VAL B 1 11 ? 5.941 -11.07 -7.188 1 97.44 11 VAL B N 1
ATOM 2775 C CA . VAL B 1 11 ? 4.758 -11.875 -6.91 1 97.44 11 VAL B CA 1
ATOM 2776 C C . VAL B 1 11 ? 4.051 -11.352 -5.664 1 97.44 11 VAL B C 1
ATOM 2778 O O . VAL B 1 11 ? 4.684 -11.141 -4.629 1 97.44 11 VAL B O 1
ATOM 2781 N N . ALA B 1 12 ? 2.793 -11.047 -5.789 1 97.56 12 ALA B N 1
ATOM 2782 C CA . ALA B 1 12 ? 1.974 -10.695 -4.633 1 97.56 12 ALA B CA 1
ATOM 2783 C C . ALA B 1 12 ? 1.107 -11.875 -4.203 1 97.56 12 ALA B C 1
ATOM 2785 O O . ALA B 1 12 ? 0.579 -12.609 -5.043 1 97.56 12 ALA B O 1
ATOM 2786 N N . ILE B 1 13 ? 0.988 -12.039 -2.943 1 97.56 13 ILE B N 1
ATOM 2787 C CA . ILE B 1 13 ? 0.19 -13.148 -2.422 1 97.56 13 ILE B CA 1
ATOM 2788 C C . ILE B 1 13 ? -0.61 -12.68 -1.209 1 97.56 13 ILE B C 1
ATOM 2790 O O . ILE B 1 13 ? -0.105 -11.914 -0.382 1 97.56 13 ILE B O 1
ATOM 2794 N N . SER B 1 14 ? -1.858 -13.062 -1.167 1 96.44 14 SER B N 1
ATOM 2795 C CA . SER B 1 14 ? -2.666 -12.75 0.008 1 96.44 14 SER B CA 1
ATOM 2796 C C . SER B 1 14 ? -2.23 -13.57 1.213 1 96.44 14 SER B C 1
ATOM 2798 O O . SER B 1 14 ? -1.709 -14.68 1.059 1 96.44 14 SER B O 1
ATOM 2800 N N . ALA B 1 15 ? -2.482 -13.047 2.398 1 95 15 ALA B N 1
ATOM 2801 C CA . ALA B 1 15 ? -2.127 -13.742 3.633 1 95 15 ALA B CA 1
ATOM 2802 C C . ALA B 1 15 ? -2.771 -15.125 3.689 1 95 15 ALA B C 1
ATOM 2804 O O . ALA B 1 15 ? -2.125 -16.094 4.07 1 95 15 ALA B O 1
ATOM 2805 N N . THR B 1 16 ? -3.982 -15.297 3.232 1 93.31 16 THR B N 1
ATOM 2806 C CA . THR B 1 16 ? -4.742 -16.531 3.314 1 93.31 16 THR B CA 1
ATOM 2807 C C . THR B 1 16 ? -4.227 -17.547 2.303 1 93.31 16 THR B C 1
ATOM 2809 O O . THR B 1 16 ? -4.484 -18.75 2.432 1 93.31 16 THR B O 1
ATOM 2812 N N . ALA B 1 17 ? -3.58 -17.094 1.259 1 94.88 17 ALA B N 1
ATOM 2813 C CA . ALA B 1 17 ? -2.984 -18.016 0.292 1 94.88 17 ALA B CA 1
ATOM 2814 C C . ALA B 1 17 ? -1.642 -18.531 0.79 1 94.88 17 ALA B C 1
ATOM 2816 O O . ALA B 1 17 ? -1.25 -19.656 0.465 1 94.88 17 ALA B O 1
ATOM 2817 N N . LEU B 1 18 ? -0.959 -17.734 1.553 1 95.56 18 LEU B N 1
ATOM 2818 C CA . LEU B 1 18 ? 0.369 -18.109 2.033 1 95.56 18 LEU B CA 1
ATOM 2819 C C . LEU B 1 18 ? 0.274 -19 3.268 1 95.56 18 LEU B C 1
ATOM 2821 O O . LEU B 1 18 ? 1.059 -19.938 3.422 1 95.56 18 LEU B O 1
ATOM 2825 N N . PHE B 1 19 ? -0.689 -18.656 4.16 1 94.94 19 PHE B N 1
ATOM 2826 C CA . PHE B 1 19 ? -0.863 -19.422 5.391 1 94.94 19 PHE B CA 1
ATOM 2827 C C . PHE B 1 19 ? -2.316 -19.859 5.562 1 94.94 19 PHE B C 1
ATOM 2829 O O . PHE B 1 19 ? -3.221 -19.234 5.004 1 94.94 19 PHE B O 1
ATOM 2836 N N . ASP B 1 20 ? -2.484 -20.953 6.352 1 92.75 20 ASP B N 1
ATOM 2837 C CA . ASP B 1 20 ? -3.832 -21.406 6.676 1 92.75 20 ASP B CA 1
ATOM 2838 C C . ASP B 1 20 ? -4.453 -20.547 7.777 1 92.75 20 ASP B C 1
ATOM 2840 O O . ASP B 1 20 ? -4.184 -20.766 8.961 1 92.75 20 ASP B O 1
ATOM 2844 N N . LEU B 1 21 ? -5.352 -19.641 7.367 1 93.25 21 LEU B N 1
ATOM 2845 C CA . LEU B 1 21 ? -6.02 -18.75 8.32 1 93.25 21 LEU B CA 1
ATOM 2846 C C . LEU B 1 21 ? -7.496 -19.125 8.453 1 93.25 21 LEU B C 1
ATOM 2848 O O . LEU B 1 21 ? -8.32 -18.266 8.789 1 93.25 21 LEU B O 1
ATOM 2852 N N . SER B 1 22 ? -7.844 -20.375 8.188 1 91.19 22 SER B N 1
ATOM 2853 C CA . SER B 1 22 ? -9.234 -20.812 8.188 1 91.19 22 SER B CA 1
ATOM 2854 C C . SER B 1 22 ? -9.867 -20.656 9.57 1 91.19 22 SER B C 1
ATOM 2856 O O . SER B 1 22 ? -11.039 -20.281 9.68 1 91.19 22 SER B O 1
ATOM 2858 N N . GLU B 1 23 ? -9.102 -20.922 10.617 1 92.88 23 GLU B N 1
ATOM 2859 C CA . GLU B 1 23 ? -9.625 -20.781 11.969 1 92.88 23 GLU B CA 1
ATOM 2860 C C . GLU B 1 23 ? -9.953 -19.312 12.281 1 92.88 23 GLU B C 1
ATOM 2862 O O . GLU B 1 23 ? -10.992 -19.031 12.883 1 92.88 23 GLU B O 1
ATOM 2867 N N . ALA B 1 24 ? -9 -18.453 11.953 1 92.25 24 ALA B N 1
ATOM 2868 C CA . ALA B 1 24 ? -9.234 -17.016 12.164 1 92.25 24 ALA B CA 1
ATOM 2869 C C . ALA B 1 24 ? -10.445 -16.531 11.383 1 92.25 24 ALA B C 1
ATOM 2871 O O . ALA B 1 24 ? -11.266 -15.773 11.898 1 92.25 24 ALA B O 1
ATOM 2872 N N . GLU B 1 25 ? -10.555 -16.953 10.172 1 90.31 25 GLU B N 1
ATOM 2873 C CA . GLU B 1 25 ? -11.688 -16.578 9.328 1 90.31 25 GLU B CA 1
ATOM 2874 C C . GLU B 1 25 ? -13.008 -17.062 9.922 1 90.31 25 GLU B C 1
ATOM 2876 O O . GLU B 1 25 ? -14 -16.344 9.938 1 90.31 25 GLU B O 1
ATOM 2881 N N . ALA B 1 26 ? -13.008 -18.297 10.359 1 93.44 26 ALA B N 1
ATOM 2882 C CA . ALA B 1 26 ? -14.195 -18.859 10.984 1 93.44 26 ALA B CA 1
ATOM 2883 C C . ALA B 1 26 ? -14.586 -18.078 12.234 1 93.44 26 ALA B C 1
ATOM 2885 O O . ALA B 1 26 ? -15.766 -17.844 12.484 1 93.44 26 ALA B O 1
ATOM 2886 N N . LYS B 1 27 ? -13.586 -17.719 13 1 94.69 27 LYS B N 1
ATOM 2887 C CA . LYS B 1 27 ? -13.844 -16.953 14.211 1 94.69 27 LYS B CA 1
ATOM 2888 C C . LYS B 1 27 ? -14.445 -15.594 13.883 1 94.69 27 LYS B C 1
ATOM 2890 O O . LYS B 1 27 ? -15.359 -15.133 14.578 1 94.69 27 LYS B O 1
ATOM 2895 N N . LEU B 1 28 ? -13.945 -14.922 12.898 1 91.12 28 LEU B N 1
ATOM 2896 C CA . LEU B 1 28 ? -14.484 -13.625 12.492 1 91.12 28 LEU B CA 1
ATOM 2897 C C . LEU B 1 28 ? -15.953 -13.75 12.102 1 91.12 28 LEU B C 1
ATOM 2899 O O . LEU B 1 28 ? -16.766 -12.906 12.484 1 91.12 28 LEU B O 1
ATOM 2903 N N . ILE B 1 29 ? -16.281 -14.781 11.344 1 91.25 29 ILE B N 1
ATOM 2904 C CA . ILE B 1 29 ? -17.656 -15.016 10.914 1 91.25 29 ILE B CA 1
ATOM 2905 C C . ILE B 1 29 ? -18.547 -15.234 12.133 1 91.25 29 ILE B C 1
ATOM 2907 O O . ILE B 1 29 ? -19.641 -14.672 12.211 1 91.25 29 ILE B O 1
ATOM 2911 N N . GLU B 1 30 ? -18.047 -16 13 1 95.44 30 GLU B N 1
ATOM 2912 C CA . GLU B 1 30 ? -18.797 -16.297 14.227 1 95.44 30 GLU B CA 1
ATOM 2913 C C . GLU B 1 30 ? -19.062 -15.023 15.023 1 95.44 30 GLU B C 1
ATOM 2915 O O . GLU B 1 30 ? -20.188 -14.789 15.461 1 95.44 30 GLU B O 1
ATOM 2920 N N . LEU B 1 31 ? -18.031 -14.242 15.219 1 93.44 31 LEU B N 1
ATOM 2921 C CA . LEU B 1 31 ? -18.156 -13.008 15.992 1 93.44 31 LEU B CA 1
ATOM 2922 C C . LEU B 1 31 ? -19.094 -12.023 15.312 1 93.44 31 LEU B C 1
ATOM 2924 O O . LEU B 1 31 ? -19.875 -11.336 15.977 1 93.44 31 LEU B O 1
ATOM 2928 N N . THR B 1 32 ? -19.047 -11.969 14.016 1 90.38 32 THR B N 1
ATOM 2929 C CA . THR B 1 32 ? -19.891 -11.062 13.25 1 90.38 32 THR B CA 1
ATOM 2930 C C . THR B 1 32 ? -21.359 -11.484 13.352 1 90.38 32 THR B C 1
ATOM 2932 O O . THR B 1 32 ? -22.25 -10.641 13.5 1 90.38 32 THR B O 1
ATOM 2935 N N . LYS B 1 33 ? -21.625 -12.781 13.281 1 93.69 33 LYS B N 1
ATOM 2936 C CA . LYS B 1 33 ? -22.969 -13.312 13.398 1 93.69 33 LYS B CA 1
ATOM 2937 C C . LYS B 1 33 ? -23.547 -13.039 14.789 1 93.69 33 LYS B C 1
ATOM 2939 O O . LYS B 1 33 ? -24.75 -12.797 14.93 1 93.69 33 LYS B O 1
ATOM 2944 N N . LYS B 1 34 ? -22.734 -13.102 15.742 1 93.88 34 LYS B N 1
ATOM 2945 C CA . LYS B 1 34 ? -23.172 -12.898 17.125 1 93.88 34 LYS B CA 1
ATOM 2946 C C . LYS B 1 34 ? -23.5 -11.43 17.375 1 93.88 34 LYS B C 1
ATOM 2948 O O . LYS B 1 34 ? -24.547 -11.117 17.953 1 93.88 34 LYS B O 1
ATOM 2953 N N . ASP B 1 35 ? -22.484 -10.539 17.031 1 91.19 35 ASP B N 1
ATOM 2954 C CA . ASP B 1 35 ? -22.656 -9.102 17.234 1 91.19 35 ASP B CA 1
ATOM 2955 C C . ASP B 1 35 ? -21.781 -8.312 16.266 1 91.19 35 ASP B C 1
ATOM 2957 O O . ASP B 1 35 ? -20.594 -8.102 16.516 1 91.19 35 ASP B O 1
ATOM 2961 N N . GLU B 1 36 ? -22.328 -7.711 15.336 1 84.12 36 GLU B N 1
ATOM 2962 C CA . GLU B 1 36 ? -21.609 -7 14.289 1 84.12 36 GLU B CA 1
ATOM 2963 C C . GLU B 1 36 ? -20.891 -5.77 14.852 1 84.12 36 GLU B C 1
ATOM 2965 O O . GLU B 1 36 ? -19.797 -5.418 14.398 1 84.12 36 GLU B O 1
ATOM 2970 N N . GLU B 1 37 ? -21.453 -5.145 15.828 1 80.75 37 GLU B N 1
ATOM 2971 C CA . GLU B 1 37 ? -20.938 -3.887 16.359 1 80.75 37 GLU B CA 1
ATOM 2972 C C . GLU B 1 37 ? -19.641 -4.109 17.141 1 80.75 37 GLU B C 1
ATOM 2974 O O . GLU B 1 37 ? -18.734 -3.273 17.094 1 80.75 37 GLU B O 1
ATOM 2979 N N . THR B 1 38 ? -19.547 -5.238 17.734 1 86.81 38 THR B N 1
ATOM 2980 C CA . THR B 1 38 ? -18.375 -5.469 18.578 1 86.81 38 THR B CA 1
ATOM 2981 C C . THR B 1 38 ? -17.438 -6.477 17.922 1 86.81 38 THR B C 1
ATOM 2983 O O . THR B 1 38 ? -16.359 -6.758 18.453 1 86.81 38 THR B O 1
ATOM 2986 N N . ALA B 1 39 ? -17.812 -7.027 16.828 1 88.12 39 ALA B N 1
ATOM 2987 C CA . ALA B 1 39 ? -17.078 -8.117 16.188 1 88.12 39 ALA B CA 1
ATOM 2988 C C . ALA B 1 39 ? -15.633 -7.719 15.898 1 88.12 39 ALA B C 1
ATOM 2990 O O . ALA B 1 39 ? -14.703 -8.484 16.172 1 88.12 39 ALA B O 1
ATOM 2991 N N . ALA B 1 40 ? -15.398 -6.531 15.422 1 81.88 40 ALA B N 1
ATOM 2992 C CA . ALA B 1 40 ? -14.062 -6.082 15.047 1 81.88 40 ALA B CA 1
ATOM 2993 C C . ALA B 1 40 ? -13.148 -6.016 16.266 1 81.88 40 ALA B C 1
ATOM 2995 O O . ALA B 1 40 ? -12.008 -6.496 16.219 1 81.88 40 ALA B O 1
ATOM 2996 N N . LYS B 1 41 ? -13.633 -5.414 17.281 1 84.5 41 LYS B N 1
ATOM 2997 C CA . LYS B 1 41 ? -12.852 -5.277 18.5 1 84.5 41 LYS B CA 1
ATOM 2998 C C . LYS B 1 41 ? -12.516 -6.641 19.094 1 84.5 41 LYS B C 1
ATOM 3000 O O . LYS B 1 41 ? -11.375 -6.891 19.5 1 84.5 41 LYS B O 1
ATOM 3005 N N . LYS B 1 42 ? -13.5 -7.496 19.156 1 91.25 42 LYS B N 1
ATOM 3006 C CA . LYS B 1 42 ? -13.297 -8.828 19.719 1 91.25 42 LYS B CA 1
ATOM 3007 C C . LYS B 1 42 ? -12.336 -9.648 18.859 1 91.25 42 LYS B C 1
ATOM 3009 O O . LYS B 1 42 ? -11.531 -10.422 19.375 1 91.25 42 LYS B O 1
ATOM 3014 N N . PHE B 1 43 ? -12.461 -9.508 17.594 1 91.62 43 PHE B N 1
ATOM 3015 C CA . PHE B 1 43 ? -11.562 -10.219 16.688 1 91.62 43 PHE B CA 1
ATOM 3016 C C . PHE B 1 43 ? -10.133 -9.727 16.844 1 91.62 43 PHE B C 1
ATOM 3018 O O . PHE B 1 43 ? -9.188 -10.516 16.828 1 91.62 43 PHE B O 1
ATOM 3025 N N . ARG B 1 44 ? -10 -8.445 17 1 89.25 44 ARG B N 1
ATOM 3026 C CA . ARG B 1 44 ? -8.672 -7.883 17.25 1 89.25 44 ARG B CA 1
ATOM 3027 C C . ARG B 1 44 ? -8.039 -8.492 18.484 1 89.25 44 ARG B C 1
ATOM 3029 O O . ARG B 1 44 ? -6.852 -8.836 18.484 1 89.25 44 ARG B O 1
ATOM 3036 N N . GLU B 1 45 ? -8.766 -8.609 19.531 1 92.12 45 GLU B N 1
ATOM 3037 C CA . GLU B 1 45 ? -8.273 -9.234 20.75 1 92.12 45 GLU B CA 1
ATOM 3038 C C . GLU B 1 45 ? -7.914 -10.695 20.531 1 92.12 45 GLU B C 1
ATOM 3040 O O . GLU B 1 45 ? -6.902 -11.18 21.031 1 92.12 45 GLU B O 1
ATOM 3045 N N . TYR B 1 46 ? -8.75 -11.359 19.781 1 94.56 46 TYR B N 1
ATOM 3046 C CA . TYR B 1 46 ? -8.516 -12.758 19.422 1 94.56 46 TYR B CA 1
ATOM 3047 C C . TYR B 1 46 ? -7.184 -12.922 18.703 1 94.56 46 TYR B C 1
ATOM 3049 O O . TYR B 1 46 ? -6.398 -13.812 19.031 1 94.56 46 TYR B O 1
ATOM 3057 N N . MET B 1 47 ? -7.008 -12.055 17.75 1 93.31 47 MET B N 1
ATOM 3058 C CA . MET B 1 47 ? -5.785 -12.117 16.953 1 93.31 47 MET B CA 1
ATOM 3059 C C . MET B 1 47 ? -4.57 -11.742 17.797 1 93.31 47 MET B C 1
ATOM 3061 O O . MET B 1 47 ? -3.5 -12.336 17.656 1 93.31 47 MET B O 1
ATOM 3065 N N . HIS B 1 48 ? -4.754 -10.766 18.688 1 91.38 48 HIS B N 1
ATOM 3066 C CA . HIS B 1 48 ? -3.664 -10.312 19.547 1 91.38 48 HIS B CA 1
ATOM 3067 C C . HIS B 1 48 ? -3.16 -11.445 20.438 1 91.38 48 HIS B C 1
ATOM 3069 O O . HIS B 1 48 ? -1.95 -11.625 20.594 1 91.38 48 HIS B O 1
ATOM 3075 N N . LEU B 1 49 ? -4.008 -12.203 20.938 1 94.31 49 LEU B N 1
ATOM 3076 C CA . LEU B 1 49 ? -3.674 -13.281 21.859 1 94.31 49 LEU B CA 1
ATOM 3077 C C . LEU B 1 49 ? -2.949 -14.414 21.141 1 94.31 49 LEU B C 1
ATOM 3079 O O . LEU B 1 49 ? -2.246 -15.211 21.766 1 94.31 49 LEU B O 1
ATOM 3083 N N . ARG B 1 50 ? -3.039 -14.43 19.844 1 94.56 50 ARG B N 1
ATOM 3084 C CA . ARG B 1 50 ? -2.527 -15.562 19.078 1 94.56 50 ARG B CA 1
ATOM 3085 C C . ARG B 1 50 ? -1.383 -15.133 18.156 1 94.56 50 ARG B C 1
ATOM 3087 O O . ARG B 1 50 ? -1.02 -15.859 17.234 1 94.56 50 ARG B O 1
ATOM 3094 N N . GLU B 1 51 ? -0.856 -13.992 18.344 1 93.19 51 GLU B N 1
ATOM 3095 C CA . GLU B 1 51 ? 0.137 -13.406 17.453 1 93.19 51 GLU B CA 1
ATOM 3096 C C . GLU B 1 51 ? 1.374 -14.297 17.344 1 93.19 51 GLU B C 1
ATOM 3098 O O . GLU B 1 51 ? 2.039 -14.32 16.297 1 93.19 51 GLU B O 1
ATOM 3103 N N . ASN B 1 52 ? 1.64 -15.07 18.406 1 92.81 52 ASN B N 1
ATOM 3104 C CA . ASN B 1 52 ? 2.865 -15.859 18.438 1 92.81 52 ASN B CA 1
ATOM 3105 C C . ASN B 1 52 ? 2.588 -17.328 18.141 1 92.81 52 ASN B C 1
ATOM 3107 O O . ASN B 1 52 ? 3.504 -18.156 18.141 1 92.81 52 ASN B O 1
ATOM 3111 N N . GLU B 1 53 ? 1.351 -17.641 17.922 1 94.94 53 GLU B N 1
ATOM 3112 C CA . GLU B 1 53 ? 1.019 -19 17.516 1 94.94 53 GLU B CA 1
ATOM 3113 C C . GLU B 1 53 ? 1.45 -19.281 16.078 1 94.94 53 GLU B C 1
ATOM 3115 O O . GLU B 1 53 ? 1.315 -18.422 15.211 1 94.94 53 GLU B O 1
ATOM 3120 N N . SER B 1 54 ? 1.93 -20.422 15.852 1 94.31 54 SER B N 1
ATOM 3121 C CA . SER B 1 54 ? 2.385 -20.812 14.516 1 94.31 54 SER B CA 1
ATOM 3122 C C . SER B 1 54 ? 1.214 -20.938 13.547 1 94.31 54 SER B C 1
ATOM 3124 O O . SER B 1 54 ? 0.084 -21.203 13.961 1 94.31 54 SER B O 1
ATOM 3126 N N . LEU B 1 55 ? 1.524 -20.734 12.336 1 94.69 55 LEU B N 1
ATOM 3127 C CA . LEU B 1 55 ? 0.545 -20.906 11.273 1 94.69 55 LEU B CA 1
ATOM 3128 C C . LEU B 1 55 ? 0.971 -22.016 10.32 1 94.69 55 LEU B C 1
ATOM 3130 O O . LEU B 1 55 ? 2.15 -22.141 9.984 1 94.69 55 LEU B O 1
ATOM 3134 N N . ASN B 1 56 ? -0.018 -22.812 9.984 1 92.19 56 ASN B N 1
ATOM 3135 C CA . ASN B 1 56 ? 0.243 -23.844 8.984 1 92.19 56 ASN B CA 1
ATOM 3136 C C . ASN B 1 56 ? 0.39 -23.234 7.59 1 92.19 56 ASN B C 1
ATOM 3138 O O . ASN B 1 56 ? -0.117 -22.156 7.324 1 92.19 56 ASN B O 1
ATOM 3142 N N . GLN B 1 57 ? 1.048 -23.984 6.758 1 92.25 57 GLN B N 1
ATOM 3143 C CA . GLN B 1 57 ? 1.279 -23.562 5.383 1 92.25 57 GLN B CA 1
ATOM 3144 C C . GLN B 1 57 ? -0.023 -23.531 4.59 1 92.25 57 GLN B C 1
ATOM 3146 O O . GLN B 1 57 ? -0.867 -24.422 4.742 1 92.25 57 GLN B O 1
ATOM 3151 N N . GLY B 1 58 ? -0.135 -22.469 3.838 1 91.44 58 GLY B N 1
ATOM 3152 C CA . GLY B 1 58 ? -1.211 -22.453 2.861 1 91.44 58 GLY B CA 1
ATOM 3153 C C . GLY B 1 58 ? -0.826 -23.062 1.528 1 91.44 58 GLY B C 1
ATOM 3154 O O . GLY B 1 58 ? 0.298 -23.547 1.362 1 91.44 58 GLY B O 1
ATOM 3155 N N . THR B 1 59 ? -1.76 -23.094 0.588 1 88.81 59 THR B N 1
ATOM 3156 C CA . THR B 1 59 ? -1.573 -23.734 -0.71 1 88.81 59 THR B CA 1
ATOM 3157 C C . THR B 1 59 ? -0.466 -23.031 -1.5 1 88.81 59 THR B C 1
ATOM 3159 O O . THR B 1 59 ? 0.237 -23.672 -2.285 1 88.81 59 THR B O 1
ATOM 3162 N N . GLY B 1 60 ? -0.328 -21.75 -1.292 1 93.38 60 GLY B N 1
ATOM 3163 C CA . GLY B 1 60 ? 0.646 -20.984 -2.059 1 93.38 60 GLY B CA 1
ATOM 3164 C C . GLY B 1 60 ? 2.041 -21.031 -1.461 1 93.38 60 GLY B C 1
ATOM 3165 O O . GLY B 1 60 ? 3.008 -20.609 -2.1 1 93.38 60 GLY B O 1
ATOM 3166 N N . TYR B 1 61 ? 2.248 -21.609 -0.278 1 93.69 61 TYR B N 1
ATOM 3167 C CA . TYR B 1 61 ? 3.486 -21.562 0.493 1 93.69 61 TYR B CA 1
ATOM 3168 C C . TYR B 1 61 ? 4.633 -22.203 -0.266 1 93.69 61 TYR B C 1
ATOM 3170 O O . TYR B 1 61 ? 5.699 -21.609 -0.433 1 93.69 61 TYR B O 1
ATOM 3178 N N . PRO B 1 62 ? 4.461 -23.422 -0.806 1 92.31 62 PRO B N 1
ATOM 3179 C CA . PRO B 1 62 ? 5.582 -24.062 -1.485 1 92.31 62 PRO B CA 1
ATOM 3180 C C . PRO B 1 62 ? 6.07 -23.281 -2.701 1 92.31 62 PRO B C 1
ATOM 3182 O O . PRO B 1 62 ? 7.277 -23.219 -2.955 1 92.31 62 PRO B O 1
ATOM 3185 N N . LEU B 1 63 ? 5.148 -22.766 -3.457 1 94.62 63 LEU B N 1
ATOM 3186 C CA . LEU B 1 63 ? 5.52 -21.953 -4.609 1 94.62 63 LEU B CA 1
ATOM 3187 C C . LEU B 1 63 ? 6.352 -20.75 -4.184 1 94.62 63 LEU B C 1
ATOM 3189 O O . LEU B 1 63 ? 7.395 -20.469 -4.777 1 94.62 63 LEU B O 1
ATOM 3193 N N . ILE B 1 64 ? 5.875 -20.031 -3.16 1 95.94 64 ILE B N 1
ATOM 3194 C CA . ILE B 1 64 ? 6.535 -18.828 -2.686 1 95.94 64 ILE B CA 1
ATOM 3195 C C . ILE B 1 64 ? 7.938 -19.156 -2.184 1 95.94 64 ILE B C 1
ATOM 3197 O O . ILE B 1 64 ? 8.898 -18.453 -2.486 1 95.94 64 ILE B O 1
ATOM 3201 N N . LYS B 1 65 ? 8.016 -20.219 -1.438 1 95.19 65 LYS B N 1
ATOM 3202 C CA . LYS B 1 65 ? 9.32 -20.641 -0.93 1 95.19 65 LYS B CA 1
ATOM 3203 C C . LYS B 1 65 ? 10.281 -20.938 -2.074 1 95.19 65 LYS B C 1
ATOM 3205 O O . LYS B 1 65 ? 11.43 -20.5 -2.062 1 95.19 65 LYS B O 1
ATOM 3210 N N . ALA B 1 66 ? 9.828 -21.734 -3.057 1 95.38 66 ALA B N 1
ATOM 3211 C CA . ALA B 1 66 ? 10.656 -22.078 -4.207 1 95.38 66 ALA B CA 1
ATOM 3212 C C . ALA B 1 66 ? 11.078 -20.828 -4.977 1 95.38 66 ALA B C 1
ATOM 3214 O O . ALA B 1 66 ? 12.219 -20.719 -5.422 1 95.38 66 ALA B O 1
ATOM 3215 N N . LEU B 1 67 ? 10.172 -19.891 -5.156 1 96.44 67 LEU B N 1
ATOM 3216 C CA . LEU B 1 67 ? 10.453 -18.641 -5.852 1 96.44 67 LEU B CA 1
ATOM 3217 C C . LEU B 1 67 ? 11.523 -17.844 -5.125 1 96.44 67 LEU B C 1
ATOM 3219 O O . LEU B 1 67 ? 12.492 -17.391 -5.742 1 96.44 67 LEU B O 1
ATOM 3223 N N . LEU B 1 68 ? 11.344 -17.703 -3.857 1 95.5 68 LEU B N 1
ATOM 3224 C CA . LEU B 1 68 ? 12.273 -16.906 -3.059 1 95.5 68 LEU B CA 1
ATOM 3225 C C . LEU B 1 68 ? 13.656 -17.562 -3.043 1 95.5 68 LEU B C 1
ATOM 3227 O O . LEU B 1 68 ? 14.672 -16.859 -2.996 1 95.5 68 LEU B O 1
ATOM 3231 N N . ASN B 1 69 ? 13.75 -18.844 -3.115 1 94.44 69 ASN B N 1
ATOM 3232 C CA . ASN B 1 69 ? 15.023 -19.562 -3.102 1 94.44 69 ASN B CA 1
ATOM 3233 C C . ASN B 1 69 ? 15.844 -19.281 -4.355 1 94.44 69 ASN B C 1
ATOM 3235 O O . ASN B 1 69 ? 17.062 -19.5 -4.367 1 94.44 69 ASN B O 1
ATOM 3239 N N . LEU B 1 70 ? 15.227 -18.828 -5.391 1 94.38 70 LEU B N 1
ATOM 3240 C CA . LEU B 1 70 ? 15.945 -18.5 -6.613 1 94.38 70 LEU B CA 1
ATOM 3241 C C . LEU B 1 70 ? 16.922 -17.359 -6.375 1 94.38 70 LEU B C 1
ATOM 3243 O O . LEU B 1 70 ? 17.875 -17.188 -7.133 1 94.38 70 LEU B O 1
ATOM 3247 N N . ASN B 1 71 ? 16.672 -16.578 -5.336 1 92.62 71 ASN B N 1
ATOM 3248 C CA . ASN B 1 71 ? 17.531 -15.43 -5.039 1 92.62 71 ASN B CA 1
ATOM 3249 C C . ASN B 1 71 ? 18.922 -15.875 -4.59 1 92.62 71 ASN B C 1
ATOM 3251 O O . ASN B 1 71 ? 19.875 -15.086 -4.578 1 92.62 71 ASN B O 1
ATOM 3255 N N . ARG B 1 72 ? 19.078 -17.141 -4.234 1 91.12 72 ARG B N 1
ATOM 3256 C CA . ARG B 1 72 ? 20.375 -17.672 -3.797 1 91.12 72 ARG B CA 1
ATOM 3257 C C . ARG B 1 72 ? 21.391 -17.641 -4.93 1 91.12 72 ARG B C 1
ATOM 3259 O O . ARG B 1 72 ? 22.594 -17.688 -4.688 1 91.12 72 ARG B O 1
ATOM 3266 N N . TYR B 1 73 ? 20.938 -17.625 -6.129 1 90.25 73 TYR B N 1
ATOM 3267 C CA . TYR B 1 73 ? 21.828 -17.656 -7.289 1 90.25 73 TYR B CA 1
ATOM 3268 C C . TYR B 1 73 ? 22.375 -16.266 -7.594 1 90.25 73 TYR B C 1
ATOM 3270 O O . TYR B 1 73 ? 23.219 -16.109 -8.477 1 90.25 73 TYR B O 1
ATOM 3278 N N . GLN B 1 74 ? 21.844 -15.281 -6.918 1 85.06 74 GLN B N 1
ATOM 3279 C CA . GLN B 1 74 ? 22.344 -13.93 -7.117 1 85.06 74 GLN B CA 1
ATOM 3280 C C . GLN B 1 74 ? 23.672 -13.719 -6.383 1 85.06 74 GLN B C 1
ATOM 3282 O O . GLN B 1 74 ? 23.859 -14.242 -5.285 1 85.06 74 GLN B O 1
ATOM 3287 N N . ASP B 1 75 ? 24.656 -13.125 -7.16 1 73.69 75 ASP B N 1
ATOM 3288 C CA . ASP B 1 75 ? 25.953 -12.812 -6.578 1 73.69 75 ASP B CA 1
ATOM 3289 C C . ASP B 1 75 ? 25.797 -11.938 -5.336 1 73.69 75 ASP B C 1
ATOM 3291 O O . ASP B 1 75 ? 24.859 -11.141 -5.242 1 73.69 75 ASP B O 1
ATOM 3295 N N . ASP B 1 76 ? 26.406 -12.391 -4.246 1 61.72 76 ASP B N 1
ATOM 3296 C CA . ASP B 1 76 ? 26.406 -11.641 -2.996 1 61.72 76 ASP B CA 1
ATOM 3297 C C . ASP B 1 76 ? 26.703 -10.156 -3.244 1 61.72 76 ASP B C 1
ATOM 3299 O O . ASP B 1 76 ? 27.859 -9.766 -3.35 1 61.72 76 ASP B O 1
ATOM 3303 N N . LYS B 1 77 ? 26.281 -9.711 -4.352 1 52.5 77 LYS B N 1
ATOM 3304 C CA . LYS B 1 77 ? 26.656 -8.305 -4.453 1 52.5 77 LYS B CA 1
ATOM 3305 C C . LYS B 1 77 ? 26.047 -7.496 -3.305 1 52.5 77 LYS B C 1
ATOM 3307 O O . LYS B 1 77 ? 25.125 -7.957 -2.627 1 52.5 77 LYS B O 1
ATOM 3312 N N . GLU B 1 78 ? 26.672 -6.406 -2.941 1 47.16 78 GLU B N 1
ATOM 3313 C CA . GLU B 1 78 ? 26.391 -5.477 -1.848 1 47.16 78 GLU B CA 1
ATOM 3314 C C . GLU B 1 78 ? 24.906 -5.152 -1.76 1 47.16 78 GLU B C 1
ATOM 3316 O O . GLU B 1 78 ? 24.25 -4.984 -2.783 1 47.16 78 GLU B O 1
ATOM 3321 N N . TYR B 1 79 ? 24.234 -5.543 -0.766 1 45.28 79 TYR B N 1
ATOM 3322 C CA . TYR B 1 79 ? 22.844 -5.41 -0.32 1 45.28 79 TYR B CA 1
ATOM 3323 C C . TYR B 1 79 ? 22.172 -4.227 -0.995 1 45.28 79 TYR B C 1
ATOM 3325 O O . TYR B 1 79 ? 20.969 -4.273 -1.291 1 45.28 79 TYR B O 1
ATOM 3333 N N . HIS B 1 80 ? 22.922 -3.035 -1.175 1 45.75 80 HIS B N 1
ATOM 3334 C CA . HIS B 1 80 ? 22.297 -1.739 -1.413 1 45.75 80 HIS B CA 1
ATOM 3335 C C . HIS B 1 80 ? 21.828 -1.614 -2.855 1 45.75 80 HIS B C 1
ATOM 3337 O O . HIS B 1 80 ? 20.953 -0.792 -3.158 1 45.75 80 HIS B O 1
ATOM 3343 N N . ASP B 1 81 ? 22.609 -2.334 -3.838 1 50.31 81 ASP B N 1
ATOM 3344 C CA . ASP B 1 81 ? 22.5 -1.816 -5.199 1 50.31 81 ASP B CA 1
ATOM 3345 C C . ASP B 1 81 ? 21.609 -2.703 -6.055 1 50.31 81 ASP B C 1
ATOM 3347 O O . ASP B 1 81 ? 21.172 -2.299 -7.141 1 50.31 81 ASP B O 1
ATOM 3351 N N . GLU B 1 82 ? 21.281 -3.984 -5.625 1 60.69 82 GLU B N 1
ATOM 3352 C CA . GLU B 1 82 ? 20.594 -4.676 -6.715 1 60.69 82 GLU B CA 1
ATOM 3353 C C . GLU B 1 82 ? 19.281 -5.277 -6.246 1 60.69 82 GLU B C 1
ATOM 3355 O O . GLU B 1 82 ? 19.156 -5.715 -5.102 1 60.69 82 GLU B O 1
ATOM 3360 N N . SER B 1 83 ? 18.328 -5.027 -7.027 1 79.81 83 SER B N 1
ATOM 3361 C CA . SER B 1 83 ? 17 -5.641 -6.883 1 79.81 83 SER B CA 1
ATOM 3362 C C . SER B 1 83 ? 17.094 -7.16 -6.988 1 79.81 83 SER B C 1
ATOM 3364 O O . SER B 1 83 ? 17.859 -7.691 -7.785 1 79.81 83 SER B O 1
ATOM 3366 N N . PRO B 1 84 ? 16.484 -7.871 -6.117 1 89.44 84 PRO B N 1
ATOM 3367 C CA . PRO B 1 84 ? 16.469 -9.336 -6.16 1 89.44 84 PRO B CA 1
ATOM 3368 C C . PRO B 1 84 ? 15.852 -9.883 -7.441 1 89.44 84 PRO B C 1
ATOM 3370 O O . PRO B 1 84 ? 15.172 -9.156 -8.164 1 89.44 84 PRO B O 1
ATOM 3373 N N . PHE B 1 85 ? 16.219 -11.203 -7.758 1 92.81 85 PHE B N 1
ATOM 3374 C CA . PHE B 1 85 ? 15.578 -11.875 -8.883 1 92.81 85 PHE B CA 1
ATOM 3375 C C . PHE B 1 85 ? 14.078 -11.969 -8.672 1 92.81 85 PHE B C 1
ATOM 3377 O O . PHE B 1 85 ? 13.297 -11.75 -9.602 1 92.81 85 PHE B O 1
ATOM 3384 N N . VAL B 1 86 ? 13.773 -12.258 -7.402 1 94.94 86 VAL B N 1
ATOM 3385 C CA . VAL B 1 86 ? 12.375 -12.453 -7.059 1 94.94 86 VAL B CA 1
ATOM 3386 C C . VAL B 1 86 ? 12.023 -11.633 -5.816 1 94.94 86 VAL B C 1
ATOM 3388 O O . VAL B 1 86 ? 12.797 -11.594 -4.855 1 94.94 86 VAL B O 1
ATOM 3391 N N . GLU B 1 87 ? 10.953 -10.953 -5.891 1 94 87 GLU B N 1
ATOM 3392 C CA . GLU B 1 87 ? 10.375 -10.242 -4.758 1 94 87 GLU B CA 1
ATOM 3393 C C . GLU B 1 87 ? 8.938 -10.688 -4.5 1 94 87 GLU B C 1
ATOM 3395 O O . GLU B 1 87 ? 8.164 -10.883 -5.441 1 94 87 GLU B O 1
ATOM 3400 N N . VAL B 1 88 ? 8.68 -10.953 -3.232 1 95.94 88 VAL B N 1
ATOM 3401 C CA . VAL B 1 88 ? 7.324 -11.336 -2.85 1 95.94 88 VAL B CA 1
ATOM 3402 C C . VAL B 1 88 ? 6.734 -10.273 -1.921 1 95.94 88 VAL B C 1
ATOM 3404 O O . VAL B 1 88 ? 7.398 -9.82 -0.989 1 95.94 88 VAL B O 1
ATOM 3407 N N . VAL B 1 89 ? 5.516 -9.859 -2.209 1 95.19 89 VAL B N 1
ATOM 3408 C CA . VAL B 1 89 ? 4.789 -8.898 -1.389 1 95.19 89 VAL B CA 1
ATOM 3409 C C . VAL B 1 89 ? 3.566 -9.562 -0.765 1 95.19 89 VAL B C 1
ATOM 3411 O O . VAL B 1 89 ? 2.748 -10.164 -1.47 1 95.19 89 VAL B O 1
ATOM 3414 N N . ILE B 1 90 ? 3.484 -9.461 0.499 1 95.94 90 ILE B N 1
ATOM 3415 C CA . ILE B 1 90 ? 2.281 -9.961 1.151 1 95.94 90 ILE B CA 1
ATOM 3416 C C . ILE B 1 90 ? 1.228 -8.859 1.215 1 95.94 90 ILE B C 1
ATOM 3418 O O . ILE B 1 90 ? 1.531 -7.723 1.59 1 95.94 90 ILE B O 1
ATOM 3422 N N . VAL B 1 91 ? 0.091 -9.172 0.749 1 94.88 91 VAL B N 1
ATOM 3423 C CA . VAL B 1 91 ? -1.034 -8.25 0.771 1 94.88 91 VAL B CA 1
ATOM 3424 C C . VAL B 1 91 ? -2.139 -8.797 1.671 1 94.88 91 VAL B C 1
ATOM 3426 O O . VAL B 1 91 ? -2.613 -9.914 1.471 1 94.88 91 VAL B O 1
ATOM 3429 N N . SER B 1 92 ? -2.52 -7.98 2.607 1 93.19 92 SER B N 1
ATOM 3430 C CA . SER B 1 92 ? -3.557 -8.398 3.547 1 93.19 92 SER B CA 1
ATOM 3431 C C . SER B 1 92 ? -4.688 -7.375 3.609 1 93.19 92 SER B C 1
ATOM 3433 O O . SER B 1 92 ? -4.441 -6.164 3.613 1 93.19 92 SER B O 1
ATOM 3435 N N . LYS B 1 93 ? -5.906 -7.887 3.664 1 89.19 93 LYS B N 1
ATOM 3436 C CA . LYS B 1 93 ? -7.078 -7.02 3.768 1 89.19 93 LYS B CA 1
ATOM 3437 C C . LYS B 1 93 ? -7.387 -6.688 5.227 1 89.19 93 LYS B C 1
ATOM 3439 O O . LYS B 1 93 ? -8.367 -6.004 5.516 1 89.19 93 LYS B O 1
ATOM 3444 N N . SER B 1 94 ? -6.535 -7.102 6.074 1 86.81 94 SER B N 1
ATOM 3445 C CA . SER B 1 94 ? -6.707 -6.789 7.488 1 86.81 94 SER B CA 1
ATOM 3446 C C . SER B 1 94 ? -5.93 -5.535 7.875 1 86.81 94 SER B C 1
ATOM 3448 O O . SER B 1 94 ? -5.117 -5.035 7.094 1 86.81 94 SER B O 1
ATOM 3450 N N . THR B 1 95 ? -6.176 -5.047 9.109 1 87.5 95 THR B N 1
ATOM 3451 C CA . THR B 1 95 ? -5.371 -3.969 9.672 1 87.5 95 THR B CA 1
ATOM 3452 C C . THR B 1 95 ? -3.984 -4.477 10.062 1 87.5 95 THR B C 1
ATOM 3454 O O . THR B 1 95 ? -3.803 -5.672 10.305 1 87.5 95 THR B O 1
ATOM 3457 N N . PRO B 1 96 ? -3.027 -3.557 10.102 1 89.5 96 PRO B N 1
ATOM 3458 C CA . PRO B 1 96 ? -1.661 -3.965 10.43 1 89.5 96 PRO B CA 1
ATOM 3459 C C . PRO B 1 96 ? -1.573 -4.695 11.773 1 89.5 96 PRO B C 1
ATOM 3461 O O . PRO B 1 96 ? -0.854 -5.688 11.891 1 89.5 96 PRO B O 1
ATOM 3464 N N . ASP B 1 97 ? -2.258 -4.27 12.766 1 87.5 97 ASP B N 1
ATOM 3465 C CA . ASP B 1 97 ? -2.188 -4.871 14.094 1 87.5 97 ASP B CA 1
ATOM 3466 C C . ASP B 1 97 ? -2.656 -6.324 14.062 1 87.5 97 ASP B C 1
ATOM 3468 O O . ASP B 1 97 ? -2.154 -7.156 14.82 1 87.5 97 ASP B O 1
ATOM 3472 N N . MET B 1 98 ? -3.543 -6.648 13.164 1 86.31 98 MET B N 1
ATOM 3473 C CA . MET B 1 98 ? -4.059 -8.008 13.047 1 86.31 98 MET B CA 1
ATOM 3474 C C . MET B 1 98 ? -3.154 -8.859 12.164 1 86.31 98 MET B C 1
ATOM 3476 O O . MET B 1 98 ? -3.299 -10.078 12.117 1 86.31 98 MET B O 1
ATOM 3480 N N . GLY B 1 99 ? -2.268 -8.227 11.531 1 91 99 GLY B N 1
ATOM 3481 C CA . GLY B 1 99 ? -1.39 -8.922 10.602 1 91 99 GLY B CA 1
ATOM 3482 C C . GLY B 1 99 ? -0.107 -9.406 11.25 1 91 99 GLY B C 1
ATOM 3483 O O . GLY B 1 99 ? 0.713 -10.055 10.602 1 91 99 GLY B O 1
ATOM 3484 N N . ILE B 1 100 ? 0.054 -9.148 12.57 1 91.88 100 ILE B N 1
ATOM 3485 C CA . ILE B 1 100 ? 1.301 -9.453 13.258 1 91.88 100 ILE B CA 1
ATOM 3486 C C . ILE B 1 100 ? 1.541 -10.961 13.234 1 91.88 100 ILE B C 1
ATOM 3488 O O . ILE B 1 100 ? 2.678 -11.414 13.078 1 91.88 100 ILE B O 1
ATOM 3492 N N . GLN B 1 101 ? 0.484 -11.734 13.422 1 94.69 101 GLN B N 1
ATOM 3493 C CA . GLN B 1 101 ? 0.639 -13.18 13.398 1 94.69 101 GLN B CA 1
ATOM 3494 C C . GLN B 1 101 ? 1.243 -13.648 12.078 1 94.69 101 GLN B C 1
ATOM 3496 O O . GLN B 1 101 ? 2.115 -14.523 12.062 1 94.69 101 GLN B O 1
ATOM 3501 N N . VAL B 1 102 ? 0.758 -13.109 11 1 95.25 102 VAL B N 1
ATOM 3502 C CA . VAL B 1 102 ? 1.252 -13.453 9.672 1 95.25 102 VAL B CA 1
ATOM 3503 C C . VAL B 1 102 ? 2.721 -13.047 9.547 1 95.25 102 VAL B C 1
ATOM 3505 O O . VAL B 1 102 ? 3.541 -13.812 9.039 1 95.25 102 VAL B O 1
ATOM 3508 N N . LEU B 1 103 ? 3.043 -11.867 9.984 1 94.5 103 LEU B N 1
ATOM 3509 C CA . LEU B 1 103 ? 4.418 -11.391 9.922 1 94.5 103 LEU B CA 1
ATOM 3510 C C . LEU B 1 103 ? 5.336 -12.273 10.766 1 94.5 103 LEU B C 1
ATOM 3512 O O . LEU B 1 103 ? 6.445 -12.602 10.352 1 94.5 103 LEU B O 1
ATOM 3516 N N . ASN B 1 104 ? 4.855 -12.641 11.953 1 94.44 104 ASN B N 1
ATOM 3517 C CA . ASN B 1 104 ? 5.609 -13.57 12.789 1 94.44 104 ASN B CA 1
ATOM 3518 C C . ASN B 1 104 ? 5.824 -14.906 12.086 1 94.44 104 ASN B C 1
ATOM 3520 O O . ASN B 1 104 ? 6.902 -15.492 12.172 1 94.44 104 ASN B O 1
ATOM 3524 N N . ALA B 1 105 ? 4.797 -15.391 11.453 1 95.12 105 ALA B N 1
ATOM 3525 C CA . ALA B 1 105 ? 4.891 -16.656 10.727 1 95.12 105 ALA B CA 1
ATOM 3526 C C . ALA B 1 105 ? 5.938 -16.578 9.625 1 95.12 105 ALA B C 1
ATOM 3528 O O . ALA B 1 105 ? 6.727 -17.516 9.438 1 95.12 105 ALA B O 1
ATOM 3529 N N . ILE B 1 106 ? 5.914 -15.523 8.883 1 95.12 106 ILE B N 1
ATOM 3530 C CA . ILE B 1 106 ? 6.895 -15.32 7.824 1 95.12 106 ILE B CA 1
ATOM 3531 C C . ILE B 1 106 ? 8.305 -15.406 8.398 1 95.12 106 ILE B C 1
ATOM 3533 O O . ILE B 1 106 ? 9.18 -16.062 7.828 1 95.12 106 ILE B O 1
ATOM 3537 N N . ARG B 1 107 ? 8.508 -14.82 9.531 1 91.88 107 ARG B N 1
ATOM 3538 C CA . ARG B 1 107 ? 9.805 -14.812 10.195 1 91.88 107 ARG B CA 1
ATOM 3539 C C . ARG B 1 107 ? 10.18 -16.203 10.695 1 91.88 107 ARG B C 1
ATOM 3541 O O . ARG B 1 107 ? 11.305 -16.656 10.484 1 91.88 107 ARG B O 1
ATOM 3548 N N . THR B 1 108 ? 9.25 -16.828 11.359 1 93.06 108 THR B N 1
ATOM 3549 C CA . THR B 1 108 ? 9.508 -18.141 11.938 1 93.06 108 THR B CA 1
ATOM 3550 C C . THR B 1 108 ? 9.836 -19.156 10.844 1 93.06 108 THR B C 1
ATOM 3552 O O . THR B 1 108 ? 10.672 -20.047 11.039 1 93.06 108 THR B O 1
ATOM 3555 N N . HIS B 1 109 ? 9.18 -19.031 9.703 1 93.75 109 HIS B N 1
ATOM 3556 C CA . HIS B 1 109 ? 9.414 -19.938 8.578 1 93.75 109 HIS B CA 1
ATOM 3557 C C . HIS B 1 109 ? 10.625 -19.5 7.766 1 93.75 109 HIS B C 1
ATOM 3559 O O . HIS B 1 109 ? 10.945 -20.109 6.742 1 93.75 109 HIS B O 1
ATOM 3565 N N . GLU B 1 110 ? 11.188 -18.328 8.086 1 92.56 110 GLU B N 1
ATOM 3566 C CA . GLU B 1 110 ? 12.383 -17.781 7.453 1 92.56 110 GLU B CA 1
ATOM 3567 C C . GLU B 1 110 ? 12.141 -17.516 5.969 1 92.56 110 GLU B C 1
ATOM 3569 O O . GLU B 1 110 ? 12.961 -17.891 5.125 1 92.56 110 GLU B O 1
ATOM 3574 N N . LEU B 1 111 ? 10.992 -17.078 5.695 1 94.06 111 LEU B N 1
ATOM 3575 C CA . LEU B 1 111 ? 10.703 -16.672 4.324 1 94.06 111 LEU B CA 1
ATOM 3576 C C . LEU B 1 111 ? 11.281 -15.281 4.047 1 94.06 111 LEU B C 1
ATOM 3578 O O . LEU B 1 111 ? 11.102 -14.359 4.848 1 94.06 111 LEU B O 1
ATOM 3582 N N . GLY B 1 112 ? 11.969 -15.109 2.979 1 93.25 112 GLY B N 1
ATOM 3583 C CA . GLY B 1 112 ? 12.578 -13.844 2.613 1 93.25 112 GLY B CA 1
ATOM 3584 C C . GLY B 1 112 ? 11.578 -12.836 2.066 1 93.25 112 GLY B C 1
ATOM 3585 O O . GLY B 1 112 ? 11.836 -12.18 1.057 1 93.25 112 GLY B O 1
ATOM 3586 N N . ILE B 1 113 ? 10.43 -12.773 2.635 1 93.62 113 ILE B N 1
ATOM 3587 C CA . ILE B 1 113 ? 9.438 -11.766 2.268 1 93.62 113 ILE B CA 1
ATOM 3588 C C . ILE B 1 113 ? 9.703 -10.477 3.033 1 93.62 113 ILE B C 1
ATOM 3590 O O . ILE B 1 113 ? 9.648 -10.453 4.266 1 93.62 113 ILE B O 1
ATOM 3594 N N . THR B 1 114 ? 9.906 -9.359 2.275 1 88.62 114 THR B N 1
ATOM 3595 C CA . THR B 1 114 ? 10.375 -8.172 2.973 1 88.62 114 THR B CA 1
ATOM 3596 C C . THR B 1 114 ? 9.391 -7.016 2.787 1 88.62 114 THR B C 1
ATOM 3598 O O . THR B 1 114 ? 9.492 -5.996 3.471 1 88.62 114 THR B O 1
ATOM 3601 N N . ARG B 1 115 ? 8.453 -7.156 1.945 1 91.38 115 ARG B N 1
ATOM 3602 C CA . ARG B 1 115 ? 7.488 -6.086 1.687 1 91.38 115 ARG B CA 1
ATOM 3603 C C . ARG B 1 115 ? 6.066 -6.551 1.974 1 91.38 115 ARG B C 1
ATOM 3605 O O . ARG B 1 115 ? 5.711 -7.699 1.695 1 91.38 115 ARG B O 1
ATOM 3612 N N . SER B 1 116 ? 5.324 -5.641 2.543 1 94.25 116 SER B N 1
ATOM 3613 C CA . SER B 1 116 ? 3.959 -5.984 2.918 1 94.25 116 SER B CA 1
ATOM 3614 C C . SER B 1 116 ? 3.031 -4.781 2.795 1 94.25 116 SER B C 1
ATOM 3616 O O . SER B 1 116 ? 3.475 -3.637 2.893 1 94.25 116 SER B O 1
ATOM 3618 N N . ALA B 1 117 ? 1.843 -5.059 2.518 1 94.12 117 ALA B N 1
ATOM 3619 C CA . ALA B 1 117 ? 0.765 -4.074 2.455 1 94.12 117 ALA B CA 1
ATOM 3620 C C . ALA B 1 117 ? -0.451 -4.543 3.252 1 94.12 117 ALA B C 1
ATOM 3622 O O . ALA B 1 117 ? -0.978 -5.629 3.01 1 94.12 117 ALA B O 1
ATOM 3623 N N . PHE B 1 118 ? -0.857 -3.777 4.188 1 93.75 118 PHE B N 1
ATOM 3624 C CA . PHE B 1 118 ? -2.111 -3.943 4.91 1 93.75 118 PHE B CA 1
ATOM 3625 C C . PHE B 1 118 ? -3.119 -2.875 4.5 1 93.75 118 PHE B C 1
ATOM 3627 O O . PHE B 1 118 ? -2.914 -1.688 4.766 1 93.75 118 PHE B O 1
ATOM 3634 N N . ILE B 1 119 ? -4.215 -3.248 3.895 1 91.31 119 ILE B N 1
ATOM 3635 C CA . ILE B 1 119 ? -4.988 -2.238 3.184 1 91.31 119 ILE B CA 1
ATOM 3636 C C . ILE B 1 119 ? -6.395 -2.156 3.773 1 91.31 119 ILE B C 1
ATOM 3638 O O . ILE B 1 119 ? -7.246 -1.427 3.264 1 91.31 119 ILE B O 1
ATOM 3642 N N . SER B 1 120 ? -6.75 -2.764 4.879 1 85.69 120 SER B N 1
ATOM 3643 C CA . SER B 1 120 ? -7.957 -2.658 5.695 1 85.69 120 SER B CA 1
ATOM 3644 C C . SER B 1 120 ? -9.211 -2.617 4.828 1 85.69 120 SER B C 1
ATOM 3646 O O . SER B 1 120 ? -10.031 -1.712 4.965 1 85.69 120 SER B O 1
ATOM 3648 N N . GLY B 1 121 ? -9.406 -3.578 3.936 1 79 121 GLY B N 1
ATOM 3649 C CA . GLY B 1 121 ? -10.641 -3.754 3.178 1 79 121 GLY B CA 1
ATOM 3650 C C . GLY B 1 121 ? -10.648 -2.98 1.874 1 79 121 GLY B C 1
ATOM 3651 O O . GLY B 1 121 ? -11.594 -3.1 1.084 1 79 121 GLY B O 1
ATOM 3652 N N . ALA B 1 122 ? -9.602 -2.152 1.569 1 84.75 122 ALA B N 1
ATOM 3653 C CA . ALA B 1 122 ? -9.531 -1.424 0.305 1 84.75 122 ALA B CA 1
ATOM 3654 C C . ALA B 1 122 ? -9.43 -2.385 -0.877 1 84.75 122 ALA B C 1
ATOM 3656 O O . ALA B 1 122 ? -9.312 -3.598 -0.69 1 84.75 122 ALA B O 1
ATOM 3657 N N . SER B 1 123 ? -9.617 -1.827 -2.039 1 86.81 123 SER B N 1
ATOM 3658 C CA . SER B 1 123 ? -9.555 -2.637 -3.252 1 86.81 123 SER B CA 1
ATOM 3659 C C . SER B 1 123 ? -8.148 -3.164 -3.5 1 86.81 123 SER B C 1
ATOM 3661 O O . SER B 1 123 ? -7.215 -2.385 -3.703 1 86.81 123 SER B O 1
ATOM 3663 N N . VAL B 1 124 ? -8.055 -4.41 -3.586 1 90.56 124 VAL B N 1
ATOM 3664 C CA . VAL B 1 124 ? -6.766 -5.082 -3.748 1 90.56 124 VAL B CA 1
ATOM 3665 C C . VAL B 1 124 ? -6.188 -4.758 -5.125 1 90.56 124 VAL B C 1
ATOM 3667 O O . VAL B 1 124 ? -4.988 -4.488 -5.25 1 90.56 124 VAL B O 1
ATOM 3670 N N . ALA B 1 125 ? -7.008 -4.684 -6.133 1 91.62 125 ALA B N 1
ATOM 3671 C CA . ALA B 1 125 ? -6.57 -4.484 -7.512 1 91.62 125 ALA B CA 1
ATOM 3672 C C . ALA B 1 125 ? -5.793 -3.178 -7.652 1 91.62 125 ALA B C 1
ATOM 3674 O O . ALA B 1 125 ? -4.762 -3.131 -8.328 1 91.62 125 ALA B O 1
ATOM 3675 N N . ASP B 1 126 ? -6.258 -2.162 -6.996 1 88.31 126 ASP B N 1
ATOM 3676 C CA . ASP B 1 126 ? -5.625 -0.849 -7.098 1 88.31 126 ASP B CA 1
ATOM 3677 C C . ASP B 1 126 ? -4.203 -0.877 -6.543 1 88.31 126 ASP B C 1
ATOM 3679 O O . ASP B 1 126 ? -3.293 -0.28 -7.117 1 88.31 126 ASP B O 1
ATOM 3683 N N . TYR B 1 127 ? -4.02 -1.615 -5.539 1 88.75 127 TYR B N 1
ATOM 3684 C CA . TYR B 1 127 ? -2.711 -1.613 -4.895 1 88.75 127 TYR B CA 1
ATOM 3685 C C . TYR B 1 127 ? -1.776 -2.623 -5.551 1 88.75 127 TYR B C 1
ATOM 3687 O O . TYR B 1 127 ? -0.556 -2.449 -5.535 1 88.75 127 TYR B O 1
ATOM 3695 N N . ILE B 1 128 ? -2.314 -3.672 -6.094 1 92.19 128 ILE B N 1
ATOM 3696 C CA . ILE B 1 128 ? -1.486 -4.605 -6.848 1 92.19 128 ILE B CA 1
ATOM 3697 C C . ILE B 1 128 ? -0.806 -3.877 -8 1 92.19 128 ILE B C 1
ATOM 3699 O O . ILE B 1 128 ? 0.38 -4.09 -8.266 1 92.19 128 ILE B O 1
ATOM 3703 N N . LYS B 1 129 ? -1.512 -3.076 -8.641 1 90.38 129 LYS B N 1
ATOM 3704 C CA . LYS B 1 129 ? -0.975 -2.281 -9.742 1 90.38 129 LYS B CA 1
ATOM 3705 C C . LYS B 1 129 ? 0.198 -1.423 -9.281 1 90.38 129 LYS B C 1
ATOM 3707 O O . LYS B 1 129 ? 1.19 -1.279 -10 1 90.38 129 LYS B O 1
ATOM 3712 N N . ASP B 1 130 ? 0.111 -0.921 -8.078 1 86.69 130 ASP B N 1
ATOM 3713 C CA . ASP B 1 130 ? 1.085 0.022 -7.531 1 86.69 130 ASP B CA 1
ATOM 3714 C C . ASP B 1 130 ? 2.43 -0.659 -7.289 1 86.69 130 ASP B C 1
ATOM 3716 O O . ASP B 1 130 ? 3.473 -0.003 -7.293 1 86.69 130 ASP B O 1
ATOM 3720 N N . PHE B 1 131 ? 2.459 -1.999 -7.145 1 87.06 131 PHE B N 1
ATOM 3721 C CA . PHE B 1 131 ? 3.684 -2.729 -6.84 1 87.06 131 PHE B CA 1
ATOM 3722 C C . PHE B 1 131 ? 4.277 -3.344 -8.102 1 87.06 131 PHE B C 1
ATOM 3724 O O . PHE B 1 131 ? 5.27 -4.074 -8.039 1 87.06 131 PHE B O 1
ATOM 3731 N N . ASP B 1 132 ? 3.674 -3.123 -9.281 1 88.62 132 ASP B N 1
ATOM 3732 C CA . ASP B 1 132 ? 4.113 -3.676 -10.555 1 88.62 132 ASP B CA 1
ATOM 3733 C C . ASP B 1 132 ? 4.227 -5.199 -10.484 1 88.62 132 ASP B C 1
ATOM 3735 O O . ASP B 1 132 ? 5.262 -5.766 -10.836 1 88.62 132 ASP B O 1
ATOM 3739 N N . VAL B 1 133 ? 3.238 -5.766 -9.977 1 94.56 133 VAL B N 1
ATOM 3740 C CA . VAL B 1 133 ? 3.188 -7.199 -9.711 1 94.56 133 VAL B CA 1
ATOM 3741 C C . VAL B 1 133 ? 3.055 -7.965 -11.023 1 94.56 133 VAL B C 1
ATOM 3743 O O . VAL B 1 133 ? 2.32 -7.547 -11.922 1 94.56 133 VAL B O 1
ATOM 3746 N N . ASP B 1 134 ? 3.76 -9.086 -11.125 1 96.88 134 ASP B N 1
ATOM 3747 C CA . ASP B 1 134 ? 3.689 -9.945 -12.305 1 96.88 134 ASP B CA 1
ATOM 3748 C C . ASP B 1 134 ? 2.664 -11.062 -12.117 1 96.88 134 ASP B C 1
ATOM 3750 O O . ASP B 1 134 ? 2.061 -11.531 -13.078 1 96.88 134 ASP B O 1
ATOM 3754 N N . LEU B 1 135 ? 2.51 -11.492 -10.938 1 98.19 135 LEU B N 1
ATOM 3755 C CA . LEU B 1 135 ? 1.594 -12.57 -10.586 1 98.19 135 LEU B CA 1
ATOM 3756 C C . LEU B 1 135 ? 0.955 -12.312 -9.219 1 98.19 135 LEU B C 1
ATOM 3758 O O . LEU B 1 135 ? 1.654 -12.031 -8.25 1 98.19 135 LEU B O 1
ATOM 3762 N N . PHE B 1 136 ? -0.33 -12.375 -9.172 1 98.25 136 PHE B N 1
ATOM 3763 C CA . PHE B 1 136 ? -1.067 -12.234 -7.922 1 98.25 136 PHE B CA 1
ATOM 3764 C C . PHE B 1 136 ? -1.767 -13.531 -7.555 1 98.25 136 PHE B C 1
ATOM 3766 O O . PHE B 1 136 ? -2.514 -14.094 -8.359 1 98.25 136 PHE B O 1
ATOM 3773 N N . LEU B 1 137 ? -1.514 -14.031 -6.391 1 97.75 137 LEU B N 1
ATOM 3774 C CA . LEU B 1 137 ? -2.123 -15.25 -5.867 1 97.75 137 LEU B CA 1
ATOM 3775 C C . LEU B 1 137 ? -3.033 -14.938 -4.684 1 97.75 137 LEU B C 1
ATOM 3777 O O . LEU B 1 137 ? -2.625 -14.25 -3.744 1 97.75 137 LEU B O 1
ATOM 3781 N N . THR B 1 138 ? -4.242 -15.438 -4.699 1 96.94 138 THR B N 1
ATOM 3782 C CA . THR B 1 138 ? -5.191 -15.148 -3.627 1 96.94 138 THR B CA 1
ATOM 3783 C C . THR B 1 138 ? -6.199 -16.281 -3.479 1 96.94 138 THR B C 1
ATOM 3785 O O . THR B 1 138 ? -6.359 -17.109 -4.387 1 96.94 138 THR B O 1
ATOM 3788 N N . THR B 1 139 ? -6.789 -16.391 -2.305 1 93.94 139 THR B N 1
ATOM 3789 C CA . THR B 1 139 ? -7.902 -17.297 -2.09 1 93.94 139 THR B CA 1
ATOM 3790 C C . THR B 1 139 ? -9.234 -16.594 -2.291 1 93.94 139 THR B C 1
ATOM 3792 O O . THR B 1 139 ? -10.289 -17.234 -2.283 1 93.94 139 THR B O 1
ATOM 3795 N N . ASN B 1 140 ? -9.219 -15.336 -2.494 1 93.12 140 ASN B N 1
ATOM 3796 C CA . ASN B 1 140 ? -10.422 -14.539 -2.648 1 93.12 140 ASN B CA 1
ATOM 3797 C C . ASN B 1 140 ? -10.805 -14.375 -4.117 1 93.12 140 ASN B C 1
ATOM 3799 O O . ASN B 1 140 ? -10.125 -13.672 -4.867 1 93.12 140 ASN B O 1
ATOM 3803 N N . ARG B 1 141 ? -11.906 -14.906 -4.461 1 94.31 141 ARG B N 1
ATOM 3804 C CA . ARG B 1 141 ? -12.344 -14.922 -5.852 1 94.31 141 ARG B CA 1
ATOM 3805 C C . ARG B 1 141 ? -12.648 -13.516 -6.348 1 94.31 141 ARG B C 1
ATOM 3807 O O . ARG B 1 141 ? -12.344 -13.172 -7.488 1 94.31 141 ARG B O 1
ATOM 3814 N N . GLU B 1 142 ? -13.25 -12.758 -5.547 1 94.19 142 GLU B N 1
ATOM 3815 C CA . GLU B 1 142 ? -13.609 -11.398 -5.941 1 94.19 142 GLU B CA 1
ATOM 3816 C C . GLU B 1 142 ? -12.367 -10.562 -6.227 1 94.19 142 GLU B C 1
ATOM 3818 O O . GLU B 1 142 ? -12.328 -9.82 -7.211 1 94.19 142 GLU B O 1
ATOM 3823 N N . ASP B 1 143 ? -11.43 -10.695 -5.359 1 94.75 143 ASP B N 1
ATOM 3824 C CA . ASP B 1 143 ? -10.188 -9.961 -5.566 1 94.75 143 ASP B CA 1
ATOM 3825 C C . ASP B 1 143 ? -9.508 -10.383 -6.867 1 94.75 143 ASP B C 1
ATOM 3827 O O . ASP B 1 143 ? -9.055 -9.539 -7.641 1 94.75 143 ASP B O 1
ATOM 3831 N N . ALA B 1 144 ? -9.461 -11.656 -7.09 1 96.19 144 ALA B N 1
ATOM 3832 C CA . ALA B 1 144 ? -8.859 -12.172 -8.312 1 96.19 144 ALA B CA 1
ATOM 3833 C C . ALA B 1 144 ? -9.586 -11.648 -9.547 1 96.19 144 ALA B C 1
ATOM 3835 O O . ALA B 1 144 ? -8.953 -11.234 -10.523 1 96.19 144 ALA B O 1
ATOM 3836 N N . GLN B 1 145 ? -10.875 -11.641 -9.461 1 96.19 145 GLN B N 1
ATOM 3837 C CA . GLN B 1 145 ? -11.68 -11.188 -10.586 1 96.19 145 GLN B CA 1
ATOM 3838 C C . GLN B 1 145 ? -11.414 -9.719 -10.898 1 96.19 145 GLN B C 1
ATOM 3840 O O . GLN B 1 145 ? -11.32 -9.328 -12.062 1 96.19 145 GLN B O 1
ATOM 3845 N N . LYS B 1 146 ? -11.305 -8.945 -9.852 1 95.62 146 LYS B N 1
ATOM 3846 C CA . LYS B 1 146 ? -11.023 -7.527 -10.039 1 95.62 146 LYS B CA 1
ATOM 3847 C C . LYS B 1 146 ? -9.68 -7.312 -10.719 1 95.62 146 LYS B C 1
ATOM 3849 O O . LYS B 1 146 ? -9.547 -6.465 -11.602 1 95.62 146 LYS B O 1
ATOM 3854 N N . VAL B 1 147 ? -8.742 -8.031 -10.297 1 96.5 147 VAL B N 1
ATOM 3855 C CA . VAL B 1 147 ? -7.41 -7.922 -10.875 1 96.5 147 VAL B CA 1
ATOM 3856 C C . VAL B 1 147 ? -7.445 -8.352 -12.336 1 96.5 147 VAL B C 1
ATOM 3858 O O . VAL B 1 147 ? -6.855 -7.695 -13.195 1 96.5 147 VAL B O 1
ATOM 3861 N N . ALA B 1 148 ? -8.148 -9.438 -12.602 1 96.25 148 ALA B N 1
ATOM 3862 C CA . ALA B 1 148 ? -8.281 -9.945 -13.969 1 96.25 148 ALA B CA 1
ATOM 3863 C C . ALA B 1 148 ? -9.008 -8.938 -14.852 1 96.25 148 ALA B C 1
ATOM 3865 O O . ALA B 1 148 ? -8.586 -8.672 -15.977 1 96.25 148 ALA B O 1
ATOM 3866 N N . ASP B 1 149 ? -10.055 -8.375 -14.344 1 96.19 149 ASP B N 1
ATOM 3867 C CA . ASP B 1 149 ? -10.875 -7.441 -15.102 1 96.19 149 ASP B CA 1
ATOM 3868 C C . ASP B 1 149 ? -10.109 -6.156 -15.414 1 96.19 149 ASP B C 1
ATOM 3870 O O . ASP B 1 149 ? -10.344 -5.52 -16.438 1 96.19 149 ASP B O 1
ATOM 3874 N N . ALA B 1 150 ? -9.219 -5.824 -14.578 1 94 150 ALA B N 1
ATOM 3875 C CA . ALA B 1 150 ? -8.422 -4.617 -14.781 1 94 150 ALA B CA 1
ATOM 3876 C C . ALA B 1 150 ? -7.18 -4.906 -15.617 1 94 150 ALA B C 1
ATOM 3878 O O . ALA B 1 150 ? -6.414 -3.998 -15.938 1 94 150 ALA B O 1
ATOM 3879 N N . ASN B 1 151 ? -6.934 -6.094 -15.992 1 94.56 151 ASN B N 1
ATOM 3880 C CA . ASN B 1 151 ? -5.789 -6.527 -16.781 1 94.56 151 ASN B CA 1
ATOM 3881 C C . ASN B 1 151 ? -4.473 -6.043 -16.188 1 94.56 151 ASN B C 1
ATOM 3883 O O . ASN B 1 151 ? -3.637 -5.469 -16.875 1 94.56 151 ASN B O 1
ATOM 3887 N N . ILE B 1 152 ? -4.383 -6.203 -14.906 1 94.31 152 ILE B N 1
ATOM 3888 C CA . ILE B 1 152 ? -3.223 -5.68 -14.195 1 94.31 152 ILE B CA 1
ATOM 3889 C C . ILE B 1 152 ? -2.047 -6.641 -14.352 1 94.31 152 ILE B C 1
ATOM 3891 O O . ILE B 1 152 ? -0.953 -6.238 -14.75 1 94.31 152 ILE B O 1
ATOM 3895 N N . CYS B 1 153 ? -2.266 -7.855 -14.031 1 96 153 CYS B N 1
ATOM 3896 C CA . CYS B 1 153 ? -1.252 -8.906 -14.094 1 96 153 CYS B CA 1
ATOM 3897 C C . CYS B 1 153 ? -1.895 -10.281 -14.117 1 96 153 CYS B C 1
ATOM 3899 O O . CYS B 1 153 ? -3.119 -10.406 -14.062 1 96 153 CYS B O 1
ATOM 3901 N N . ALA B 1 154 ? -1.058 -11.297 -14.258 1 97 154 ALA B N 1
ATOM 3902 C CA . ALA B 1 154 ? -1.559 -12.656 -14.062 1 97 154 ALA B CA 1
ATOM 3903 C C . ALA B 1 154 ? -2.102 -12.852 -12.648 1 97 154 ALA B C 1
ATOM 3905 O O . ALA B 1 154 ? -1.531 -12.336 -11.688 1 97 154 ALA B O 1
ATOM 3906 N N . CYS B 1 155 ? -3.188 -13.523 -12.531 1 96.44 155 CYS B N 1
ATOM 3907 C CA . CYS B 1 155 ? -3.793 -13.734 -11.227 1 96.44 155 CYS B CA 1
ATOM 3908 C C . CYS B 1 155 ? -4.469 -15.102 -11.148 1 96.44 155 CYS B C 1
ATOM 3910 O O . CYS B 1 155 ? -4.965 -15.609 -12.156 1 96.44 155 CYS B O 1
ATOM 3912 N N . ALA B 1 156 ? -4.43 -15.664 -10 1 95.94 156 ALA B N 1
ATOM 3913 C CA . ALA B 1 156 ? -5.016 -17 -9.852 1 95.94 156 ALA B CA 1
ATOM 3914 C C . ALA B 1 156 ? -5.652 -17.156 -8.469 1 95.94 156 ALA B C 1
ATOM 3916 O O . ALA B 1 156 ? -5.25 -16.5 -7.512 1 95.94 156 ALA B O 1
ATOM 3917 N N . ILE B 1 157 ? -6.605 -17.969 -8.461 1 95.38 157 ILE B N 1
ATOM 3918 C CA . ILE B 1 157 ? -7.328 -18.312 -7.238 1 95.38 157 ILE B CA 1
ATOM 3919 C C . ILE B 1 157 ? -6.832 -19.656 -6.719 1 95.38 157 ILE B C 1
ATOM 3921 O O . ILE B 1 157 ? -6.887 -20.672 -7.43 1 95.38 157 ILE B O 1
ATOM 3925 N N . LEU B 1 158 ? -6.332 -19.562 -5.555 1 92.19 158 LEU B N 1
ATOM 3926 C CA . LEU B 1 158 ? -5.859 -20.781 -4.906 1 92.19 158 LEU B CA 1
ATOM 3927 C C . LEU B 1 158 ? -6.922 -21.344 -3.973 1 92.19 158 LEU B C 1
ATOM 3929 O O . LEU B 1 158 ? -7.652 -20.594 -3.328 1 92.19 158 LEU B O 1
ATOM 3933 N N . ASP B 1 159 ? -7.141 -22.578 -4.07 1 80.25 159 ASP B N 1
ATOM 3934 C CA . ASP B 1 159 ? -8.008 -23.266 -3.107 1 80.25 159 ASP B CA 1
ATOM 3935 C C . ASP B 1 159 ? -7.207 -24.219 -2.232 1 80.25 159 ASP B C 1
ATOM 3937 O O . ASP B 1 159 ? -6.059 -24.547 -2.541 1 80.25 159 ASP B O 1
ATOM 3941 N N . ALA B 1 160 ? -7.887 -24.516 -1.104 1 69.44 160 ALA B N 1
ATOM 3942 C CA . ALA B 1 160 ? -7.25 -25.484 -0.21 1 69.44 160 ALA B CA 1
ATOM 3943 C C . ALA B 1 160 ? -6.973 -26.797 -0.931 1 69.44 160 ALA B C 1
ATOM 3945 O O . ALA B 1 160 ? -7.77 -27.234 -1.764 1 69.44 160 ALA B O 1
ATOM 3946 N N . THR B 1 161 ? -5.746 -27.156 -0.863 1 68.25 161 THR B N 1
ATOM 3947 C CA . THR B 1 161 ? -5.41 -28.438 -1.472 1 68.25 161 THR B CA 1
ATOM 3948 C C . THR B 1 161 ? -5.27 -29.516 -0.407 1 68.25 161 THR B C 1
ATOM 3950 O O . THR B 1 161 ? -4.66 -29.297 0.64 1 68.25 161 THR B O 1
ATOM 3953 N N . PRO B 1 162 ? -5.84 -30.578 -0.713 1 66.5 162 PRO B N 1
ATOM 3954 C CA . PRO B 1 162 ? -5.734 -31.703 0.225 1 66.5 162 PRO B CA 1
ATOM 3955 C C . PRO B 1 162 ? -4.359 -32.375 0.205 1 66.5 162 PRO B C 1
ATOM 3957 O O . PRO B 1 162 ? -4.059 -33.188 1.061 1 66.5 162 PRO B O 1
ATOM 3960 N N . ILE B 1 163 ? -3.633 -31.969 -0.709 1 71.38 163 ILE B N 1
ATOM 3961 C CA . ILE B 1 163 ? -2.363 -32.656 -0.889 1 71.38 163 ILE B CA 1
ATOM 3962 C C . ILE B 1 163 ? -1.329 -32.125 0.089 1 71.38 163 ILE B C 1
ATOM 3964 O O . ILE B 1 163 ? -1.383 -30.938 0.464 1 71.38 163 ILE B O 1
ATOM 3968 N N . ASP B 1 164 ? -0.556 -33.031 0.511 1 73 164 ASP B N 1
ATOM 3969 C CA . ASP B 1 164 ? 0.592 -32.656 1.317 1 73 164 ASP B CA 1
ATOM 3970 C C . ASP B 1 164 ? 1.678 -32 0.45 1 73 164 ASP B C 1
ATOM 3972 O O . ASP B 1 164 ? 2.289 -32.688 -0.38 1 73 164 ASP B O 1
ATOM 3976 N N . THR B 1 165 ? 1.9 -30.828 0.579 1 71 165 THR B N 1
ATOM 3977 C CA . THR B 1 165 ? 2.842 -30.094 -0.253 1 71 165 THR B CA 1
ATOM 3978 C C . THR B 1 165 ? 4.219 -30.031 0.404 1 71 165 THR B C 1
ATOM 3980 O O . THR B 1 165 ? 5.148 -29.438 -0.139 1 71 165 THR B O 1
ATOM 3983 N N . SER B 1 166 ? 4.348 -30.609 1.486 1 69.75 166 SER B N 1
ATOM 3984 C CA . SER B 1 166 ? 5.609 -30.547 2.219 1 69.75 166 SER B CA 1
ATOM 3985 C C . SER B 1 166 ? 6.719 -31.266 1.46 1 69.75 166 SER B C 1
ATOM 3987 O O . SER B 1 166 ? 7.902 -31 1.679 1 69.75 166 SER B O 1
ATOM 3989 N N . GLU B 1 167 ? 6.359 -32.062 0.512 1 72.5 167 GLU B N 1
ATOM 3990 C CA . GLU B 1 167 ? 7.352 -32.875 -0.171 1 72.5 167 GLU B CA 1
ATOM 3991 C C . GLU B 1 167 ? 7.824 -32.219 -1.463 1 72.5 167 GLU B C 1
ATOM 3993 O O . GLU B 1 167 ? 8.75 -32.688 -2.109 1 72.5 167 GLU B O 1
ATOM 3998 N N . LEU B 1 168 ? 7.305 -31.125 -1.704 1 79.06 168 LEU B N 1
ATOM 3999 C CA . LEU B 1 168 ? 7.703 -30.484 -2.951 1 79.06 168 LEU B CA 1
ATOM 4000 C C . LEU B 1 168 ? 9.125 -29.938 -2.852 1 79.06 168 LEU B C 1
ATOM 4002 O O . LEU B 1 168 ? 9.555 -29.516 -1.777 1 79.06 168 LEU B O 1
ATOM 4006 N N . ASP B 1 169 ? 9.766 -30 -4.004 1 80.25 169 ASP B N 1
ATOM 4007 C CA . ASP B 1 169 ? 11.148 -29.547 -4.105 1 80.25 169 ASP B CA 1
ATOM 4008 C C . ASP B 1 169 ? 11.273 -28.062 -3.809 1 80.25 169 ASP B C 1
ATOM 4010 O O . ASP B 1 169 ? 10.57 -27.234 -4.402 1 80.25 169 ASP B O 1
ATOM 4014 N N . THR B 1 170 ? 12.156 -27.75 -2.93 1 77.69 170 THR B N 1
ATOM 4015 C CA . THR B 1 170 ? 12.344 -26.344 -2.619 1 77.69 170 THR B CA 1
ATOM 4016 C C . THR B 1 170 ? 13.555 -25.781 -3.361 1 77.69 170 THR B C 1
ATOM 4018 O O . THR B 1 170 ? 13.75 -24.562 -3.406 1 77.69 170 THR B O 1
ATOM 4021 N N . GLU B 1 171 ? 14.25 -26.625 -4.059 1 84.81 171 GLU B N 1
ATOM 4022 C CA . GLU B 1 171 ? 15.469 -26.172 -4.727 1 84.81 171 GLU B CA 1
ATOM 4023 C C . GLU B 1 171 ? 15.227 -25.922 -6.211 1 84.81 171 GLU B C 1
ATOM 4025 O O . GLU B 1 171 ? 16.016 -25.25 -6.867 1 84.81 171 GLU B O 1
ATOM 4030 N N . GLN B 1 172 ? 14.203 -26.484 -6.668 1 92.56 172 GLN B N 1
ATOM 4031 C CA . GLN B 1 172 ? 13.773 -26.281 -8.047 1 92.56 172 GLN B CA 1
ATOM 4032 C C . GLN B 1 172 ? 12.344 -25.766 -8.109 1 92.56 172 GLN B C 1
ATOM 4034 O O . GLN B 1 172 ? 11.469 -26.25 -7.383 1 92.56 172 GLN B O 1
ATOM 4039 N N . LEU B 1 173 ? 12.195 -24.766 -8.914 1 95.56 173 LEU B N 1
ATOM 4040 C CA . LEU B 1 173 ? 10.852 -24.25 -9.156 1 95.56 173 LEU B CA 1
ATOM 4041 C C . LEU B 1 173 ? 10.227 -24.906 -10.383 1 95.56 173 LEU B C 1
ATOM 4043 O O . LEU B 1 173 ? 10.789 -24.844 -11.477 1 95.56 173 LEU B O 1
ATOM 4047 N N . ARG B 1 174 ? 9.109 -25.547 -10.188 1 95.56 174 ARG B N 1
ATOM 4048 C CA . ARG B 1 174 ? 8.367 -26.141 -11.289 1 95.56 174 ARG B CA 1
ATOM 4049 C C . ARG B 1 174 ? 6.98 -25.516 -11.414 1 95.56 174 ARG B C 1
ATOM 4051 O O . ARG B 1 174 ? 6.195 -25.531 -10.461 1 95.56 174 ARG B O 1
ATOM 4058 N N . ILE B 1 175 ? 6.703 -25 -12.57 1 96.69 175 ILE B N 1
ATOM 4059 C CA . ILE B 1 175 ? 5.395 -24.406 -12.836 1 96.69 175 ILE B CA 1
ATOM 4060 C C . ILE B 1 175 ? 4.789 -25.031 -14.094 1 96.69 175 ILE B C 1
ATOM 4062 O O . ILE B 1 175 ? 5.48 -25.203 -15.102 1 96.69 175 ILE B O 1
ATOM 4066 N N . ALA B 1 176 ? 3.52 -25.406 -13.984 1 97.38 176 ALA B N 1
ATOM 4067 C CA . ALA B 1 176 ? 2.789 -25.922 -15.141 1 97.38 176 ALA B CA 1
ATOM 4068 C C . ALA B 1 176 ? 1.662 -24.969 -15.547 1 97.38 176 ALA B C 1
ATOM 4070 O O . ALA B 1 176 ? 0.942 -24.453 -14.688 1 97.38 176 ALA B O 1
ATOM 4071 N N . PHE B 1 177 ? 1.553 -24.781 -16.891 1 98.12 177 PHE B N 1
ATOM 4072 C CA . PHE B 1 177 ? 0.537 -23.891 -17.422 1 98.12 177 PHE B CA 1
ATOM 4073 C C . PHE B 1 177 ? -0.372 -24.625 -18.406 1 98.12 177 PHE B C 1
ATOM 4075 O O . PHE B 1 177 ? 0.096 -25.438 -19.203 1 98.12 177 PHE B O 1
ATOM 4082 N N . ASP B 1 178 ? -1.642 -24.297 -18.312 1 96.62 178 ASP B N 1
ATOM 4083 C CA . ASP B 1 178 ? -2.533 -24.578 -19.438 1 96.62 178 ASP B CA 1
ATOM 4084 C C . ASP B 1 178 ? -2.268 -23.625 -20.609 1 96.62 178 ASP B C 1
ATOM 4086 O O . ASP B 1 178 ? -1.546 -22.641 -20.453 1 96.62 178 ASP B O 1
ATOM 4090 N N . GLY B 1 179 ? -2.693 -24.031 -21.781 1 95.88 179 GLY B N 1
ATOM 4091 C CA . GLY B 1 179 ? -2.441 -23.25 -22.984 1 95.88 179 GLY B CA 1
ATOM 4092 C C . GLY B 1 179 ? -3.5 -22.203 -23.234 1 95.88 179 GLY B C 1
ATOM 4093 O O . GLY B 1 179 ? -3.316 -21.031 -22.891 1 95.88 179 GLY B O 1
ATOM 4094 N N . ASP B 1 180 ? -4.664 -22.625 -23.672 1 92.88 180 ASP B N 1
ATOM 4095 C CA . ASP B 1 180 ? -5.723 -21.734 -24.125 1 92.88 180 ASP B CA 1
ATOM 4096 C C . ASP B 1 180 ? -6.387 -21.016 -22.953 1 92.88 180 ASP B C 1
ATOM 4098 O O . ASP B 1 180 ? -6.734 -21.641 -21.953 1 92.88 180 ASP B O 1
ATOM 4102 N N . ALA B 1 181 ? -6.52 -19.672 -23.094 1 94.19 181 ALA B N 1
ATOM 4103 C CA . ALA B 1 181 ? -7.148 -18.781 -22.125 1 94.19 181 ALA B CA 1
ATOM 4104 C C . ALA B 1 181 ? -6.262 -18.609 -20.891 1 94.19 181 ALA B C 1
ATOM 4106 O O . ALA B 1 181 ? -6.688 -18.016 -19.891 1 94.19 181 ALA B O 1
ATOM 4107 N N . VAL B 1 182 ? -5.055 -19.141 -20.922 1 97.38 182 VAL B N 1
ATOM 4108 C CA . VAL B 1 182 ? -4.059 -18.938 -19.875 1 97.38 182 VAL B CA 1
ATOM 4109 C C . VAL B 1 182 ? -2.803 -18.297 -20.484 1 97.38 182 VAL B C 1
ATOM 4111 O O . VAL B 1 182 ? -2.639 -17.078 -20.453 1 97.38 182 VAL B O 1
ATOM 4114 N N . LEU B 1 183 ? -1.995 -19.156 -21.219 1 97.81 183 LEU B N 1
ATOM 4115 C CA . LEU B 1 183 ? -0.834 -18.578 -21.891 1 97.81 183 LEU B CA 1
ATOM 4116 C C . LEU B 1 183 ? -1.25 -17.859 -23.172 1 97.81 183 LEU B C 1
ATOM 4118 O O . LEU B 1 183 ? -0.793 -16.734 -23.422 1 97.81 183 LEU B O 1
ATOM 4122 N N . PHE B 1 184 ? -2.098 -18.531 -23.969 1 96.5 184 PHE B N 1
ATOM 4123 C CA . PHE B 1 184 ? -2.619 -17.984 -25.203 1 96.5 184 PHE B CA 1
ATOM 4124 C C . PHE B 1 184 ? -3.99 -17.359 -24.984 1 96.5 184 PHE B C 1
ATOM 4126 O O . PHE B 1 184 ? -4.676 -17.672 -24.016 1 96.5 184 PHE B O 1
ATOM 4133 N N . ASP B 1 185 ? -4.379 -16.484 -25.859 1 94.31 185 ASP B N 1
ATOM 4134 C CA . ASP B 1 185 ? -5.684 -15.859 -25.703 1 94.31 185 ASP B CA 1
ATOM 4135 C C . ASP B 1 185 ? -6.809 -16.875 -25.844 1 94.31 185 ASP B C 1
ATOM 4137 O O . ASP B 1 185 ? -6.551 -18.078 -26 1 94.31 185 ASP B O 1
ATOM 4141 N N . GLU B 1 186 ? -8.008 -16.391 -25.797 1 92.38 186 GLU B N 1
ATOM 4142 C CA . GLU B 1 186 ? -9.148 -17.297 -25.734 1 92.38 186 GLU B CA 1
ATOM 4143 C C . GLU B 1 186 ? -9.664 -17.641 -27.125 1 92.38 186 GLU B C 1
ATOM 4145 O O . GLU B 1 186 ? -10.617 -18.406 -27.281 1 92.38 186 GLU B O 1
ATOM 4150 N N . ALA B 1 187 ? -9.102 -17.141 -28.172 1 89.38 187 ALA B N 1
ATOM 4151 C CA . ALA B 1 187 ? -9.602 -17.297 -29.547 1 89.38 187 ALA B CA 1
ATOM 4152 C C . ALA B 1 187 ? -9.688 -18.781 -29.922 1 89.38 187 ALA B C 1
ATOM 4154 O O . ALA B 1 187 ? -10.695 -19.219 -30.5 1 89.38 187 ALA B O 1
ATOM 4155 N N . GLY B 1 188 ? -8.594 -19.469 -29.641 1 86 188 GLY B N 1
ATOM 4156 C CA . GLY B 1 188 ? -8.602 -20.891 -29.953 1 86 188 GLY B CA 1
ATOM 4157 C C . GLY B 1 188 ? -9.719 -21.656 -29.281 1 86 188 GLY B C 1
ATOM 4158 O O . GLY B 1 188 ? -10.367 -22.5 -29.891 1 86 188 GLY B 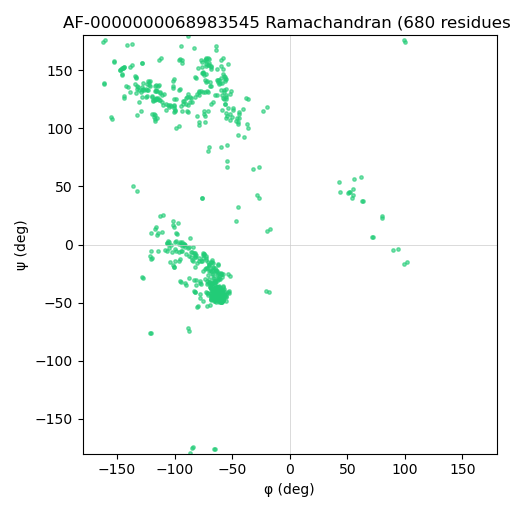O 1
ATOM 4159 N N . GLU B 1 189 ? -9.93 -21.328 -28.031 1 87.06 189 GLU B N 1
ATOM 4160 C CA . GLU B 1 189 ? -10.984 -21.969 -27.266 1 87.06 189 GLU B CA 1
ATOM 4161 C C . GLU B 1 189 ? -12.367 -21.625 -27.812 1 87.06 189 GLU B C 1
ATOM 4163 O O . GLU B 1 189 ? -13.258 -22.469 -27.859 1 87.06 189 GLU B O 1
ATOM 4168 N N . LEU B 1 190 ? -12.523 -20.453 -28.234 1 88.69 190 LEU B N 1
ATOM 4169 C CA . LEU B 1 190 ? -13.805 -20 -28.781 1 88.69 190 LEU B CA 1
ATOM 4170 C C . LEU B 1 190 ? -14.102 -20.703 -30.109 1 88.69 190 LEU B C 1
ATOM 4172 O O . LEU B 1 190 ? -15.234 -21.141 -30.328 1 88.69 190 LEU B O 1
ATOM 4176 N N . VAL B 1 191 ? -13.164 -20.797 -30.984 1 88.56 191 VAL B N 1
ATOM 4177 C CA . VAL B 1 191 ? -13.336 -21.5 -32.25 1 88.56 191 VAL B CA 1
ATOM 4178 C C . VAL B 1 191 ? -13.719 -22.953 -31.984 1 88.56 191 VAL B C 1
ATOM 4180 O O . VAL B 1 191 ? -14.641 -23.484 -32.594 1 88.56 191 VAL B O 1
ATOM 4183 N N . PHE B 1 192 ? -13.031 -23.547 -31.031 1 85.12 192 PHE B N 1
ATOM 4184 C CA . PHE B 1 192 ? -13.297 -24.938 -30.688 1 85.12 192 PHE B CA 1
ATOM 4185 C C . PHE B 1 192 ? -14.727 -25.109 -30.172 1 85.12 192 PHE B C 1
ATOM 4187 O O . PHE B 1 192 ? -15.453 -25.984 -30.641 1 85.12 192 PHE B O 1
ATOM 4194 N N . LYS B 1 193 ? -15.156 -24.266 -29.281 1 83.75 193 LYS B N 1
ATOM 4195 C CA . LYS B 1 193 ? -16.469 -24.375 -28.641 1 83.75 193 LYS B CA 1
ATOM 4196 C C . LYS B 1 193 ? -17.594 -24.031 -29.609 1 83.75 193 LYS B C 1
ATOM 4198 O O . LYS B 1 193 ? -18.672 -24.625 -29.562 1 83.75 193 LYS B O 1
ATOM 4203 N N . GLN B 1 194 ? -17.312 -23.109 -30.484 1 86.06 194 GLN B N 1
ATOM 4204 C CA . GLN B 1 194 ? -18.359 -22.609 -31.359 1 86.06 194 GLN B CA 1
ATOM 4205 C C . GLN B 1 194 ? -18.438 -23.422 -32.656 1 86.06 194 GLN B C 1
ATOM 4207 O O . GLN B 1 194 ? -19.531 -23.609 -33.219 1 86.06 194 GLN B O 1
ATOM 4212 N N . GLN B 1 195 ? -17.281 -23.875 -33.125 1 90.06 195 GLN B N 1
ATOM 4213 C CA . GLN B 1 195 ? -17.25 -24.438 -34.469 1 90.06 195 GLN B CA 1
ATOM 4214 C C . GLN B 1 195 ? -16.812 -25.891 -34.469 1 90.06 195 GLN B C 1
ATOM 4216 O O . GLN B 1 195 ? -16.859 -26.578 -35.5 1 90.06 195 GLN B O 1
ATOM 4221 N N . GLY B 1 196 ? -16.328 -26.344 -33.375 1 87.81 196 GLY B N 1
ATOM 4222 C CA . GLY B 1 196 ? -15.969 -27.75 -33.25 1 87.81 196 GLY B CA 1
ATOM 4223 C C . GLY B 1 196 ? -14.492 -28.016 -33.438 1 87.81 196 GLY B C 1
ATOM 4224 O O . GLY B 1 196 ? -13.742 -27.125 -33.844 1 87.81 196 GLY B O 1
ATOM 4225 N N . LEU B 1 197 ? -14.133 -29.219 -33.25 1 87 197 LEU B N 1
ATOM 4226 C CA . LEU B 1 197 ? -12.734 -29.656 -33.219 1 87 197 LEU B CA 1
ATOM 4227 C C . LEU B 1 197 ? -12.117 -29.547 -34.594 1 87 197 LEU B C 1
ATOM 4229 O O . LEU B 1 197 ? -10.969 -29.109 -34.75 1 87 197 LEU B O 1
ATOM 4233 N N . GLN B 1 198 ? -12.867 -29.938 -35.625 1 89.19 198 GLN B N 1
ATOM 4234 C CA . GLN B 1 198 ? -12.344 -29.906 -36.969 1 89.19 198 GLN B CA 1
ATOM 4235 C C . GLN B 1 198 ? -12.039 -28.484 -37.438 1 89.19 198 GLN B C 1
ATOM 4237 O O . GLN B 1 198 ? -10.992 -28.234 -38.031 1 89.19 198 GLN B O 1
ATOM 4242 N N . ALA B 1 199 ? -12.922 -27.641 -37.156 1 89.75 199 ALA B N 1
ATOM 4243 C CA . ALA B 1 199 ? -12.727 -26.234 -37.5 1 89.75 199 ALA B CA 1
ATOM 4244 C C . ALA B 1 199 ? -11.516 -25.656 -36.781 1 89.75 199 ALA B C 1
ATOM 4246 O O . ALA B 1 199 ? -10.742 -24.891 -37.375 1 89.75 199 ALA B O 1
ATOM 4247 N N . PHE B 1 200 ? -11.391 -26.047 -35.562 1 90.94 200 PHE B N 1
ATOM 4248 C CA . PHE B 1 200 ? -10.25 -25.609 -34.781 1 90.94 200 PHE B CA 1
ATOM 4249 C C . PHE B 1 200 ? -8.938 -26.078 -35.406 1 90.94 200 PHE B C 1
ATOM 4251 O O . PHE B 1 200 ? -8.008 -25.281 -35.562 1 90.94 200 PHE B O 1
ATOM 4258 N N . HIS B 1 201 ? -8.891 -27.297 -35.75 1 90.62 201 HIS B N 1
ATOM 4259 C CA . HIS B 1 201 ? -7.68 -27.859 -36.344 1 90.62 201 HIS B CA 1
ATOM 4260 C C . HIS B 1 201 ? -7.336 -27.172 -37.656 1 90.62 201 HIS B C 1
ATOM 4262 O O . HIS B 1 201 ? -6.168 -26.875 -37.938 1 90.62 201 HIS B O 1
ATOM 4268 N N . HIS B 1 202 ? -8.367 -26.984 -38.438 1 90.75 202 HIS B N 1
ATOM 4269 C CA . HIS B 1 202 ? -8.156 -26.328 -39.719 1 90.75 202 HIS B CA 1
ATOM 4270 C C . HIS B 1 202 ? -7.602 -24.922 -39.531 1 90.75 202 HIS B C 1
ATOM 4272 O O . HIS B 1 202 ? -6.641 -24.531 -40.188 1 90.75 202 HIS B O 1
ATOM 4278 N N . HIS B 1 203 ? -8.211 -24.266 -38.688 1 90.38 203 HIS B N 1
ATOM 4279 C CA . HIS B 1 203 ? -7.785 -22.906 -38.375 1 90.38 203 HIS B CA 1
ATOM 4280 C C . HIS B 1 203 ? -6.336 -22.859 -37.906 1 90.38 203 HIS B C 1
ATOM 4282 O O . HIS B 1 203 ? -5.539 -22.047 -38.375 1 90.38 203 HIS B O 1
ATOM 4288 N N . GLU B 1 204 ? -5.965 -23.734 -36.969 1 92.81 204 GLU B N 1
ATOM 4289 C CA . GLU B 1 204 ? -4.633 -23.766 -36.375 1 92.81 204 GLU B CA 1
ATOM 4290 C C . GLU B 1 204 ? -3.586 -24.203 -37.406 1 92.81 204 GLU B C 1
ATOM 4292 O O . GLU B 1 204 ? -2.441 -23.75 -37.344 1 92.81 204 GLU B O 1
ATOM 4297 N N . ASP B 1 205 ? -4 -25.016 -38.281 1 91.69 205 ASP B N 1
ATOM 4298 C CA . ASP B 1 205 ? -3.088 -25.453 -39.312 1 91.69 205 ASP B CA 1
ATOM 4299 C C . ASP B 1 205 ? -2.797 -24.312 -40.312 1 91.69 205 ASP B C 1
ATOM 4301 O O . ASP B 1 205 ? -1.644 -24.094 -40.688 1 91.69 205 ASP B O 1
ATOM 4305 N N . GLU B 1 206 ? -3.82 -23.625 -40.688 1 92.5 206 GLU B N 1
ATOM 4306 C CA . GLU B 1 206 ? -3.684 -22.531 -41.625 1 92.5 206 GLU B CA 1
ATOM 4307 C C . GLU B 1 206 ? -2.852 -21.391 -41.062 1 92.5 206 GLU B C 1
ATOM 4309 O O . GLU B 1 206 ? -2.113 -20.719 -41.781 1 92.5 206 GLU B O 1
ATOM 4314 N N . MET B 1 207 ? -3 -21.25 -39.781 1 92.69 207 MET B N 1
ATOM 4315 C CA . MET B 1 207 ? -2.346 -20.125 -39.125 1 92.69 207 MET B CA 1
ATOM 4316 C C . MET B 1 207 ? -1.069 -20.562 -38.438 1 92.69 207 MET B C 1
ATOM 4318 O O . MET B 1 207 ? -0.561 -19.859 -37.562 1 92.69 207 MET B O 1
ATOM 4322 N N . ALA B 1 208 ? -0.567 -21.672 -38.719 1 91.94 208 ALA B N 1
ATOM 4323 C CA . ALA B 1 208 ? 0.521 -22.328 -38 1 91.94 208 ALA B CA 1
ATOM 4324 C C . ALA B 1 208 ? 1.728 -21.391 -37.875 1 91.94 208 ALA B C 1
ATOM 4326 O O . ALA B 1 208 ? 2.479 -21.469 -36.875 1 91.94 208 ALA B O 1
ATOM 4327 N N . ASP B 1 209 ? 1.892 -20.453 -38.75 1 93.81 209 ASP B N 1
ATOM 4328 C CA . ASP B 1 209 ? 3.082 -19.609 -38.75 1 93.81 209 ASP B CA 1
ATOM 4329 C C . ASP B 1 209 ? 2.771 -18.203 -38.219 1 93.81 209 ASP B C 1
ATOM 4331 O O . ASP B 1 209 ? 3.648 -17.344 -38.156 1 93.81 209 ASP B O 1
ATOM 4335 N N . LEU B 1 210 ? 1.565 -18.016 -37.812 1 94.31 210 LEU B N 1
ATOM 4336 C CA . LEU B 1 210 ? 1.169 -16.75 -37.188 1 94.31 210 LEU B CA 1
ATOM 4337 C C . LEU B 1 210 ? 1.039 -16.906 -35.656 1 94.31 210 LEU B C 1
ATOM 4339 O O . LEU B 1 210 ? 0.211 -17.672 -35.188 1 94.31 210 LEU B O 1
ATOM 4343 N N . PRO B 1 211 ? 1.793 -16.172 -34.969 1 95.88 211 PRO B N 1
ATOM 4344 C CA . PRO B 1 211 ? 1.746 -16.297 -33.531 1 95.88 211 PRO B CA 1
ATOM 4345 C C . PRO B 1 211 ? 0.37 -15.969 -32.938 1 95.88 211 PRO B C 1
ATOM 4347 O O . PRO B 1 211 ? -0.321 -15.086 -33.438 1 95.88 211 PRO B O 1
ATOM 4350 N N . MET B 1 212 ? 0.013 -16.719 -31.953 1 96.38 212 MET B N 1
ATOM 4351 C CA . MET B 1 212 ? -1.22 -16.422 -31.219 1 96.38 212 MET B CA 1
ATOM 4352 C C . MET B 1 212 ? -1.076 -15.164 -30.391 1 96.38 212 MET B C 1
ATOM 4354 O O . MET B 1 212 ? 0.04 -14.75 -30.062 1 96.38 212 MET B O 1
ATOM 4358 N N . GLU B 1 213 ? -2.205 -14.641 -30.078 1 96.19 213 GLU B N 1
ATOM 4359 C CA . GLU B 1 213 ? -2.203 -13.484 -29.188 1 96.19 213 GLU B CA 1
ATOM 4360 C C . GLU B 1 213 ? -1.944 -13.898 -27.75 1 96.19 213 GLU B C 1
ATOM 4362 O O . GLU B 1 213 ? -2.23 -15.039 -27.359 1 96.19 213 GLU B O 1
ATOM 4367 N N . LYS B 1 214 ? -1.46 -12.977 -26.953 1 97.56 214 LYS B N 1
ATOM 4368 C CA . LYS B 1 214 ? -1.095 -13.227 -25.562 1 97.56 214 LYS B CA 1
ATOM 4369 C C . LYS B 1 214 ? -2.334 -13.445 -24.703 1 97.56 214 LYS B C 1
ATOM 4371 O O . LYS B 1 214 ? -3.318 -12.719 -24.828 1 97.56 214 LYS B O 1
ATOM 4376 N N . GLY B 1 215 ? -2.277 -14.469 -23.953 1 97.38 215 GLY B N 1
ATOM 4377 C CA . GLY B 1 215 ? -3.23 -14.602 -22.859 1 97.38 215 GLY B CA 1
ATOM 4378 C C . GLY B 1 215 ? -2.811 -13.867 -21.594 1 97.38 215 GLY B C 1
ATOM 4379 O O . GLY B 1 215 ? -1.812 -13.148 -21.594 1 97.38 215 GLY B O 1
ATOM 4380 N N . PRO B 1 216 ? -3.613 -14.086 -20.578 1 97.25 216 PRO B N 1
ATOM 4381 C CA . PRO B 1 216 ? -3.373 -13.328 -19.344 1 97.25 216 PRO B CA 1
ATOM 4382 C C . PRO B 1 216 ? -2.035 -13.664 -18.688 1 97.25 216 PRO B C 1
ATOM 4384 O O . PRO B 1 216 ? -1.502 -12.867 -17.922 1 97.25 216 PRO B O 1
ATOM 4387 N N . TYR B 1 217 ? -1.399 -14.836 -18.984 1 98.31 217 TYR B N 1
ATOM 4388 C CA . TYR B 1 217 ? -0.187 -15.258 -18.297 1 98.31 217 TYR B CA 1
ATOM 4389 C C . TYR B 1 217 ? 1.032 -15.117 -19.188 1 98.31 217 TYR B C 1
ATOM 4391 O O . TYR B 1 217 ? 2.152 -15.445 -18.797 1 98.31 217 TYR B O 1
ATOM 4399 N N . ALA B 1 218 ? 0.873 -14.633 -20.406 1 98 218 ALA B N 1
ATOM 4400 C CA . ALA B 1 218 ? 1.967 -14.578 -21.375 1 98 218 ALA B CA 1
ATOM 4401 C C . ALA B 1 218 ? 3.115 -13.719 -20.844 1 98 218 ALA B C 1
ATOM 4403 O O . ALA B 1 218 ? 4.273 -14.141 -20.859 1 98 218 ALA B O 1
ATOM 4404 N N . ASP B 1 219 ? 2.781 -12.539 -20.359 1 96.69 219 ASP B N 1
ATOM 4405 C CA . ASP B 1 219 ? 3.826 -11.633 -19.891 1 96.69 219 ASP B CA 1
ATOM 4406 C C . ASP B 1 219 ? 4.539 -12.219 -18.672 1 96.69 219 ASP B C 1
ATOM 4408 O O . ASP B 1 219 ? 5.75 -12.039 -18.5 1 96.69 219 ASP B O 1
ATOM 4412 N N . PHE B 1 220 ? 3.812 -12.828 -17.844 1 97.56 220 PHE B N 1
ATOM 4413 C CA . PHE B 1 220 ? 4.422 -13.5 -16.688 1 97.56 220 PHE B CA 1
ATOM 4414 C C . PHE B 1 220 ? 5.391 -14.586 -17.156 1 97.56 220 PHE B C 1
ATOM 4416 O O . PHE B 1 220 ? 6.512 -14.672 -16.656 1 97.56 220 PHE B O 1
ATOM 4423 N N . LEU B 1 221 ? 4.965 -15.406 -18.078 1 97.88 221 LEU B N 1
ATOM 4424 C CA . LEU B 1 221 ? 5.805 -16.469 -18.609 1 97.88 221 LEU B CA 1
ATOM 4425 C C . LEU B 1 221 ? 7.07 -15.906 -19.25 1 97.88 221 LEU B C 1
ATOM 4427 O O . LEU B 1 221 ? 8.164 -16.453 -19.062 1 97.88 221 LEU B O 1
ATOM 4431 N N . ILE B 1 222 ? 6.934 -14.875 -20.016 1 96.94 222 ILE B N 1
ATOM 4432 C CA . ILE B 1 222 ? 8.07 -14.25 -20.688 1 96.94 222 ILE B CA 1
ATOM 4433 C C . ILE B 1 222 ? 9.086 -13.773 -19.656 1 96.94 222 ILE B C 1
ATOM 4435 O O . ILE B 1 222 ? 10.281 -14.031 -19.781 1 96.94 222 ILE B O 1
ATOM 4439 N N . LYS B 1 223 ? 8.586 -13.117 -18.641 1 96.06 223 LYS B N 1
ATOM 4440 C CA . LYS B 1 223 ? 9.484 -12.633 -17.594 1 96.06 223 LYS B CA 1
ATOM 4441 C C . LYS B 1 223 ? 10.125 -13.789 -16.844 1 96.06 223 LYS B C 1
ATOM 4443 O O . LYS B 1 223 ? 11.312 -13.742 -16.5 1 96.06 223 LYS B O 1
ATOM 4448 N N . LEU B 1 224 ? 9.352 -14.797 -16.578 1 96.31 224 LEU B N 1
ATOM 4449 C CA . LEU B 1 224 ? 9.867 -16 -15.938 1 96.31 224 LEU B CA 1
ATOM 4450 C C . LEU B 1 224 ? 10.969 -16.641 -16.781 1 96.31 224 LEU B C 1
ATOM 4452 O O . LEU B 1 224 ? 11.984 -17.094 -16.234 1 96.31 224 LEU B O 1
ATOM 4456 N N . SER B 1 225 ? 10.734 -16.688 -18 1 94.44 225 SER B N 1
ATOM 4457 C CA . SER B 1 225 ? 11.711 -17.25 -18.922 1 94.44 225 SER B CA 1
ATOM 4458 C C . SER B 1 225 ? 13 -16.438 -18.938 1 94.44 225 SER B C 1
ATOM 4460 O O . SER B 1 225 ? 14.094 -16.984 -19.016 1 94.44 225 SER B O 1
ATOM 4462 N N . LYS B 1 226 ? 12.867 -15.141 -18.922 1 94 226 LYS B N 1
ATOM 4463 C CA . LYS B 1 226 ? 14.047 -14.281 -18.828 1 94 226 LYS B CA 1
ATOM 4464 C C . LYS B 1 226 ? 14.844 -14.57 -17.562 1 94 226 LYS B C 1
ATOM 4466 O O . LYS B 1 226 ? 16.078 -14.609 -17.594 1 94 226 LYS B O 1
ATOM 4471 N N . LEU B 1 227 ? 14.148 -14.758 -16.516 1 93.75 227 LEU B N 1
ATOM 4472 C CA . LEU B 1 227 ? 14.805 -15.117 -15.266 1 93.75 227 LEU B CA 1
ATOM 4473 C C . LEU B 1 227 ? 15.492 -16.469 -15.383 1 93.75 227 LEU B C 1
ATOM 4475 O O . LEU B 1 227 ? 16.625 -16.641 -14.93 1 93.75 227 LEU B O 1
ATOM 4479 N N . GLN B 1 228 ? 14.789 -17.406 -15.977 1 92.44 228 GLN B N 1
ATOM 4480 C CA . GLN B 1 228 ? 15.336 -18.734 -16.219 1 92.44 228 GLN B CA 1
ATOM 4481 C C . GLN B 1 228 ? 16.672 -18.641 -16.953 1 92.44 228 GLN B C 1
ATOM 4483 O O . GLN B 1 228 ? 17.625 -19.359 -16.609 1 92.44 228 GLN B O 1
ATOM 4488 N N . ASN B 1 229 ? 16.781 -17.766 -17.875 1 90.69 229 ASN B N 1
ATOM 4489 C CA . ASN B 1 229 ? 17.969 -17.625 -18.719 1 90.69 229 ASN B CA 1
ATOM 4490 C C . ASN B 1 229 ? 19.125 -17.016 -17.938 1 90.69 229 ASN B C 1
ATOM 4492 O O . ASN B 1 229 ? 20.281 -17.141 -18.328 1 90.69 229 ASN B O 1
ATOM 4496 N N . LYS B 1 230 ? 18.812 -16.344 -16.828 1 89.06 230 LYS B N 1
ATOM 4497 C CA . LYS B 1 230 ? 19.844 -15.727 -16 1 89.06 230 LYS B CA 1
ATOM 4498 C C . LYS B 1 230 ? 20.438 -16.719 -15.008 1 89.06 230 LYS B C 1
ATOM 4500 O O . LYS B 1 230 ? 21.484 -16.469 -14.414 1 89.06 230 LYS B O 1
ATOM 4505 N N . LEU B 1 231 ? 19.766 -17.828 -14.883 1 91.69 231 LEU B N 1
ATOM 4506 C CA . LEU B 1 231 ? 20.188 -18.812 -13.891 1 91.69 231 LEU B CA 1
ATOM 4507 C C . LEU B 1 231 ? 21.109 -19.859 -14.508 1 91.69 231 LEU B C 1
ATOM 4509 O O . LEU B 1 231 ? 21.125 -20.031 -15.734 1 91.69 231 LEU B O 1
ATOM 4513 N N . PRO B 1 232 ? 21.891 -20.453 -13.633 1 86.94 232 PRO B N 1
ATOM 4514 C CA . PRO B 1 232 ? 22.75 -21.5 -14.18 1 86.94 232 PRO B CA 1
ATOM 4515 C C . PRO B 1 232 ? 21.969 -22.594 -14.898 1 86.94 232 PRO B C 1
ATOM 4517 O O . PRO B 1 232 ? 20.906 -23 -14.43 1 86.94 232 PRO B O 1
ATOM 4520 N N . ASN B 1 233 ? 22.312 -22.719 -16.125 1 80.69 233 ASN B N 1
ATOM 4521 C CA . ASN B 1 233 ? 21.688 -23.766 -16.938 1 80.69 233 ASN B CA 1
ATOM 4522 C C . ASN B 1 233 ? 22.719 -24.766 -17.438 1 80.69 233 ASN B C 1
ATOM 4524 O O . ASN B 1 233 ? 23.688 -24.391 -18.109 1 80.69 233 ASN B O 1
ATOM 4528 N N . GLU B 1 234 ? 22.594 -25.969 -16.922 1 71.81 234 GLU B N 1
ATOM 4529 C CA . GLU B 1 234 ? 23.484 -27.016 -17.391 1 71.81 234 GLU B CA 1
ATOM 4530 C C . GLU B 1 234 ? 22.797 -27.922 -18.406 1 71.81 234 GLU B C 1
ATOM 4532 O O . GLU B 1 234 ? 21.828 -28.609 -18.078 1 71.81 234 GLU B O 1
ATOM 4537 N N . THR B 1 235 ? 23.234 -27.984 -19.562 1 68.62 235 THR B N 1
ATOM 4538 C CA . THR B 1 235 ? 22.641 -28.734 -20.656 1 68.62 235 THR B CA 1
ATOM 4539 C C . THR B 1 235 ? 22.641 -30.234 -20.344 1 68.62 235 THR B C 1
ATOM 4541 O O . THR B 1 235 ? 21.656 -30.922 -20.609 1 68.62 235 THR B O 1
ATOM 4544 N N . GLU B 1 236 ? 23.641 -30.656 -19.734 1 64.38 236 GLU B N 1
ATOM 4545 C CA . GLU B 1 236 ? 23.75 -32.094 -19.453 1 64.38 236 GLU B CA 1
ATOM 4546 C C . GLU B 1 236 ? 22.844 -32.5 -18.312 1 64.38 236 GLU B C 1
ATOM 4548 O O . GLU B 1 236 ? 22.484 -33.688 -18.172 1 64.38 236 GLU B O 1
ATOM 4553 N N . ASP B 1 237 ? 22.391 -31.5 -17.625 1 71.31 237 ASP B N 1
ATOM 4554 C CA . ASP B 1 237 ? 21.562 -31.781 -16.453 1 71.31 237 ASP B CA 1
ATOM 4555 C C . ASP B 1 237 ? 20.359 -30.859 -16.391 1 71.31 237 ASP B C 1
ATOM 4557 O O . ASP B 1 237 ? 20.016 -30.328 -15.336 1 71.31 237 ASP B O 1
ATOM 4561 N N . ALA B 1 238 ? 19.719 -30.844 -17.516 1 75.06 238 ALA B N 1
ATOM 4562 C CA . ALA B 1 238 ? 18.609 -29.906 -17.688 1 75.06 238 ALA B CA 1
ATOM 4563 C C . ALA B 1 238 ? 17.516 -30.141 -16.656 1 75.06 238 ALA B C 1
ATOM 4565 O O . ALA B 1 238 ? 16.797 -29.219 -16.266 1 75.06 238 ALA B O 1
ATOM 4566 N N . VAL B 1 239 ? 17.453 -31.375 -16.172 1 79.94 239 VAL B N 1
ATOM 4567 C CA . VAL B 1 239 ? 16.375 -31.734 -15.258 1 79.94 239 VAL B CA 1
ATOM 4568 C C . VAL B 1 239 ? 16.609 -31.078 -13.891 1 79.94 239 VAL B C 1
ATOM 4570 O O . VAL B 1 239 ? 15.672 -30.953 -13.102 1 79.94 239 VAL B O 1
ATOM 4573 N N . HIS B 1 240 ? 17.797 -30.531 -13.711 1 82.06 240 HIS B N 1
ATOM 4574 C CA . HIS B 1 240 ? 18.094 -29.938 -12.406 1 82.06 240 HIS B CA 1
ATOM 4575 C C . HIS B 1 240 ? 18.203 -28.422 -12.508 1 82.06 240 HIS B C 1
ATOM 4577 O O . HIS B 1 240 ? 18.688 -27.766 -11.586 1 82.06 240 HIS B O 1
ATOM 4583 N N . ASN B 1 241 ? 17.781 -27.984 -13.672 1 90.5 241 ASN B N 1
ATOM 4584 C CA . ASN B 1 241 ? 17.75 -26.531 -13.781 1 90.5 241 ASN B CA 1
ATOM 4585 C C . ASN B 1 241 ? 16.859 -25.906 -12.703 1 90.5 241 ASN B C 1
ATOM 4587 O O . ASN B 1 241 ? 15.844 -26.484 -12.312 1 90.5 241 ASN B O 1
ATOM 4591 N N . PRO B 1 242 ? 17.203 -24.75 -12.234 1 93.38 242 PRO B N 1
ATOM 4592 C CA . PRO B 1 242 ? 16.516 -24.141 -11.094 1 93.38 242 PRO B CA 1
ATOM 4593 C C . PRO B 1 242 ? 15.039 -23.844 -11.391 1 93.38 242 PRO B C 1
ATOM 4595 O O . PRO B 1 242 ? 14.219 -23.797 -10.469 1 93.38 242 PRO B O 1
ATOM 4598 N N . ILE B 1 243 ? 14.734 -23.656 -12.648 1 95 243 ILE B N 1
ATOM 4599 C CA . ILE B 1 243 ? 13.352 -23.406 -13.047 1 95 243 ILE B CA 1
ATOM 4600 C C . ILE B 1 243 ? 12.961 -24.375 -14.164 1 95 243 ILE B C 1
ATOM 4602 O O . ILE B 1 243 ? 13.68 -24.531 -15.156 1 95 243 ILE B O 1
ATOM 4606 N N . ARG B 1 244 ? 11.906 -25.062 -13.977 1 94.69 244 ARG B N 1
ATOM 4607 C CA . ARG B 1 244 ? 11.312 -25.906 -15.008 1 94.69 244 ARG B CA 1
ATOM 4608 C C . ARG B 1 244 ? 9.891 -25.469 -15.328 1 94.69 244 ARG B C 1
ATOM 4610 O O . ARG B 1 244 ? 9.07 -25.312 -14.422 1 94.69 244 ARG B O 1
ATOM 4617 N N . ILE B 1 245 ? 9.641 -25.266 -16.547 1 95.44 245 ILE B N 1
ATOM 4618 C CA . ILE B 1 245 ? 8.352 -24.781 -17.016 1 95.44 245 ILE B CA 1
ATOM 4619 C C . ILE B 1 245 ? 7.695 -25.828 -17.906 1 95.44 245 ILE B C 1
ATOM 4621 O O . ILE B 1 245 ? 8.336 -26.359 -18.812 1 95.44 245 ILE B O 1
ATOM 4625 N N . ALA B 1 246 ? 6.422 -26.109 -17.656 1 96.25 246 ALA B N 1
ATOM 4626 C CA . ALA B 1 246 ? 5.691 -27.078 -18.453 1 96.25 246 ALA B CA 1
ATOM 4627 C C . ALA B 1 246 ? 4.453 -26.453 -19.094 1 96.25 246 ALA B C 1
ATOM 4629 O O . ALA B 1 246 ? 3.762 -25.656 -18.453 1 96.25 246 ALA B O 1
ATOM 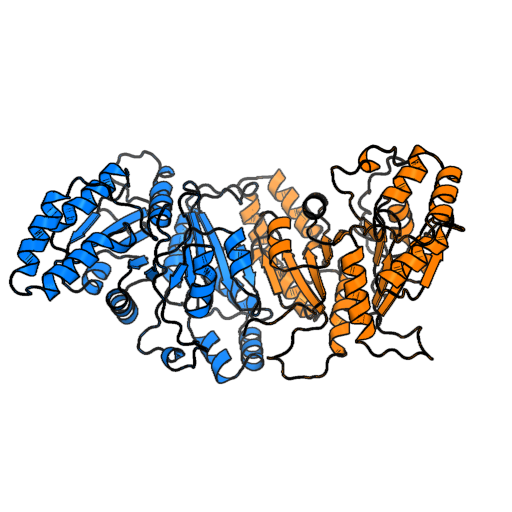4630 N N . LEU B 1 247 ? 4.234 -26.781 -20.344 1 96.75 247 LEU B N 1
ATOM 4631 C CA . LEU B 1 247 ? 2.969 -26.531 -21.031 1 96.75 247 LEU B CA 1
ATOM 4632 C C . LEU B 1 247 ? 2.117 -27.797 -21.062 1 96.75 247 LEU B C 1
ATOM 4634 O O . LEU B 1 247 ? 2.541 -28.828 -21.609 1 96.75 247 LEU B O 1
ATOM 4638 N N . VAL B 1 248 ? 0.97 -27.781 -20.406 1 96.19 248 VAL B N 1
ATOM 4639 C CA . VAL B 1 248 ? 0.033 -28.906 -20.406 1 96.19 248 VAL B CA 1
ATOM 4640 C C . VAL B 1 248 ? -1.285 -28.484 -21.047 1 96.19 248 VAL B C 1
ATOM 4642 O O . VAL B 1 248 ? -2.1 -27.812 -20.406 1 96.19 248 VAL B O 1
ATOM 4645 N N . THR B 1 249 ? -1.548 -28.938 -22.25 1 94.44 249 THR B N 1
ATOM 4646 C CA . THR B 1 249 ? -2.66 -28.375 -23.016 1 94.44 249 THR B CA 1
ATOM 4647 C C . THR B 1 249 ? -3.451 -29.484 -23.703 1 94.44 249 THR B C 1
ATOM 4649 O O . THR B 1 249 ? -2.916 -30.562 -23.969 1 94.44 249 THR B O 1
ATOM 4652 N N . ALA B 1 250 ? -4.691 -29.188 -23.953 1 89 250 ALA B N 1
ATOM 4653 C CA . ALA B 1 250 ? -5.562 -30.094 -24.688 1 89 250 ALA B CA 1
ATOM 4654 C C . ALA B 1 250 ? -5.273 -30.047 -26.188 1 89 250 ALA B C 1
ATOM 4656 O O . ALA B 1 250 ? -5.715 -30.906 -26.938 1 89 250 ALA B O 1
ATOM 4657 N N . ARG B 1 251 ? -4.543 -29.062 -26.609 1 88.44 251 ARG B N 1
ATOM 4658 C CA . ARG B 1 251 ? -4.164 -29 -28.016 1 88.44 251 ARG B CA 1
ATOM 4659 C C . ARG B 1 251 ? -3.445 -30.266 -28.453 1 88.44 251 ARG B C 1
ATOM 4661 O O . ARG B 1 251 ? -2.742 -30.891 -27.656 1 88.44 251 ARG B O 1
ATOM 4668 N N . ASN B 1 252 ? -3.688 -30.641 -29.641 1 86.5 252 ASN B N 1
ATOM 4669 C CA . ASN B 1 252 ? -2.947 -31.719 -30.297 1 86.5 252 ASN B CA 1
ATOM 4670 C C . ASN B 1 252 ? -2.689 -31.391 -31.766 1 86.5 252 ASN B C 1
ATOM 4672 O O . ASN B 1 252 ? -3.125 -30.344 -32.25 1 86.5 252 ASN B O 1
ATOM 4676 N N . ALA B 1 253 ? -1.868 -32.25 -32.344 1 85.38 253 ALA B N 1
ATOM 4677 C CA . ALA B 1 253 ? -1.587 -32.031 -33.75 1 85.38 253 ALA B CA 1
ATOM 4678 C C . ALA B 1 253 ? -2.879 -31.875 -34.531 1 85.38 253 ALA B C 1
ATOM 4680 O O . ALA B 1 253 ? -3.846 -32.594 -34.312 1 85.38 253 ALA B O 1
ATOM 4681 N N . PRO B 1 254 ? -2.848 -30.703 -35.438 1 88.62 254 PRO B N 1
ATOM 4682 C CA . PRO B 1 254 ? -1.752 -29.859 -35.906 1 88.62 254 PRO B CA 1
ATOM 4683 C C . PRO B 1 254 ? -1.633 -28.562 -35.125 1 88.62 254 PRO B C 1
ATOM 4685 O O . PRO B 1 254 ? -0.86 -27.672 -35.5 1 88.62 254 PRO B O 1
ATOM 4688 N N . ALA B 1 255 ? -2.391 -28.531 -34.062 1 85.88 255 ALA B N 1
ATOM 4689 C CA . ALA B 1 255 ? -2.467 -27.266 -33.344 1 85.88 255 ALA B CA 1
ATOM 4690 C C . ALA B 1 255 ? -1.252 -27.062 -32.469 1 85.88 255 ALA B C 1
ATOM 4692 O O . ALA B 1 255 ? -1.031 -25.969 -31.922 1 85.88 255 ALA B O 1
ATOM 4693 N N . ASP B 1 256 ? -0.488 -28.109 -32.25 1 91.62 256 ASP B N 1
ATOM 4694 C CA . ASP B 1 256 ? 0.708 -28.062 -31.422 1 91.62 256 ASP B CA 1
ATOM 4695 C C . ASP B 1 256 ? 1.756 -27.125 -32 1 91.62 256 ASP B C 1
ATOM 4697 O O . ASP B 1 256 ? 2.373 -26.344 -31.281 1 91.62 256 ASP B O 1
ATOM 4701 N N . MET B 1 257 ? 1.875 -27.125 -33.344 1 92.06 257 MET B N 1
ATOM 4702 C CA . MET B 1 257 ? 2.922 -26.375 -34.031 1 92.06 257 MET B CA 1
ATOM 4703 C C . MET B 1 257 ? 2.783 -24.891 -33.75 1 92.06 257 MET B C 1
ATOM 4705 O O . MET B 1 257 ? 3.762 -24.219 -33.406 1 92.06 257 MET B O 1
ATOM 4709 N N . ARG B 1 258 ? 1.574 -24.375 -33.875 1 93.94 258 ARG B N 1
ATOM 4710 C CA . ARG B 1 258 ? 1.359 -22.938 -33.656 1 93.94 258 ARG B CA 1
ATOM 4711 C C . ARG B 1 258 ? 1.694 -22.531 -32.25 1 93.94 258 ARG B C 1
ATOM 4713 O O . ARG B 1 258 ? 2.225 -21.438 -32 1 93.94 258 ARG B O 1
ATOM 4720 N N . ALA B 1 259 ? 1.338 -23.406 -31.328 1 94.75 259 ALA B N 1
ATOM 4721 C CA . ALA B 1 259 ? 1.646 -23.141 -29.922 1 94.75 259 ALA B CA 1
ATOM 4722 C C . ALA B 1 259 ? 3.152 -23.031 -29.703 1 94.75 259 ALA B C 1
ATOM 4724 O O . ALA B 1 259 ? 3.623 -22.062 -29.094 1 94.75 259 ALA B O 1
ATOM 4725 N N . ILE B 1 260 ? 3.908 -23.953 -30.234 1 93.56 260 ILE B N 1
ATOM 4726 C CA . ILE B 1 260 ? 5.359 -23.984 -30.062 1 93.56 260 ILE B CA 1
ATOM 4727 C C . ILE B 1 260 ? 5.988 -22.766 -30.734 1 93.56 260 ILE B C 1
ATOM 4729 O O . ILE B 1 260 ? 6.852 -22.109 -30.156 1 93.56 260 ILE B O 1
ATOM 4733 N N . LYS B 1 261 ? 5.551 -22.469 -31.906 1 95.12 261 LYS B N 1
ATOM 4734 C CA . LYS B 1 261 ? 6.105 -21.344 -32.656 1 95.12 261 LYS B CA 1
ATOM 4735 C C . LYS B 1 261 ? 5.789 -20.016 -31.969 1 95.12 261 LYS B C 1
ATOM 4737 O O . LYS B 1 261 ? 6.594 -19.078 -32 1 95.12 261 LYS B O 1
ATOM 4742 N N . THR B 1 262 ? 4.609 -19.922 -31.438 1 96.81 262 THR B N 1
ATOM 4743 C CA . THR B 1 262 ? 4.234 -18.719 -30.688 1 96.81 262 THR B CA 1
ATOM 4744 C C . THR B 1 262 ? 5.18 -18.5 -29.5 1 96.81 262 THR B C 1
ATOM 4746 O O . THR B 1 262 ? 5.695 -17.406 -29.312 1 96.81 262 THR B O 1
ATOM 4749 N N . LEU B 1 263 ? 5.457 -19.578 -28.75 1 96.62 263 LEU B N 1
ATOM 4750 C CA . LEU B 1 263 ? 6.367 -19.484 -27.609 1 96.62 263 LEU B CA 1
ATOM 4751 C C . LEU B 1 263 ? 7.762 -19.078 -28.062 1 96.62 263 LEU B C 1
ATOM 4753 O O . LEU B 1 263 ? 8.406 -18.234 -27.438 1 96.62 263 LEU B O 1
ATOM 4757 N N . ARG B 1 264 ? 8.203 -19.641 -29.125 1 95 264 ARG B N 1
ATOM 4758 C CA . ARG B 1 264 ? 9.5 -19.297 -29.688 1 95 264 ARG B CA 1
ATOM 4759 C C . ARG B 1 264 ? 9.57 -17.812 -30.047 1 95 264 ARG B C 1
ATOM 4761 O O . ARG B 1 264 ? 10.57 -17.156 -29.781 1 95 264 ARG B O 1
ATOM 4768 N N . GLU B 1 265 ? 8.531 -17.359 -30.656 1 95.31 265 GLU B N 1
ATOM 4769 C CA . GLU B 1 265 ? 8.469 -15.953 -31.031 1 95.31 265 GLU B CA 1
ATOM 4770 C C . GLU B 1 265 ? 8.539 -15.047 -29.797 1 95.31 265 GLU B C 1
ATOM 4772 O O . GLU B 1 265 ? 9.086 -13.945 -29.859 1 95.31 265 GLU B O 1
ATOM 4777 N N . TRP B 1 266 ? 7.938 -15.523 -28.75 1 96.19 266 TRP B N 1
ATOM 4778 C CA . TRP B 1 266 ? 7.949 -14.766 -27.5 1 96.19 266 TRP B CA 1
ATOM 4779 C C . TRP B 1 266 ? 9.312 -14.852 -26.828 1 96.19 266 TRP B C 1
ATOM 4781 O O . TRP B 1 266 ? 9.547 -14.195 -25.812 1 96.19 266 TRP B O 1
ATOM 4791 N N . GLY B 1 267 ? 10.172 -15.68 -27.344 1 93 267 GLY B N 1
ATOM 4792 C CA . GLY B 1 267 ? 11.469 -15.906 -26.734 1 93 267 GLY B CA 1
ATOM 4793 C C . GLY B 1 267 ? 11.422 -16.859 -25.547 1 93 267 GLY B C 1
ATOM 4794 O O . GLY B 1 267 ? 12.25 -16.781 -24.641 1 93 267 GLY B O 1
ATOM 4795 N N . VAL B 1 268 ? 10.43 -17.703 -25.516 1 93.62 268 VAL B N 1
ATOM 4796 C CA . VAL B 1 268 ? 10.211 -18.609 -24.391 1 93.62 268 VAL B CA 1
ATOM 4797 C C . VAL B 1 268 ? 10.484 -20.047 -24.828 1 93.62 268 VAL B C 1
ATOM 4799 O O . VAL B 1 268 ? 10.031 -20.484 -25.891 1 93.62 268 VAL B O 1
ATOM 4802 N N . SER B 1 269 ? 11.297 -20.734 -24.078 1 85.75 269 SER B N 1
ATOM 4803 C CA . SER B 1 269 ? 11.492 -22.172 -24.25 1 85.75 269 SER B CA 1
ATOM 4804 C C . SER B 1 269 ? 11 -22.938 -23.031 1 85.75 269 SER B C 1
ATOM 4806 O O . SER B 1 269 ? 11.594 -22.859 -21.969 1 85.75 269 SER B O 1
ATOM 4808 N N . VAL B 1 270 ? 9.938 -23.625 -23.188 1 90.5 270 VAL B N 1
ATOM 4809 C CA . VAL B 1 270 ? 9.438 -24.453 -22.094 1 90.5 270 VAL B CA 1
ATOM 4810 C C . VAL B 1 270 ? 10.281 -25.719 -21.969 1 90.5 270 VAL B C 1
ATOM 4812 O O . VAL B 1 270 ? 10.797 -26.219 -22.984 1 90.5 270 VAL B O 1
ATOM 4815 N N . ASP B 1 271 ? 10.375 -26.281 -20.891 1 91.12 271 ASP B N 1
ATOM 4816 C CA . ASP B 1 271 ? 11.18 -27.469 -20.641 1 91.12 271 ASP B CA 1
ATOM 4817 C C . ASP B 1 271 ? 10.422 -28.734 -21.062 1 91.12 271 ASP B C 1
ATOM 4819 O O . ASP B 1 271 ? 11.023 -29.688 -21.562 1 91.12 271 ASP B O 1
ATOM 4823 N N . VAL B 1 272 ? 9.125 -28.719 -20.75 1 91.69 272 VAL B N 1
ATOM 4824 C CA . VAL B 1 272 ? 8.266 -29.844 -21.062 1 91.69 272 VAL B CA 1
ATOM 4825 C C . VAL B 1 272 ? 6.957 -29.344 -21.672 1 91.69 272 VAL B C 1
ATOM 4827 O O . VAL B 1 272 ? 6.453 -28.281 -21.297 1 91.69 272 VAL B O 1
ATOM 4830 N N . ALA B 1 273 ? 6.512 -30.016 -22.672 1 93.69 273 ALA B N 1
ATOM 4831 C CA . ALA B 1 273 ? 5.219 -29.703 -23.266 1 93.69 273 ALA B CA 1
ATOM 4832 C C . ALA B 1 273 ? 4.395 -30.969 -23.5 1 93.69 273 ALA B C 1
ATOM 4834 O O . ALA B 1 273 ? 4.895 -31.938 -24.047 1 93.69 273 ALA B O 1
ATOM 4835 N N . PHE B 1 274 ? 3.166 -30.938 -23.062 1 92.56 274 PHE B N 1
ATOM 4836 C CA . PHE B 1 274 ? 2.232 -32.031 -23.266 1 92.56 274 PHE B CA 1
ATOM 4837 C C . PHE B 1 274 ? 1.037 -31.594 -24.094 1 92.56 274 PHE B C 1
ATOM 4839 O O . PHE B 1 274 ? 0.22 -30.797 -23.641 1 92.56 274 PHE B O 1
ATOM 4846 N N . PHE B 1 275 ? 0.982 -32.062 -25.266 1 93.19 275 PHE B N 1
ATOM 4847 C CA . PHE B 1 275 ? -0.177 -31.875 -26.141 1 93.19 275 PHE B CA 1
ATOM 4848 C C . PHE B 1 275 ? -1.099 -33.094 -26.062 1 93.19 275 PHE B C 1
ATOM 4850 O O . PHE B 1 275 ? -0.886 -34.094 -26.766 1 93.19 275 PHE B O 1
ATOM 4857 N N . LEU B 1 276 ? -2.164 -32.969 -25.344 1 88.31 276 LEU B N 1
ATOM 4858 C CA . LEU B 1 276 ? -2.84 -34.156 -24.844 1 88.31 276 LEU B CA 1
ATOM 4859 C C . LEU B 1 276 ? -4.07 -34.5 -25.672 1 88.31 276 LEU B C 1
ATOM 4861 O O . LEU B 1 276 ? -4.59 -35.594 -25.625 1 88.31 276 LEU B O 1
ATOM 4865 N N . GLY B 1 277 ? -4.578 -33.594 -26.453 1 84.19 277 GLY B N 1
ATOM 4866 C CA . GLY B 1 277 ? -5.727 -33.844 -27.297 1 84.19 277 GLY B CA 1
ATOM 4867 C C . GLY B 1 277 ? -6.938 -34.375 -26.547 1 84.19 277 GLY B C 1
ATOM 4868 O O . GLY B 1 277 ? -7.551 -35.375 -26.938 1 84.19 277 GLY B O 1
ATOM 4869 N N . GLY B 1 278 ? -7.184 -33.844 -25.375 1 77.81 278 GLY B N 1
ATOM 4870 C CA . GLY B 1 278 ? -8.375 -34.25 -24.641 1 77.81 278 GLY B CA 1
ATOM 4871 C C . GLY B 1 278 ? -8.078 -35.25 -23.516 1 77.81 278 GLY B C 1
ATOM 4872 O O . GLY B 1 278 ? -8.938 -35.5 -22.672 1 77.81 278 GLY B O 1
ATOM 4873 N N . LEU B 1 279 ? -6.918 -35.844 -23.516 1 83.56 279 LEU B N 1
ATOM 4874 C CA . LEU B 1 279 ? -6.535 -36.719 -22.406 1 83.56 279 LEU B CA 1
ATOM 4875 C C . LEU B 1 279 ? -6.461 -35.906 -21.094 1 83.56 279 LEU B C 1
ATOM 4877 O O . LEU B 1 279 ? -6.238 -34.719 -21.109 1 83.56 279 LEU B O 1
ATOM 4881 N N . ASN B 1 280 ? -6.742 -36.688 -20.047 1 89.44 280 ASN B N 1
ATOM 4882 C CA . ASN B 1 280 ? -6.707 -36.094 -18.719 1 89.44 280 ASN B CA 1
ATOM 4883 C C . ASN B 1 280 ? -5.312 -35.562 -18.375 1 89.44 280 ASN B C 1
ATOM 4885 O O . ASN B 1 280 ? -4.316 -36.25 -18.625 1 89.44 280 ASN B O 1
ATOM 4889 N N . LYS B 1 281 ? -5.281 -34.375 -17.766 1 92.94 281 LYS B N 1
ATOM 4890 C CA . LYS B 1 281 ? -4.016 -33.688 -17.469 1 92.94 281 LYS B CA 1
ATOM 4891 C C . LYS B 1 281 ? -3.383 -34.25 -16.203 1 92.94 281 LYS B C 1
ATOM 4893 O O . LYS B 1 281 ? -2.191 -34.062 -15.953 1 92.94 281 LYS B O 1
ATOM 4898 N N . THR B 1 282 ? -4.066 -34.969 -15.375 1 92.38 282 THR B N 1
ATOM 4899 C CA . THR B 1 282 ? -3.711 -35.312 -14 1 92.38 282 THR B CA 1
ATOM 4900 C C . THR B 1 282 ? -2.459 -36.188 -13.977 1 92.38 282 THR B C 1
ATOM 4902 O O . THR B 1 282 ? -1.553 -35.938 -13.172 1 92.38 282 THR B O 1
ATOM 4905 N N . LYS B 1 283 ? -2.309 -37.156 -14.836 1 91.56 283 LYS B N 1
ATOM 4906 C CA . LYS B 1 283 ? -1.192 -38.125 -14.812 1 91.56 283 LYS B CA 1
ATOM 4907 C C . LYS B 1 283 ? 0.129 -37.406 -15.102 1 91.56 283 LYS B C 1
ATOM 4909 O O . LYS B 1 283 ? 1.114 -37.594 -14.391 1 91.56 283 LYS B O 1
ATOM 4914 N N . VAL B 1 284 ? 0.076 -36.562 -16.125 1 93.88 284 VAL B N 1
ATOM 4915 C CA . VAL B 1 284 ? 1.307 -35.875 -16.5 1 93.88 284 VAL B CA 1
ATOM 4916 C C . VAL B 1 284 ? 1.684 -34.875 -15.414 1 93.88 284 VAL B C 1
ATOM 4918 O O . VAL B 1 284 ? 2.867 -34.656 -15.148 1 93.88 284 VAL B O 1
ATOM 4921 N N . LEU B 1 285 ? 0.723 -34.25 -14.836 1 94.62 285 LEU B N 1
ATOM 4922 C CA . LEU B 1 285 ? 0.963 -33.281 -13.766 1 94.62 285 LEU B CA 1
ATOM 4923 C C . LEU B 1 285 ? 1.565 -33.969 -12.547 1 94.62 285 LEU B C 1
ATOM 4925 O O . LEU B 1 285 ? 2.482 -33.438 -11.914 1 94.62 285 LEU B O 1
ATOM 4929 N N . GLN B 1 286 ? 1.03 -35.125 -12.219 1 91.81 286 GLN B N 1
ATOM 4930 C CA . GLN B 1 286 ? 1.569 -35.906 -11.102 1 91.81 286 GLN B CA 1
ATOM 4931 C C . GLN B 1 286 ? 3.045 -36.219 -11.312 1 91.81 286 GLN B C 1
ATOM 4933 O O . GLN B 1 286 ? 3.846 -36.125 -10.375 1 91.81 286 GLN B O 1
ATOM 4938 N N . THR B 1 287 ? 3.365 -36.594 -12.531 1 91.44 287 THR B N 1
ATOM 4939 C CA . THR B 1 287 ? 4.742 -36.938 -12.867 1 91.44 287 THR B CA 1
ATOM 4940 C C . THR B 1 287 ? 5.637 -35.688 -12.828 1 91.44 287 THR B C 1
ATOM 4942 O O . THR B 1 287 ? 6.723 -35.719 -12.25 1 91.44 287 THR B O 1
ATOM 4945 N N . PHE B 1 288 ? 5.184 -34.594 -13.383 1 92.19 288 PHE B N 1
ATOM 4946 C CA . PHE B 1 288 ? 5.965 -33.375 -13.438 1 92.19 288 PHE B CA 1
ATOM 4947 C C . PHE B 1 288 ? 6.105 -32.75 -12.055 1 92.19 288 PHE B C 1
ATOM 4949 O O . PHE B 1 288 ? 7.102 -32.094 -11.758 1 92.19 288 PHE B O 1
ATOM 4956 N N . ALA B 1 289 ? 5.055 -32.906 -11.172 1 92.25 289 ALA B N 1
ATOM 4957 C CA . ALA B 1 289 ? 5.023 -32.469 -9.773 1 92.25 289 ALA B CA 1
ATOM 4958 C C . ALA B 1 289 ? 5.312 -30.984 -9.641 1 92.25 289 ALA B 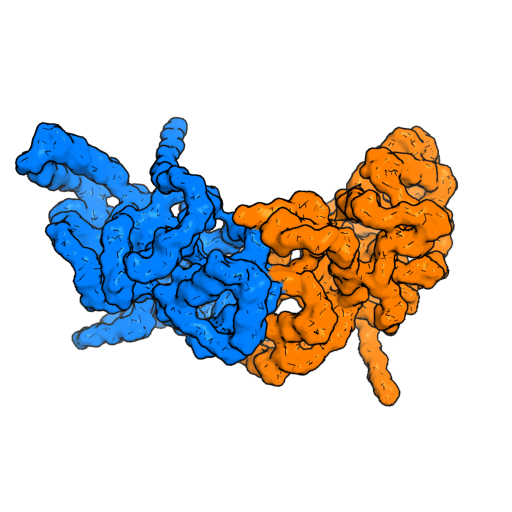C 1
ATOM 4960 O O . ALA B 1 289 ? 6.211 -30.594 -8.891 1 92.25 289 ALA B O 1
ATOM 4961 N N . PRO B 1 290 ? 4.504 -30.141 -10.336 1 94.38 290 PRO B N 1
ATOM 4962 C CA . PRO B 1 290 ? 4.707 -28.688 -10.234 1 94.38 290 PRO B CA 1
ATOM 4963 C C . PRO B 1 290 ? 4.348 -28.141 -8.852 1 94.38 290 PRO B C 1
ATOM 4965 O O . PRO B 1 290 ? 3.584 -28.766 -8.109 1 94.38 290 PRO B O 1
ATOM 4968 N N . HIS B 1 291 ? 4.969 -27.047 -8.508 1 94.44 291 HIS B N 1
ATOM 4969 C CA . HIS B 1 291 ? 4.57 -26.328 -7.309 1 94.44 291 HIS B CA 1
ATOM 4970 C C . HIS B 1 291 ? 3.184 -25.703 -7.469 1 94.44 291 HIS B C 1
ATOM 4972 O O . HIS B 1 291 ? 2.506 -25.422 -6.477 1 94.44 291 HIS B O 1
ATOM 4978 N N . ILE B 1 292 ? 2.879 -25.531 -8.773 1 94.88 292 ILE B N 1
ATOM 4979 C CA . ILE B 1 292 ? 1.547 -25 -9.062 1 94.88 292 ILE B CA 1
ATOM 4980 C C . ILE B 1 292 ? 1.177 -25.297 -10.516 1 94.88 292 ILE B C 1
ATOM 4982 O O . ILE B 1 292 ? 2.031 -25.234 -11.398 1 94.88 292 ILE B O 1
ATOM 4986 N N . PHE B 1 293 ? -0.027 -25.688 -10.703 1 96.31 293 PHE B N 1
ATOM 4987 C CA . PHE B 1 293 ? -0.628 -25.844 -12.023 1 96.31 293 PHE B CA 1
ATOM 4988 C C . PHE B 1 293 ? -1.694 -24.781 -12.258 1 96.31 293 PHE B C 1
ATOM 4990 O O . PHE B 1 293 ? -2.648 -24.672 -11.484 1 96.31 293 PHE B O 1
ATOM 4997 N N . PHE B 1 294 ? -1.525 -23.938 -13.305 1 97.69 294 PHE B N 1
ATOM 4998 C CA . PHE B 1 294 ? -2.488 -22.891 -13.656 1 97.69 294 PHE B CA 1
ATOM 4999 C C . PHE B 1 294 ? -3.395 -23.359 -14.789 1 97.69 294 PHE B C 1
ATOM 5001 O O . PHE B 1 294 ? -2.912 -23.75 -15.852 1 97.69 294 PHE B O 1
ATOM 5008 N N . ASP B 1 295 ? -4.648 -23.297 -14.562 1 96.44 295 ASP B N 1
ATOM 5009 C CA . ASP B 1 295 ? -5.645 -23.688 -15.547 1 96.44 295 ASP B CA 1
ATOM 5010 C C . ASP B 1 295 ? -6.91 -22.844 -15.414 1 96.44 295 ASP B C 1
ATOM 5012 O O . ASP B 1 295 ? -7.246 -22.391 -14.32 1 96.44 295 ASP B O 1
ATOM 5016 N N . ASP B 1 296 ? -7.605 -22.641 -16.516 1 94.75 296 ASP B N 1
ATOM 5017 C CA . ASP B 1 296 ? -8.797 -21.812 -16.484 1 94.75 296 ASP B CA 1
ATOM 5018 C C . ASP B 1 296 ? -10.055 -22.656 -16.312 1 94.75 296 ASP B C 1
ATOM 5020 O O . ASP B 1 296 ? -11.133 -22.125 -16.031 1 94.75 296 ASP B O 1
ATOM 5024 N N . SER B 1 297 ? -9.969 -23.938 -16.469 1 91.69 297 SER B N 1
ATOM 5025 C CA . SER B 1 297 ? -11.117 -24.844 -16.391 1 91.69 297 SER B CA 1
ATOM 5026 C C . SER B 1 297 ? -11.305 -25.391 -14.992 1 91.69 297 SER B C 1
ATOM 5028 O O . SER B 1 297 ? -10.422 -26.078 -14.469 1 91.69 297 SER B O 1
ATOM 5030 N N . ILE B 1 298 ? -12.406 -25.203 -14.461 1 90.88 298 ILE B N 1
ATOM 5031 C CA . ILE B 1 298 ? -12.727 -25.703 -13.133 1 90.88 298 ILE B CA 1
ATOM 5032 C C . ILE B 1 298 ? -12.617 -27.234 -13.109 1 90.88 298 ILE B C 1
ATOM 5034 O O . ILE B 1 298 ? -12.141 -27.812 -12.133 1 90.88 298 ILE B O 1
ATOM 5038 N N . LYS B 1 299 ? -13.039 -27.859 -14.211 1 89.44 299 LYS B N 1
ATOM 5039 C CA . LYS B 1 299 ? -12.969 -29.312 -14.328 1 89.44 299 LYS B CA 1
ATOM 5040 C C . LYS B 1 299 ? -11.523 -29.797 -14.203 1 89.44 299 LYS B C 1
ATOM 5042 O O . LYS B 1 299 ? -11.25 -30.766 -13.492 1 89.44 299 LYS B O 1
ATOM 5047 N N . HIS B 1 300 ? -10.688 -29.141 -14.945 1 91.5 300 HIS B N 1
ATOM 5048 C CA . HIS B 1 300 ? -9.281 -29.516 -14.883 1 91.5 300 HIS B CA 1
ATOM 5049 C C . HIS B 1 300 ? -8.711 -29.297 -13.492 1 91.5 300 HIS B C 1
ATOM 5051 O O . HIS B 1 300 ? -7.934 -30.109 -12.992 1 91.5 300 HIS B O 1
ATOM 5057 N N . ILE B 1 301 ? -9.102 -28.188 -12.844 1 92 301 ILE B N 1
ATOM 5058 C CA . ILE B 1 301 ? -8.609 -27.844 -11.516 1 92 301 ILE B CA 1
ATOM 5059 C C . ILE B 1 301 ? -9.102 -28.875 -10.5 1 92 301 ILE B C 1
ATOM 5061 O O . ILE B 1 301 ? -8.328 -29.359 -9.664 1 92 301 ILE B O 1
ATOM 5065 N N . ASP B 1 302 ? -10.328 -29.281 -10.586 1 90.19 302 ASP B N 1
ATOM 5066 C CA . ASP B 1 302 ? -10.906 -30.25 -9.664 1 90.19 302 ASP B CA 1
ATOM 5067 C C . ASP B 1 302 ? -10.195 -31.594 -9.773 1 90.19 302 ASP B C 1
ATOM 5069 O O . ASP B 1 302 ? -10 -32.281 -8.773 1 90.19 302 ASP B O 1
ATOM 5073 N N . ALA B 1 303 ? -9.867 -31.922 -10.977 1 90.19 303 ALA B N 1
ATOM 5074 C CA . ALA B 1 303 ? -9.141 -33.156 -11.195 1 90.19 303 ALA B CA 1
ATOM 5075 C C . ALA B 1 303 ? -7.699 -33.062 -10.711 1 90.19 303 ALA B C 1
ATOM 5077 O O . ALA B 1 303 ? -7.191 -33.969 -10.055 1 90.19 303 ALA B O 1
ATOM 5078 N N . ALA B 1 304 ? -7.082 -31.984 -10.961 1 91.81 304 ALA B N 1
ATOM 5079 C CA . ALA B 1 304 ? -5.656 -31.797 -10.711 1 91.81 304 ALA B CA 1
ATOM 5080 C C . ALA B 1 304 ? -5.387 -31.562 -9.227 1 91.81 304 ALA B C 1
ATOM 5082 O O . ALA B 1 304 ? -4.344 -31.969 -8.711 1 91.81 304 ALA B O 1
ATOM 5083 N N . ARG B 1 305 ? -6.242 -30.922 -8.508 1 89.25 305 ARG B N 1
ATOM 5084 C CA . ARG B 1 305 ? -6.02 -30.469 -7.133 1 89.25 305 ARG B CA 1
ATOM 5085 C C . ARG B 1 305 ? -5.773 -31.656 -6.203 1 89.25 305 ARG B C 1
ATOM 5087 O O . ARG B 1 305 ? -5.242 -31.484 -5.102 1 89.25 305 ARG B O 1
ATOM 5094 N N . ASN B 1 306 ? -6.121 -32.875 -6.609 1 86.94 306 ASN B N 1
ATOM 5095 C CA . ASN B 1 306 ? -5.93 -34.062 -5.797 1 86.94 306 ASN B CA 1
ATOM 5096 C C . ASN B 1 306 ? -4.504 -34.594 -5.914 1 86.94 306 ASN B C 1
ATOM 5098 O O . ASN B 1 306 ? -4.082 -35.406 -5.109 1 86.94 306 ASN B O 1
ATOM 5102 N N . VAL B 1 307 ? -3.781 -34.031 -6.879 1 89.56 307 VAL B N 1
ATOM 5103 C CA . VAL B 1 307 ? -2.469 -34.625 -7.098 1 89.56 307 VAL B CA 1
ATOM 5104 C C . VAL B 1 307 ? -1.394 -33.531 -7.059 1 89.56 307 VAL B C 1
ATOM 5106 O O . VAL B 1 307 ? -0.232 -33.812 -6.75 1 89.56 307 VAL B O 1
ATOM 5109 N N . VAL B 1 308 ? -1.691 -32.312 -7.406 1 91 308 VAL B N 1
ATOM 5110 C CA . VAL B 1 308 ? -0.74 -31.219 -7.379 1 91 308 VAL B CA 1
ATOM 5111 C C . VAL B 1 308 ? -1.45 -29.938 -6.957 1 91 308 VAL B C 1
ATOM 5113 O O . VAL B 1 308 ? -2.654 -29.781 -7.176 1 91 308 VAL B O 1
ATOM 5116 N N . PRO B 1 309 ? -0.666 -28.969 -6.324 1 91.88 309 PRO B N 1
ATOM 5117 C CA . PRO B 1 309 ? -1.297 -27.672 -6.109 1 91.88 309 PRO B CA 1
ATOM 5118 C C . PRO B 1 309 ? -1.798 -27.031 -7.406 1 91.88 309 PRO B C 1
ATOM 5120 O O . PRO B 1 309 ? -1.101 -27.078 -8.422 1 91.88 309 PRO B O 1
ATOM 5123 N N . SER B 1 310 ? -2.996 -26.562 -7.375 1 93.56 310 SER B N 1
ATOM 5124 C CA . SER B 1 310 ? -3.621 -26.031 -8.578 1 93.56 310 SER B CA 1
ATOM 5125 C C . SER B 1 310 ? -4.312 -24.703 -8.305 1 93.56 310 SER B C 1
ATOM 5127 O O . SER B 1 310 ? -4.797 -24.469 -7.199 1 93.56 310 SER B O 1
ATOM 5129 N N . ALA B 1 311 ? -4.262 -23.844 -9.281 1 95.69 311 ALA B N 1
ATOM 5130 C CA . ALA B 1 311 ? -4.855 -22.516 -9.156 1 95.69 311 ALA B CA 1
ATOM 5131 C C . ALA B 1 311 ? -5.707 -22.172 -10.375 1 95.69 311 ALA B C 1
ATOM 5133 O O . ALA B 1 311 ? -5.301 -22.422 -11.516 1 95.69 311 ALA B O 1
ATOM 5134 N N . LEU B 1 312 ? -6.812 -21.641 -10.141 1 96.62 312 LEU B N 1
ATOM 5135 C CA . LEU B 1 312 ? -7.77 -21.312 -11.188 1 96.62 312 LEU B CA 1
ATOM 5136 C C . LEU B 1 312 ? -7.488 -19.922 -11.766 1 96.62 312 LEU B C 1
ATOM 5138 O O . LEU B 1 312 ? -7.367 -18.953 -11.023 1 96.62 312 LEU B O 1
ATOM 5142 N N . VAL B 1 313 ? -7.359 -19.891 -13.031 1 97.25 313 VAL B N 1
ATOM 5143 C CA . VAL B 1 313 ? -7.207 -18.625 -13.75 1 97.25 313 VAL B CA 1
ATOM 5144 C C . VAL B 1 313 ? -8.586 -18.078 -14.133 1 97.25 313 VAL B C 1
ATOM 5146 O O . VAL B 1 313 ? -9.297 -18.688 -14.93 1 97.25 313 VAL B O 1
ATOM 5149 N N . PRO B 1 314 ? -8.938 -16.953 -13.562 1 96.06 314 PRO B N 1
ATOM 5150 C CA . PRO B 1 314 ? -10.258 -16.406 -13.898 1 96.06 314 PRO B CA 1
ATOM 5151 C C . PRO B 1 314 ? -10.305 -15.789 -15.297 1 96.06 314 PRO B C 1
ATOM 5153 O O . PRO B 1 314 ? -9.328 -15.18 -15.734 1 96.06 314 PRO B O 1
ATOM 5156 N N . TYR B 1 315 ? -11.461 -15.93 -15.922 1 93.81 315 TYR B N 1
ATOM 5157 C CA . TYR B 1 315 ? -11.711 -15.195 -17.156 1 93.81 315 TYR B CA 1
ATOM 5158 C C . TYR B 1 315 ? -12.008 -13.727 -16.875 1 93.81 315 TYR B C 1
ATOM 5160 O O . TYR B 1 315 ? -12.555 -13.391 -15.82 1 93.81 315 TYR B O 1
ATOM 5168 N N . HIS B 1 316 ? -11.594 -12.953 -17.859 1 94.38 316 HIS B N 1
ATOM 5169 C CA . HIS B 1 316 ? -12.164 -11.609 -17.828 1 94.38 316 HIS B CA 1
ATOM 5170 C C . HIS B 1 316 ? -13.688 -11.664 -17.828 1 94.38 316 HIS B C 1
ATOM 5172 O O . HIS B 1 316 ? -14.289 -12.492 -18.516 1 94.38 316 HIS B O 1
ATOM 5178 N N . SER B 1 317 ? -14.305 -10.742 -17.078 1 93.12 317 SER B N 1
ATOM 5179 C CA . SER B 1 317 ? -15.75 -10.773 -16.906 1 93.12 317 SER B CA 1
ATOM 5180 C C . SER B 1 317 ? -16.469 -10.625 -18.25 1 93.12 317 SER B C 1
ATOM 5182 O O . SER B 1 317 ? -17.578 -11.125 -18.422 1 93.12 317 SER B O 1
ATOM 5184 N N . THR B 1 318 ? -15.844 -9.984 -19.219 1 91.69 318 THR B N 1
ATOM 5185 C CA . THR B 1 318 ? -16.469 -9.742 -20.516 1 91.69 318 THR B CA 1
ATOM 5186 C C . THR B 1 318 ? -16.125 -10.867 -21.5 1 91.69 318 THR B C 1
ATOM 5188 O O . THR B 1 318 ? -16.547 -10.828 -22.656 1 91.69 318 THR B O 1
ATOM 5191 N N . SER B 1 319 ? -15.359 -11.781 -21 1 92.81 319 SER B N 1
ATOM 5192 C CA . SER B 1 319 ? -14.992 -12.875 -21.891 1 92.81 319 SER B CA 1
ATOM 5193 C C . SER B 1 319 ? -16.219 -13.672 -22.328 1 92.81 319 SER B C 1
ATOM 5195 O O . SER B 1 319 ? -17.094 -13.961 -21.516 1 92.81 319 SER B O 1
ATOM 5197 N N . LEU B 1 320 ? -16.266 -14.094 -23.562 1 89.19 320 LEU B N 1
ATOM 5198 C CA . LEU B 1 320 ? -17.359 -14.898 -24.109 1 89.19 320 LEU B CA 1
ATOM 5199 C C . LEU B 1 320 ? -17.344 -16.297 -23.516 1 89.19 320 LEU B C 1
ATOM 5201 O O . LEU B 1 320 ? -18.344 -17.031 -23.594 1 89.19 320 LEU B O 1
ATOM 5205 N N . LEU B 1 321 ? -16.281 -16.672 -22.984 1 89.5 321 LEU B N 1
ATOM 5206 C CA . LEU B 1 321 ? -16.125 -18 -22.422 1 89.5 321 LEU B CA 1
ATOM 5207 C C . LEU B 1 321 ? -17 -18.172 -21.188 1 89.5 321 LEU B C 1
ATOM 5209 O O . LEU B 1 321 ? -17.297 -19.297 -20.766 1 89.5 321 LEU B O 1
ATOM 5213 N N . ASN B 1 322 ? -17.312 -17.031 -20.516 1 88.31 322 ASN B N 1
ATOM 5214 C CA . ASN B 1 322 ? -18.156 -17.109 -19.328 1 88.31 322 ASN B CA 1
ATOM 5215 C C . ASN B 1 322 ? -19.531 -17.688 -19.656 1 88.31 322 ASN B C 1
ATOM 5217 O O . ASN B 1 322 ? -20.188 -18.281 -18.797 1 88.31 322 ASN B O 1
ATOM 5221 N N . ASP B 1 323 ? -20.031 -17.5 -20.859 1 80 323 ASP B N 1
ATOM 5222 C CA . ASP B 1 323 ? -21.375 -17.906 -21.281 1 80 323 ASP B CA 1
ATOM 5223 C C . ASP B 1 323 ? -21.375 -19.312 -21.859 1 80 323 ASP B C 1
ATOM 5225 O O . ASP B 1 323 ? -22.422 -19.828 -22.25 1 80 323 ASP B O 1
ATOM 5229 N N . MET B 1 324 ? -20.312 -19.859 -22.047 1 75.06 324 MET B N 1
ATOM 5230 C CA . MET B 1 324 ? -20.25 -21.188 -22.672 1 75.06 324 MET B CA 1
ATOM 5231 C C . MET B 1 324 ? -20.359 -22.281 -21.625 1 75.06 324 MET B C 1
ATOM 5233 O O . MET B 1 324 ? -19.844 -22.141 -20.516 1 75.06 324 MET B O 1
ATOM 5237 N N . PRO B 1 325 ? -21.5 -23.172 -21.812 1 56.28 325 PRO B N 1
ATOM 5238 C CA . PRO B 1 325 ? -21.719 -24.234 -20.828 1 56.28 325 PRO B CA 1
ATOM 5239 C C . PRO B 1 325 ? -20.406 -24.891 -20.375 1 56.28 325 PRO B C 1
ATOM 5241 O O . PRO B 1 325 ? -19.547 -25.219 -21.203 1 56.28 325 PRO B O 1
ATOM 5244 N N . GLN B 1 326 ? -19.859 -24.438 -19.375 1 53.22 326 GLN B N 1
ATOM 5245 C CA . GLN B 1 326 ? -18.781 -25.25 -18.797 1 53.22 326 GLN B CA 1
ATOM 5246 C C . GLN B 1 326 ? -19.266 -26.656 -18.5 1 53.22 326 GLN B C 1
ATOM 5248 O O . GLN B 1 326 ? -20.391 -26.844 -18.016 1 53.22 326 GLN B O 1
ATOM 5253 N N . HIS B 1 327 ? -19.297 -27.641 -19.344 1 39.91 327 HIS B N 1
ATOM 5254 C CA . HIS B 1 327 ? -19.781 -28.906 -18.828 1 39.91 327 HIS B CA 1
ATOM 5255 C C . HIS B 1 327 ? -19.531 -29.016 -17.328 1 39.91 327 HIS B C 1
ATOM 5257 O O . HIS B 1 327 ? -18.469 -29.484 -16.891 1 39.91 327 HIS B O 1
ATOM 5263 N N . LEU B 1 328 ? -19.719 -28.016 -16.672 1 36.38 328 LEU B N 1
ATOM 5264 C CA . LEU B 1 328 ? -19.625 -27.969 -15.211 1 36.38 328 LEU B CA 1
ATOM 5265 C C . LEU B 1 328 ? -20.531 -29.016 -14.578 1 36.38 328 LEU B C 1
ATOM 5267 O O . LEU B 1 328 ? -21.766 -28.953 -14.703 1 36.38 328 LEU B O 1
ATOM 5271 N N . ASP B 1 329 ? -20.297 -30.25 -14.609 1 31.34 329 ASP B N 1
ATOM 5272 C CA . ASP B 1 329 ? -20.969 -30.828 -13.453 1 31.34 329 ASP B CA 1
ATOM 5273 C C . ASP B 1 329 ? -20.906 -29.891 -12.25 1 31.34 329 ASP B C 1
ATOM 5275 O O . ASP B 1 329 ? -19.875 -29.281 -11.984 1 31.34 329 ASP B O 1
ATOM 5279 N N . GLU B 1 330 ? -21.938 -29.141 -11.945 1 33.72 330 GLU B N 1
ATOM 5280 C CA . GLU B 1 330 ? -22.219 -28.297 -10.789 1 33.72 330 GLU B CA 1
ATOM 5281 C C . GLU B 1 330 ? -21.297 -28.641 -9.617 1 33.72 330 GLU B C 1
ATOM 5283 O O . GLU B 1 330 ? -21.719 -28.578 -8.453 1 33.72 330 GLU B O 1
ATOM 5288 N N . GLN B 1 331 ? -20.266 -29.359 -9.711 1 29.36 331 GLN B N 1
ATOM 5289 C CA . GLN B 1 331 ? -19.625 -29.625 -8.422 1 29.36 331 GLN B CA 1
ATOM 5290 C C . GLN B 1 331 ? -18.953 -28.375 -7.867 1 29.36 331 GLN B C 1
ATOM 5292 O O . GLN B 1 331 ? -18.047 -27.828 -8.5 1 29.36 331 GLN B O 1
ATOM 5297 N N . VAL B 1 332 ? -19.625 -27.5 -7.285 1 31.17 332 VAL B N 1
ATOM 5298 C CA . VAL B 1 332 ? -19.203 -26.438 -6.375 1 31.17 332 VAL B CA 1
ATOM 5299 C C . VAL B 1 332 ? -17.875 -26.812 -5.738 1 31.17 332 VAL B C 1
ATOM 5301 O O . VAL B 1 332 ? -17.672 -27.953 -5.316 1 31.17 332 VAL B O 1
ATOM 5304 N N . PHE B 1 333 ? -16.797 -26.109 -5.992 1 32.81 333 PHE B N 1
ATOM 5305 C CA . PHE B 1 333 ? -15.586 -26.156 -5.184 1 32.81 333 PHE B CA 1
ATOM 5306 C C . PHE B 1 333 ? -15.93 -26.422 -3.721 1 32.81 333 PHE B C 1
ATOM 5308 O O . PHE B 1 333 ? -16.406 -25.516 -3.023 1 32.81 333 PHE B O 1
ATOM 5315 N N . LYS B 1 334 ? -16.484 -27.578 -3.385 1 35.78 334 LYS B N 1
ATOM 5316 C CA . LYS B 1 334 ? -16.688 -27.891 -1.976 1 35.78 334 LYS B CA 1
ATOM 5317 C C . LYS B 1 334 ? -15.398 -27.703 -1.178 1 35.78 334 LYS B C 1
ATOM 5319 O O . LYS B 1 334 ? -14.352 -28.25 -1.531 1 35.78 334 LYS B O 1
ATOM 5324 N N . PRO B 1 335 ? -15.352 -26.766 -0.341 1 35.38 335 PRO B N 1
ATOM 5325 C CA . PRO B 1 335 ? -14.172 -26.688 0.528 1 35.38 335 PRO B CA 1
ATOM 5326 C C . PRO B 1 335 ? -13.781 -28.047 1.12 1 35.38 335 PRO B C 1
ATOM 5328 O O . PRO B 1 335 ? -14.656 -28.812 1.539 1 35.38 335 PRO B O 1
ATOM 5331 N N . ILE B 1 336 ? -12.773 -28.688 0.783 1 32.16 336 ILE B N 1
ATOM 5332 C CA . ILE B 1 336 ? -12.352 -29.938 1.398 1 32.16 336 ILE B CA 1
ATOM 5333 C C . ILE B 1 336 ? -12.195 -29.75 2.904 1 32.16 336 ILE B C 1
ATOM 5335 O O . ILE B 1 336 ? -11.516 -28.828 3.352 1 32.16 336 ILE B O 1
ATOM 5339 N N . LYS B 1 337 ? -13.039 -30.391 3.703 1 39.69 337 LYS B N 1
ATOM 5340 C CA . LYS B 1 337 ? -12.906 -30.438 5.156 1 39.69 337 LYS B CA 1
ATOM 5341 C C . LYS B 1 337 ? -11.547 -30.984 5.578 1 39.69 337 LYS B C 1
ATOM 5343 O O . LYS B 1 337 ? -11.078 -31.984 5.02 1 39.69 337 LYS B O 1
ATOM 5348 N N . LYS B 1 338 ? -10.805 -30.172 6.324 1 39.09 338 LYS B N 1
ATOM 5349 C CA . LYS B 1 338 ? -9.531 -30.594 6.891 1 39.09 338 LYS B CA 1
ATOM 5350 C C . LYS B 1 338 ? -9.633 -32 7.496 1 39.09 338 LYS B C 1
ATOM 5352 O O . LYS B 1 338 ? -10.531 -32.281 8.289 1 39.09 338 LYS B O 1
ATOM 5357 N N . ARG B 1 339 ? -8.953 -33 6.945 1 33.03 339 ARG B N 1
ATOM 5358 C CA . ARG B 1 339 ? -8.953 -34.312 7.586 1 33.03 339 ARG B CA 1
ATOM 5359 C C . ARG B 1 339 ? -8.484 -34.219 9.031 1 33.03 339 ARG B C 1
ATOM 5361 O O . ARG B 1 339 ? -7.484 -33.562 9.328 1 33.03 339 ARG B O 1
ATOM 5368 N N . LYS B 1 340 ? -9.406 -34.406 10.086 1 33.09 340 LYS B N 1
ATOM 5369 C CA . LYS B 1 340 ? -9.023 -34.594 11.477 1 33.09 340 LYS B CA 1
ATOM 5370 C C . LYS B 1 340 ? -7.801 -35.5 11.586 1 33.09 340 LYS B C 1
ATOM 5372 O O . LYS B 1 340 ? -7.695 -36.5 10.867 1 33.09 340 LYS B O 1
ATOM 5377 N N . LYS B 1 341 ? -6.742 -34.938 12.086 1 33.16 341 LYS B N 1
ATOM 5378 C CA . LYS B 1 341 ? -5.695 -35.812 12.586 1 33.16 341 LYS B CA 1
ATOM 5379 C C . LYS B 1 341 ? -6.293 -37.031 13.273 1 33.16 341 LYS B C 1
ATOM 5381 O O . LYS B 1 341 ? -7.211 -36.906 14.086 1 33.16 341 LYS B O 1
ATOM 5386 N N . PRO B 1 342 ? -5.727 -38.25 12.68 1 25.34 342 PRO B N 1
ATOM 5387 C CA . PRO B 1 342 ? -6.094 -39.344 13.562 1 25.34 342 PRO B CA 1
ATOM 5388 C C . PRO B 1 342 ? -5.73 -39.094 15.023 1 25.34 342 PRO B C 1
ATOM 5390 O O . PRO B 1 342 ? -4.777 -38.344 15.297 1 25.34 342 PRO B O 1
#

pLDDT: mean 87.0, std 15.19, range [25.34, 98.56]

Secondary structure (DSSP, 8-state):
-----TTSEEEEEEHHHHB--HHHHHHHHHHHHH-HHHHHHHHHHHHHHTTTS---B-TTHHHHHHHHHGGGGS----TTT---SEEEEEEESS-GGGGHHHHHHHHHTT----EEEE-TT--HHHHHHHTT-SEEEES-HHHHHHHHHTT-SEEEEE----S-GGGS-SSSEEEEE-TBTTTB-SHHHHHHHHH-HHHHHHHHHHTTTSPPPB-TTHHHHHHHHHHHHHS---GGGGGG-SEEEEEEES--TTHHHHHHHHHHHTT---SEEEE-TT--SHHHHHHH--SEEEES-HHHHHHHTTTS-EEE-PPPTT-GGGGS------------------/-----TTSEEEEEEHHHHB--HHHHHHHHHHHHH-HHHHHHHHHHHHHHTTTS---B-TTHHHHHHHHHGGGGS----TTT---SEEEEEEESS-GGGGHHHHHHHHHTT----EEEE-TT--HHHHHHHTT-SEEEES-HHHHHHHHHTT-SEEEEE----S-GGGS-SSSEEEEE-TBTTTB-SHHHHHHHHH-HHHHHHHHHHTTTSPPPB-TTHHHHHHHHHHHHHS---GGGGGG-SEEEEEEES--TTHHHHHHHHHHHTT---SEEEE-TT--SHHHHHHH--SEEEES-HHHHHHHTTTS-EEE-PPPTT-GGGGS------------------